Protein AF-0000000085031611 (afdb_homodimer)

Sequence (448 aa):
MKTLVVIGHPDVATSSTQGFFKHAAKQEAGVTWYPLVAPFDRGAERALLWAADRIIFEFPLYWYSVPAVMKAWLDEVFDDDLLGTAGDRLAGKELGLVVNTGRALKDFAPGQGQSFTLAELLRPLQALANETKMTYLTPLVVGQFAYLTERERQELLVNYRQYLTAPRPGHLADQAAWLASRLRKLAEQHPDRAPGYLGLAAVLEDNTDQLSDLRLNLDLLGDDMKTLVVIGHPDVATSSTQGFFKHAAKQEAGVTWYPLVAPFDRGAERALLWAADRIIFEFPLYWYSVPAVMKAWLDEVFDDDLLGTAGDRLAGKELGLVVNTGRALKDFAPGQGQSFTLAELLRPLQALANETKMTYLTPLVVGQFAYLTERERQELLVNYRQYLTAPRPGHLADQAAWLASRLRKLAEQHPDRAPGYLGLAAVLEDNTDQLSDLRLNLDLLGDD

Nearest PDB structures (foldseek):
  3ha2-assembly1_B  TM=9.785E-01  e=5.180E-21  Pediococcus pentosaceus ATCC 25745
  5lva-assembly2_B  TM=9.412E-01  e=5.577E-15  Bacillus subtilis
  1zx1-assembly1_A  TM=8.415E-01  e=1.017E-10  Homo sapiens
  3nhu-assembly1_B  TM=8.283E-01  e=6.338E-11  Homo sapiens
  5lbt-assembly1_B  TM=8.218E-01  e=1.731E-10  Homo sapiens

Solvent-accessible surface area (backbone atoms only — not comparable to full-atom values): 23433 Å² total; per-residue (Å²): 122,35,21,36,36,38,31,22,48,96,53,57,90,76,32,66,68,53,51,58,48,48,60,57,43,69,70,39,84,50,43,44,80,44,73,64,63,85,80,75,57,54,69,61,55,42,52,55,58,64,69,32,45,29,40,29,48,34,31,49,53,46,80,51,36,71,28,36,70,38,38,38,46,47,70,67,45,68,39,59,84,54,24,38,95,84,33,51,63,46,44,78,24,35,38,35,37,38,38,36,33,87,50,59,64,79,31,35,24,75,91,33,85,54,45,40,36,62,70,50,39,44,34,22,60,50,42,46,25,54,67,33,41,24,44,68,47,82,63,49,73,41,51,32,66,92,74,52,46,72,68,54,47,53,52,48,50,52,53,49,54,38,57,63,67,35,91,50,65,84,38,61,43,41,46,23,44,41,52,20,52,50,26,44,51,49,18,69,74,35,65,91,53,16,68,59,27,43,48,52,19,51,50,32,53,61,41,22,64,54,49,50,52,48,48,55,50,46,59,60,54,65,75,103,122,34,22,35,36,38,33,23,50,97,54,58,88,77,32,66,68,51,52,59,48,49,60,58,44,68,71,36,84,50,42,44,80,44,73,63,61,86,80,73,56,55,70,63,54,41,52,53,59,66,67,32,45,30,40,28,48,32,30,50,54,46,79,52,36,71,28,36,70,39,39,38,47,48,70,67,45,69,40,59,83,54,24,36,94,83,33,50,63,46,45,77,24,35,38,37,38,38,38,36,32,87,50,60,63,79,31,36,25,75,89,34,86,54,45,41,36,61,69,50,39,46,34,24,60,49,42,46,25,55,67,33,43,25,44,68,48,83,61,48,74,41,49,32,67,90,74,53,48,73,68,53,46,53,53,48,50,53,53,49,53,37,58,63,68,35,90,50,66,86,38,59,43,43,45,24,44,41,51,21,50,50,27,44,52,47,19,70,74,35,64,90,52,18,68,59,28,44,50,53,18,49,49,32,54,60,40,22,63,53,48,49,52,48,49,55,50,46,59,59,54,66,76,104

Radius of gyration: 26.21 Å; Cα contacts (8 Å, |Δi|>4): 717; chains: 2; bounding box: 49×92×58 Å

Secondary structure (DSSP, 8-state):
--EEEEE--TTGGG-HHHHHHHHHHHTSTTEEEEE--SSP-HHHHHHHHHH-SEEEEEEE-BTTB--HHHHHHHHHHSSHHHHTTTT-TTTT-EEEEEEEESS-GGGSSTTSTT-S-HHHHTHHHHHHHHHTTPEEPPPEEEE-GGG--HHHHHHHHHHHHHHHH-SSTT-HHHHHHHHHHHHHHHHHH-GGGHHHHHHHHHHHHHHHHHHHHHHHHHHHHHT-/--EEEEE--TTGGG-HHHHHHHHHHHTSTTEEEEE--SSP-HHHHHHHHHH-SEEEEEEE-BTTB--HHHHHHHHHHSSHHHHTTTT-TTTT-EEEEEEEESS-GGGSSTTSTT-S-HHHHTHHHHHHHHHTTPEEPPPEEEE-GGG--HHHHHHHHHHHHHHHH-SSTT-HHHHHHHHHHHHHHHHHH-GGGHHHHHHHHHHHHHHHHHHHHHHHHHHHHHT-

InterPro domains:
  IPR003680 Flavodoxin-like fold [PF02525] (1-163)
  IPR029039 Flavoprotein-like superfamily [G3DSA:3.40.50.360] (1-169)
  IPR029039 Flavoprotein-like superfamily [SSF52218] (1-167)
  IPR046980 Glutathione-regulated potassium-efflux system ancillary protein KefG/KefF [PTHR47307] (1-167)

Organism: Limosilactobacillus fermentum (strain NBRC 3956 / LMG 18251) (NCBI:txid334390)

Foldseek 3Di:
DAEEEEEQDPCLPPDPVNVLQVVLQVPDPRYHYHYQDPPDDLVVVLVSLLVGQEYEYEAEQDPLDGDPRVVVVCVPNVDCVSQPPVLASNANGEYEYEYEYAAAQVQADCPHVVNHHNCVSCVVVVVVCVSSNHHYADYHYHYNVVPDDPVRSVVSSLLSSCVRDFPHRPQQLSSLQVQLVVLCVVCVVPVVCNVVSNVSSVVSNVCSVVVNVVVVVVVVVVVD/DAEEEEEQDPCLPPDPVNVLQVVLQVVDPRYHYHYQDPPDDLVVVLVSLLVGQEYEYEAEQDPLDGDPRVVVVCVPNVDCVSQPPVLASNANGEYEYEYEYAAAQVQADCPHVVNHHNCVSCVVVVVVCVSSNHHYADYHYHYNVVPDDPVRSVVSSLLSSCVRDFPHRPQQLSSLQVQLVVLCVVCVVPVVCNVVSNVSSVVSNVCSVVVNVVVVVVVVVVVD

Structure (mmCIF, N/CA/C/O backbone):
data_AF-0000000085031611-model_v1
#
loop_
_entity.id
_entity.type
_entity.pdbx_description
1 polymer 'NAD(P)H oxidoreductase'
#
loop_
_atom_site.group_PDB
_atom_site.id
_atom_site.type_symbol
_atom_site.label_atom_id
_atom_site.label_alt_id
_atom_site.label_comp_id
_atom_site.label_asym_id
_atom_site.label_entity_id
_atom_site.label_seq_id
_atom_site.pdbx_PDB_ins_code
_atom_site.Cartn_x
_atom_site.Cartn_y
_atom_site.Cartn_z
_atom_site.occupancy
_atom_site.B_iso_or_equiv
_atom_site.auth_seq_id
_atom_site.auth_comp_id
_atom_site.auth_asym_id
_atom_site.auth_atom_id
_atom_site.pdbx_PDB_model_num
ATOM 1 N N . MET A 1 1 ? 12.633 -24.859 -12.516 1 89.25 1 MET A N 1
ATOM 2 C CA . MET A 1 1 ? 12.305 -23.547 -11.945 1 89.25 1 MET A CA 1
ATOM 3 C C . MET A 1 1 ? 11.727 -23.688 -10.539 1 89.25 1 MET A C 1
ATOM 5 O O . MET A 1 1 ? 10.922 -24.594 -10.289 1 89.25 1 MET A O 1
ATOM 9 N N . LYS A 1 2 ? 12.211 -23 -9.562 1 96.31 2 LYS A N 1
ATOM 10 C CA . LYS A 1 2 ? 11.703 -23 -8.195 1 96.31 2 LYS A CA 1
ATOM 11 C C . LYS A 1 2 ? 10.805 -21.781 -7.941 1 96.31 2 LYS A C 1
ATOM 13 O O . LYS A 1 2 ? 11.258 -20.641 -8.047 1 96.31 2 LYS A O 1
ATOM 18 N N . THR A 1 3 ? 9.531 -22.078 -7.641 1 97.12 3 THR A N 1
ATOM 19 C CA . THR A 1 3 ? 8.57 -21.016 -7.391 1 97.12 3 THR A CA 1
ATOM 20 C C . THR A 1 3 ? 8.195 -20.953 -5.91 1 97.12 3 THR A C 1
ATOM 22 O O . THR A 1 3 ? 7.859 -21.984 -5.309 1 97.12 3 THR A O 1
ATOM 25 N N . LEU A 1 4 ? 8.383 -19.844 -5.32 1 98.31 4 LEU A N 1
ATOM 26 C CA . LEU A 1 4 ? 7.934 -19.578 -3.955 1 98.31 4 LEU A CA 1
ATOM 27 C C . LEU A 1 4 ? 6.652 -18.75 -3.951 1 98.31 4 LEU A C 1
ATOM 29 O O . LEU A 1 4 ? 6.633 -17.625 -4.457 1 98.31 4 LEU A O 1
ATOM 33 N N . VAL A 1 5 ? 5.559 -19.328 -3.463 1 97.94 5 VAL A N 1
ATOM 34 C CA . VAL A 1 5 ? 4.301 -18.609 -3.311 1 97.94 5 VAL A CA 1
ATOM 35 C C . VAL A 1 5 ? 4.137 -18.156 -1.861 1 97.94 5 VAL A C 1
ATOM 37 O O . VAL A 1 5 ? 3.902 -18.984 -0.972 1 97.94 5 VAL A O 1
ATOM 40 N N . VAL A 1 6 ? 4.254 -16.875 -1.653 1 98.19 6 VAL A N 1
ATOM 41 C CA . VAL A 1 6 ? 4.109 -16.297 -0.322 1 98.19 6 VAL A CA 1
ATOM 42 C C . VAL A 1 6 ? 2.666 -15.852 -0.11 1 98.19 6 VAL A C 1
ATOM 44 O O . VAL A 1 6 ? 2.172 -14.977 -0.826 1 98.19 6 VAL A O 1
ATOM 47 N N . ILE A 1 7 ? 1.978 -16.422 0.898 1 97.44 7 ILE A N 1
ATOM 48 C CA . ILE A 1 7 ? 0.567 -16.141 1.136 1 97.44 7 ILE A CA 1
ATOM 49 C C . ILE A 1 7 ? 0.432 -15.07 2.215 1 97.44 7 ILE A C 1
ATOM 51 O O . ILE A 1 7 ? 0.823 -15.281 3.365 1 97.44 7 ILE A O 1
ATOM 55 N N . GLY A 1 8 ? -0.036 -13.891 1.791 1 97.12 8 GLY A N 1
ATOM 56 C CA . GLY A 1 8 ? -0.368 -12.836 2.732 1 97.12 8 GLY A CA 1
ATOM 57 C C . GLY A 1 8 ? -1.85 -12.758 3.045 1 97.12 8 GLY A C 1
ATOM 58 O O . GLY A 1 8 ? -2.59 -12.023 2.393 1 97.12 8 GLY A O 1
ATOM 59 N N . HIS A 1 9 ? -2.305 -13.453 3.988 1 93.25 9 HIS A N 1
ATOM 60 C CA . HIS A 1 9 ? -3.695 -13.5 4.422 1 93.25 9 HIS A CA 1
ATOM 61 C C . HIS A 1 9 ? -3.799 -13.562 5.941 1 93.25 9 HIS A C 1
ATOM 63 O O . HIS A 1 9 ? -3.072 -14.328 6.586 1 93.25 9 HIS A O 1
ATOM 69 N N . PRO A 1 10 ? -4.66 -12.75 6.516 1 87.81 10 PRO A N 1
ATOM 70 C CA . PRO A 1 10 ? -4.766 -12.766 7.977 1 87.81 10 PRO A CA 1
ATOM 71 C C . PRO A 1 10 ? -5.281 -14.094 8.516 1 87.81 10 PRO A C 1
ATOM 73 O O . PRO A 1 10 ? -4.887 -14.516 9.609 1 87.81 10 PRO A O 1
ATOM 76 N N . ASP A 1 11 ? -6.16 -14.727 7.793 1 86.38 11 ASP A N 1
ATOM 77 C CA . ASP A 1 11 ? -6.73 -16 8.195 1 86.38 11 ASP A CA 1
ATOM 78 C C . ASP A 1 11 ? -6.703 -17 7.047 1 86.38 11 ASP A C 1
ATOM 80 O O . ASP A 1 11 ? -7.742 -17.328 6.473 1 86.38 11 ASP A O 1
ATOM 84 N N . VAL A 1 12 ? -5.566 -17.578 6.891 1 82.5 12 VAL A N 1
ATOM 85 C CA . VAL A 1 12 ? -5.355 -18.438 5.742 1 82.5 12 VAL A CA 1
ATOM 86 C C . VAL A 1 12 ? -6.223 -19.688 5.875 1 82.5 12 VAL A C 1
ATOM 88 O O . VAL A 1 12 ? -6.793 -20.172 4.891 1 82.5 12 VAL A O 1
ATOM 91 N N . ALA A 1 13 ? -6.426 -20.141 7.023 1 79.19 13 ALA A N 1
ATOM 92 C CA . ALA A 1 13 ? -7.113 -21.406 7.277 1 79.19 13 ALA A CA 1
ATOM 93 C C . ALA A 1 13 ? -8.594 -21.297 6.945 1 79.19 13 ALA A C 1
ATOM 95 O O . ALA A 1 13 ? -9.227 -22.297 6.574 1 79.19 13 ALA A O 1
ATOM 96 N N . THR A 1 14 ? -9.125 -20.125 6.961 1 78.44 14 THR A N 1
ATOM 97 C CA . THR A 1 14 ? -10.57 -19.984 6.781 1 78.44 14 THR A CA 1
ATOM 98 C C . THR A 1 14 ? -10.891 -19.406 5.41 1 78.44 14 THR A C 1
ATOM 100 O O . THR A 1 14 ? -12.055 -19.234 5.059 1 78.44 14 THR A O 1
ATOM 103 N N . SER A 1 15 ? -9.883 -19.234 4.656 1 82.56 15 SER A N 1
ATOM 104 C CA . SER A 1 15 ? -10.109 -18.609 3.355 1 82.56 15 SER A CA 1
ATOM 105 C C . SER A 1 15 ? -10.445 -19.656 2.295 1 82.56 15 SER A C 1
ATOM 107 O O . SER A 1 15 ? -9.648 -20.562 2.049 1 82.56 15 SER A O 1
ATOM 109 N N . SER A 1 16 ? -11.547 -19.484 1.657 1 76.19 16 SER A N 1
ATOM 110 C CA . SER A 1 16 ? -11.953 -20.406 0.602 1 76.19 16 SER A CA 1
ATOM 111 C C . SER A 1 16 ? -11.047 -20.297 -0.615 1 76.19 16 SER A C 1
ATOM 113 O O . SER A 1 16 ? -10.672 -21.312 -1.213 1 76.19 16 SER A O 1
ATOM 115 N N . THR A 1 17 ? -10.719 -19.094 -0.918 1 81.88 17 THR A N 1
ATOM 116 C CA . THR A 1 17 ? -9.883 -18.859 -2.092 1 81.88 17 THR A CA 1
ATOM 117 C C . THR A 1 17 ? -8.492 -19.469 -1.897 1 81.88 17 THR A C 1
ATOM 119 O O . THR A 1 17 ? -7.977 -20.141 -2.789 1 81.88 17 THR A O 1
ATOM 122 N N . GLN A 1 18 ? -8.008 -19.312 -0.74 1 81.56 18 GLN A N 1
ATOM 123 C CA . GLN A 1 18 ? -6.656 -19.812 -0.499 1 81.56 18 GLN A CA 1
ATOM 124 C C . GLN A 1 18 ? -6.637 -21.344 -0.419 1 81.56 18 GLN A C 1
ATOM 126 O O . GLN A 1 18 ? -5.676 -21.969 -0.848 1 81.56 18 GLN A O 1
ATOM 131 N N . GLY A 1 19 ? -7.746 -21.891 0.119 1 82.06 19 GLY A N 1
ATOM 132 C CA . GLY A 1 19 ? -7.844 -23.344 0.104 1 82.06 19 GLY A CA 1
ATOM 133 C C . GLY A 1 19 ? -7.859 -23.922 -1.297 1 82.06 19 GLY A C 1
ATOM 134 O O . GLY A 1 19 ? -7.203 -24.938 -1.562 1 82.06 19 GLY A O 1
ATOM 135 N N . PHE A 1 20 ? -8.57 -23.25 -2.129 1 84.06 20 PHE A N 1
ATOM 136 C CA . PHE A 1 20 ? -8.68 -23.625 -3.533 1 84.06 20 PHE A CA 1
ATOM 137 C C . PHE A 1 20 ? -7.312 -23.594 -4.211 1 84.06 20 PHE A C 1
ATOM 139 O O . PHE A 1 20 ? -6.922 -24.562 -4.875 1 84.06 20 PHE A O 1
ATOM 146 N N . PHE A 1 21 ? -6.48 -22.609 -3.947 1 89.94 21 PHE A N 1
ATOM 147 C CA . PHE A 1 21 ? -5.18 -22.438 -4.582 1 89.94 21 PHE A CA 1
ATOM 148 C C . PHE A 1 21 ? -4.137 -23.328 -3.918 1 89.94 21 PHE A C 1
ATOM 150 O O . PHE A 1 21 ? -3.227 -23.828 -4.582 1 89.94 21 PHE A O 1
ATOM 157 N N . LYS A 1 22 ? -4.289 -23.5 -2.66 1 90.38 22 LYS A N 1
ATOM 158 C CA . LYS A 1 22 ? -3.332 -24.328 -1.917 1 90.38 22 LYS A CA 1
ATOM 159 C C . LYS A 1 22 ? -3.236 -25.734 -2.504 1 90.38 22 LYS A C 1
ATOM 161 O O . LYS A 1 22 ? -2.137 -26.25 -2.703 1 90.38 22 LYS A O 1
ATOM 166 N N . HIS A 1 23 ? -4.348 -26.312 -2.762 1 85.62 23 HIS A N 1
ATOM 167 C CA . HIS A 1 23 ? -4.395 -27.672 -3.303 1 85.62 23 HIS A CA 1
ATOM 168 C C . HIS A 1 23 ? -3.691 -27.75 -4.652 1 85.62 23 HIS A C 1
ATOM 170 O O . HIS A 1 23 ? -2.92 -28.672 -4.898 1 85.62 23 HIS A O 1
ATOM 176 N N . ALA A 1 24 ? -3.92 -26.781 -5.449 1 84.88 24 ALA A N 1
ATOM 177 C CA . ALA A 1 24 ? -3.316 -26.75 -6.777 1 84.88 24 ALA A CA 1
ATOM 178 C C . ALA A 1 24 ? -1.808 -26.531 -6.688 1 84.88 24 ALA A C 1
ATOM 180 O O . ALA A 1 24 ? -1.039 -27.203 -7.383 1 84.88 24 ALA A O 1
ATOM 181 N N . ALA A 1 25 ? -1.374 -25.641 -5.852 1 90 25 ALA A N 1
ATOM 182 C CA . ALA A 1 25 ? 0.041 -25.297 -5.707 1 90 25 ALA A CA 1
ATOM 183 C C . ALA A 1 25 ? 0.835 -26.5 -5.191 1 90 25 ALA A C 1
ATOM 185 O O . ALA A 1 25 ? 1.946 -26.766 -5.656 1 90 25 ALA A O 1
ATOM 186 N N . LYS A 1 26 ? 0.296 -27.203 -4.316 1 87.25 26 LYS A N 1
ATOM 187 C CA . LYS A 1 26 ? 0.991 -28.312 -3.67 1 87.25 26 LYS A CA 1
ATOM 188 C C . LYS A 1 26 ? 1.201 -29.484 -4.641 1 87.25 26 LYS A C 1
ATOM 190 O O . LYS A 1 26 ? 2.068 -30.328 -4.422 1 87.25 26 LYS A O 1
ATOM 195 N N . GLN A 1 27 ? 0.448 -29.5 -5.688 1 83.19 27 GLN A N 1
ATOM 196 C CA . GLN A 1 27 ? 0.548 -30.578 -6.672 1 83.19 27 GLN A CA 1
ATOM 197 C C . GLN A 1 27 ? 1.619 -30.266 -7.715 1 83.19 27 GLN A C 1
ATOM 199 O O . GLN A 1 27 ? 1.975 -31.125 -8.523 1 83.19 27 GLN A O 1
ATOM 204 N N . GLU A 1 28 ? 2.127 -29.094 -7.676 1 84.31 28 GLU A N 1
ATOM 205 C CA . GLU A 1 28 ? 3.109 -28.688 -8.672 1 84.31 28 GLU A CA 1
ATOM 206 C C . GLU A 1 28 ? 4.535 -28.875 -8.156 1 84.31 28 GLU A C 1
ATOM 208 O O . GLU A 1 28 ? 4.867 -28.406 -7.062 1 84.31 28 GLU A O 1
ATOM 213 N N . ALA A 1 29 ? 5.277 -29.609 -8.938 1 86.38 29 ALA A N 1
ATOM 214 C CA . ALA A 1 29 ? 6.68 -29.781 -8.57 1 86.38 29 ALA A CA 1
ATOM 215 C C . ALA A 1 29 ? 7.43 -28.453 -8.602 1 86.38 29 ALA A C 1
ATOM 217 O O . ALA A 1 29 ? 7.23 -27.641 -9.508 1 86.38 29 ALA A O 1
ATOM 218 N N . GLY A 1 30 ? 8.242 -28.219 -7.59 1 93.12 30 GLY A N 1
ATOM 219 C CA . GLY A 1 30 ? 9.078 -27.031 -7.574 1 93.12 30 GLY A CA 1
ATOM 220 C C . GLY A 1 30 ? 8.383 -25.828 -6.984 1 93.12 30 GLY A C 1
ATOM 221 O O . GLY A 1 30 ? 8.938 -24.719 -6.984 1 93.12 30 GLY A O 1
ATOM 222 N N . VAL A 1 31 ? 7.16 -26.047 -6.562 1 95.75 31 VAL A N 1
ATOM 223 C CA . VAL A 1 31 ? 6.402 -24.938 -5.992 1 95.75 31 VAL A CA 1
ATOM 224 C C . VAL A 1 31 ? 6.355 -25.062 -4.473 1 95.75 31 VAL A C 1
ATOM 226 O O . VAL A 1 31 ? 6.02 -26.125 -3.943 1 95.75 31 VAL A O 1
ATOM 229 N N . THR A 1 32 ? 6.805 -24.078 -3.762 1 96.75 32 THR A N 1
ATOM 230 C CA . THR A 1 32 ? 6.668 -23.969 -2.312 1 96.75 32 THR A CA 1
ATOM 231 C C . THR A 1 32 ? 5.543 -23 -1.948 1 96.75 32 THR A C 1
ATOM 233 O O . THR A 1 32 ? 5.578 -21.828 -2.328 1 96.75 32 THR A O 1
ATOM 236 N N . TRP A 1 33 ? 4.512 -23.5 -1.389 1 96.06 33 TRP A N 1
ATOM 237 C CA . TRP A 1 33 ? 3.396 -22.719 -0.877 1 96.06 33 TRP A CA 1
ATOM 238 C C . TRP A 1 33 ? 3.627 -22.328 0.579 1 96.06 33 TRP A C 1
ATOM 240 O O . TRP A 1 33 ? 3.666 -23.188 1.46 1 96.06 33 TRP A O 1
ATOM 250 N N . TYR A 1 34 ? 3.797 -21.031 0.882 1 96.62 34 TYR A N 1
ATOM 251 C CA . TYR A 1 34 ? 4.363 -20.578 2.15 1 96.62 34 TYR A CA 1
ATOM 252 C C . TYR A 1 34 ? 3.5 -19.484 2.775 1 96.62 34 TYR A C 1
ATOM 254 O O . TYR A 1 34 ? 3.684 -18.297 2.49 1 96.62 34 TYR A O 1
ATOM 262 N N . PRO A 1 35 ? 2.521 -19.828 3.715 1 96.31 35 PRO A N 1
ATOM 263 C CA . PRO A 1 35 ? 1.731 -18.828 4.422 1 96.31 35 PRO A CA 1
ATOM 264 C C . PRO A 1 35 ? 2.557 -18.031 5.43 1 96.31 35 PRO A C 1
ATOM 266 O O . PRO A 1 35 ? 3.312 -18.609 6.211 1 96.31 35 PRO A O 1
ATOM 269 N N . LEU A 1 36 ? 2.408 -16.719 5.414 1 97.31 36 LEU A N 1
ATOM 270 C CA . LEU A 1 36 ? 3.123 -15.859 6.348 1 97.31 36 LEU A CA 1
ATOM 271 C C . LEU A 1 36 ? 2.52 -15.953 7.746 1 97.31 36 LEU A C 1
ATOM 273 O O . LEU A 1 36 ? 1.302 -15.844 7.906 1 97.31 36 LEU A O 1
ATOM 277 N N . VAL A 1 37 ? 3.393 -16.156 8.68 1 94 37 VAL A N 1
ATOM 278 C CA . VAL A 1 37 ? 3.004 -16.172 10.086 1 94 37 VAL A CA 1
ATOM 279 C C . VAL A 1 37 ? 4.02 -15.383 10.906 1 94 37 VAL A C 1
ATOM 281 O O . VAL A 1 37 ? 5.199 -15.734 10.953 1 94 37 VAL A O 1
ATOM 284 N N . ALA A 1 38 ? 3.551 -14.336 11.578 1 92.81 38 ALA A N 1
ATOM 285 C CA . ALA A 1 38 ? 4.422 -13.547 12.445 1 92.81 38 ALA A CA 1
ATOM 286 C C . ALA A 1 38 ? 4.582 -14.219 13.805 1 92.81 38 ALA A C 1
ATOM 288 O O . ALA A 1 38 ? 3.678 -14.906 14.281 1 92.81 38 ALA A O 1
ATOM 289 N N . PRO A 1 39 ? 5.734 -14.008 14.484 1 95.88 39 PRO A N 1
ATOM 290 C CA . PRO A 1 39 ? 6.891 -13.219 14.047 1 95.88 39 PRO A CA 1
ATOM 291 C C . PRO A 1 39 ? 7.734 -13.938 13 1 95.88 39 PRO A C 1
ATOM 293 O O . PRO A 1 39 ? 7.703 -15.172 12.914 1 95.88 39 PRO A O 1
ATOM 296 N N . PHE A 1 40 ? 8.445 -13.219 12.203 1 97.25 40 PHE A N 1
ATOM 297 C CA . PHE A 1 40 ? 9.203 -13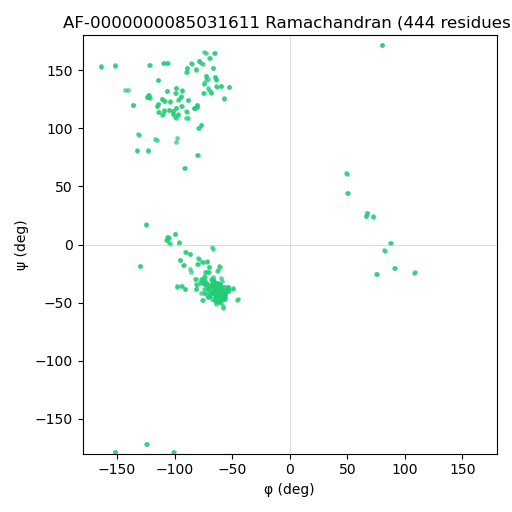.781 11.086 1 97.25 40 PHE A CA 1
ATOM 298 C C . PHE A 1 40 ? 10.641 -14.086 11.5 1 97.25 40 PHE A C 1
ATOM 300 O O . PHE A 1 40 ? 11.258 -13.305 12.227 1 97.25 40 PHE A O 1
ATOM 307 N N . ASP A 1 41 ? 11.078 -15.203 11.188 1 97.75 41 ASP A N 1
ATOM 308 C CA . ASP A 1 41 ? 12.516 -15.477 11.211 1 97.75 41 ASP A CA 1
ATOM 309 C C . ASP A 1 41 ? 13.195 -14.914 9.969 1 97.75 41 ASP A C 1
ATOM 311 O O . ASP A 1 41 ? 13.203 -15.555 8.914 1 97.75 41 ASP A O 1
ATOM 315 N N . ARG A 1 42 ? 13.812 -13.781 10.102 1 97 42 ARG A N 1
ATOM 316 C CA . ARG A 1 42 ? 14.344 -13.039 8.961 1 97 42 ARG A CA 1
ATOM 317 C C . ARG A 1 42 ? 15.312 -13.898 8.156 1 97 42 ARG A C 1
ATOM 319 O O . ARG A 1 42 ? 15.312 -13.852 6.922 1 97 42 ARG A O 1
ATOM 326 N N . GLY A 1 43 ? 16.188 -14.633 8.867 1 97.06 43 GLY A N 1
ATOM 327 C CA . GLY A 1 43 ? 17.109 -15.508 8.18 1 97.06 43 GLY A CA 1
ATOM 328 C C . GLY A 1 43 ? 16.438 -16.562 7.332 1 97.06 43 GLY A C 1
ATOM 329 O O . GLY A 1 43 ? 16.797 -16.766 6.176 1 97.06 43 GLY A O 1
ATOM 330 N N . ALA A 1 44 ? 15.469 -17.203 7.891 1 97.81 44 ALA A N 1
ATOM 331 C CA . ALA A 1 44 ? 14.727 -18.25 7.176 1 97.81 44 ALA A CA 1
ATOM 332 C C . ALA A 1 44 ? 13.977 -17.656 5.984 1 97.81 44 ALA A C 1
ATOM 334 O O . ALA A 1 44 ? 13.953 -18.25 4.902 1 97.81 44 ALA A O 1
ATOM 335 N N . GLU A 1 45 ? 13.336 -16.516 6.227 1 98.31 45 GLU A N 1
ATOM 336 C CA . GLU A 1 45 ? 12.602 -15.859 5.148 1 98.31 45 GLU A CA 1
ATOM 337 C C . GLU A 1 45 ? 13.523 -15.523 3.98 1 98.31 45 GLU A C 1
ATOM 339 O O . GLU A 1 45 ? 13.18 -15.773 2.822 1 98.31 45 GLU A O 1
ATOM 344 N N . ARG A 1 46 ? 14.688 -14.992 4.316 1 97.81 46 ARG A N 1
ATOM 345 C CA . ARG A 1 46 ? 15.648 -14.602 3.287 1 97.81 46 ARG A CA 1
ATOM 346 C C . ARG A 1 46 ? 16.125 -15.82 2.5 1 97.81 46 ARG A C 1
ATOM 348 O O . ARG A 1 46 ? 16.266 -15.766 1.276 1 97.81 46 ARG A O 1
ATOM 355 N N . ALA A 1 47 ? 16.391 -16.859 3.195 1 97.94 47 ALA A N 1
ATOM 356 C CA . ALA A 1 47 ? 16.859 -18.078 2.543 1 97.94 47 ALA A CA 1
ATOM 357 C C . ALA A 1 47 ? 15.836 -18.578 1.52 1 97.94 47 ALA A C 1
ATOM 359 O O . ALA A 1 47 ? 16.203 -19 0.426 1 97.94 47 ALA A O 1
ATOM 360 N N . LEU A 1 48 ? 14.555 -18.484 1.853 1 98.19 48 LEU A N 1
ATOM 361 C CA . LEU A 1 48 ? 13.492 -18.891 0.933 1 98.19 48 LEU A CA 1
ATOM 362 C C . LEU A 1 48 ? 13.5 -18.016 -0.316 1 98.19 48 LEU A C 1
ATOM 364 O O . LEU A 1 48 ? 13.391 -18.516 -1.435 1 98.19 48 LEU A O 1
ATOM 368 N N . LEU A 1 49 ? 13.664 -16.766 -0.12 1 98.56 49 LEU A N 1
ATOM 369 C CA . LEU A 1 49 ? 13.656 -15.812 -1.221 1 98.56 49 LEU A CA 1
ATOM 370 C C . LEU A 1 49 ? 14.867 -16.016 -2.129 1 98.56 49 LEU A C 1
ATOM 372 O O . LEU A 1 49 ? 14.734 -15.984 -3.354 1 98.56 49 LEU A O 1
ATOM 376 N N . TRP A 1 50 ? 15.969 -16.25 -1.497 1 98.06 50 TRP A N 1
ATOM 377 C CA . TRP A 1 50 ? 17.188 -16.422 -2.268 1 98.06 50 TRP A CA 1
ATOM 378 C C . TRP A 1 50 ? 17.125 -17.719 -3.088 1 98.06 50 TRP A C 1
ATOM 380 O O . TRP A 1 50 ? 17.656 -17.781 -4.199 1 98.06 50 TRP A O 1
ATOM 390 N N . ALA A 1 51 ? 16.5 -18.688 -2.645 1 98 51 ALA A N 1
ATOM 391 C CA . ALA A 1 51 ? 16.469 -20 -3.291 1 98 51 ALA A CA 1
ATOM 392 C C . ALA A 1 51 ? 15.484 -20.016 -4.453 1 98 51 ALA A C 1
ATOM 394 O O . ALA A 1 51 ? 15.539 -20.906 -5.309 1 98 51 ALA A O 1
ATOM 395 N N . ALA A 1 52 ? 14.586 -19.078 -4.551 1 98.19 52 ALA A N 1
ATOM 396 C CA . ALA A 1 52 ? 13.508 -19.094 -5.535 1 98.19 52 ALA A CA 1
ATOM 397 C C . ALA A 1 52 ? 13.945 -18.422 -6.832 1 98.19 52 ALA A C 1
ATOM 399 O O . ALA A 1 52 ? 14.758 -17.484 -6.812 1 98.19 52 ALA A O 1
ATOM 400 N N . ASP A 1 53 ? 13.391 -18.922 -7.957 1 97.69 53 ASP A N 1
ATOM 401 C CA . ASP A 1 53 ? 13.523 -18.25 -9.25 1 97.69 53 ASP A CA 1
ATOM 402 C C . ASP A 1 53 ? 12.367 -17.281 -9.484 1 97.69 53 ASP A C 1
ATOM 404 O O . ASP A 1 53 ? 12.562 -16.203 -10.055 1 97.69 53 ASP A O 1
ATOM 408 N N . ARG A 1 54 ? 11.219 -17.734 -9.047 1 97.31 54 ARG A N 1
ATOM 409 C CA . ARG A 1 54 ? 9.984 -16.953 -9.125 1 97.31 54 ARG A CA 1
ATOM 410 C C . ARG A 1 54 ? 9.352 -16.797 -7.742 1 97.31 54 ARG A C 1
ATOM 412 O O . ARG A 1 54 ? 9.195 -17.781 -7.012 1 97.31 54 ARG A O 1
ATOM 419 N N . ILE A 1 55 ? 9.117 -15.586 -7.445 1 98.56 55 ILE A N 1
ATOM 420 C CA . ILE A 1 55 ? 8.438 -15.258 -6.199 1 98.56 55 ILE A CA 1
ATOM 421 C C . ILE A 1 55 ? 7.039 -14.727 -6.496 1 98.56 55 ILE A C 1
ATOM 423 O O . ILE A 1 55 ? 6.875 -13.828 -7.324 1 98.56 55 ILE A O 1
ATOM 427 N N . ILE A 1 56 ? 6.023 -15.344 -5.891 1 98.19 56 ILE A N 1
ATOM 428 C CA . ILE A 1 56 ? 4.641 -14.914 -6.074 1 98.19 56 ILE A CA 1
ATOM 429 C C . ILE A 1 56 ? 4.078 -14.414 -4.75 1 98.19 56 ILE A C 1
ATOM 431 O O . ILE A 1 56 ? 4.105 -15.125 -3.744 1 98.19 56 ILE A O 1
ATOM 435 N N . PHE A 1 57 ? 3.674 -13.141 -4.695 1 98.56 57 PHE A N 1
ATOM 436 C CA . PHE A 1 57 ? 2.846 -12.656 -3.6 1 98.56 57 PHE A CA 1
ATOM 437 C C . PHE A 1 57 ? 1.376 -12.977 -3.848 1 98.56 57 PHE A C 1
ATOM 439 O O . PHE A 1 57 ? 0.802 -12.547 -4.852 1 98.56 57 PHE A O 1
ATOM 446 N N . GLU A 1 58 ? 0.767 -13.758 -3.027 1 97.5 58 GLU A N 1
ATOM 447 C CA . GLU A 1 58 ? -0.645 -14.117 -3.117 1 97.5 58 GLU A CA 1
ATOM 448 C C . GLU A 1 58 ? -1.432 -13.57 -1.929 1 97.5 58 GLU A C 1
ATOM 450 O O . GLU A 1 58 ? -1.138 -13.906 -0.778 1 97.5 58 GLU A O 1
ATOM 455 N N . PHE A 1 59 ? -2.445 -12.734 -2.23 1 97.25 59 PHE A N 1
ATOM 456 C CA . PHE A 1 59 ? -3.125 -12.047 -1.139 1 97.25 59 PHE A CA 1
ATOM 457 C C . PHE A 1 59 ? -4.461 -11.477 -1.604 1 97.25 59 PHE A C 1
ATOM 459 O O . PHE A 1 59 ? -4.656 -11.242 -2.799 1 97.25 59 PHE A O 1
ATOM 466 N N . PRO A 1 60 ? -5.453 -11.305 -0.653 1 96.31 60 PRO A N 1
ATOM 467 C CA . PRO A 1 60 ? -6.617 -10.469 -0.952 1 96.31 60 PRO A CA 1
ATOM 468 C C . PRO A 1 60 ? -6.285 -8.977 -0.961 1 96.31 60 PRO A C 1
ATOM 470 O O . PRO A 1 60 ? -5.426 -8.531 -0.2 1 96.31 60 PRO A O 1
ATOM 473 N N . LEU A 1 61 ? -6.906 -8.25 -1.797 1 96.44 61 LEU A N 1
ATOM 474 C CA . LEU A 1 61 ? -6.688 -6.809 -1.855 1 96.44 61 LEU A CA 1
ATOM 475 C C . LEU A 1 61 ? -7.422 -6.102 -0.721 1 96.44 61 LEU A C 1
ATOM 477 O O . LEU A 1 61 ? -8.641 -5.922 -0.783 1 96.44 61 LEU A O 1
ATOM 481 N N . TYR A 1 62 ? -6.801 -5.688 0.302 1 96.5 62 TYR A N 1
ATOM 482 C CA . TYR A 1 62 ? -7.367 -4.949 1.428 1 96.5 62 TYR A CA 1
ATOM 483 C C . TYR A 1 62 ? -6.988 -3.475 1.359 1 96.5 62 TYR A C 1
ATOM 485 O O . TYR A 1 62 ? -5.805 -3.129 1.42 1 96.5 62 TYR A O 1
ATOM 493 N N . TRP A 1 63 ? -8.047 -2.73 1.188 1 97.06 63 TRP A N 1
ATOM 494 C CA . TRP A 1 63 ? -7.844 -1.29 1.065 1 97.06 63 TRP A CA 1
ATOM 495 C C . TRP A 1 63 ? -6.77 -0.979 0.028 1 97.06 63 TRP A C 1
ATOM 497 O O . TRP A 1 63 ? -5.84 -0.213 0.297 1 97.06 63 TRP A O 1
ATOM 507 N N . TYR A 1 64 ? -6.918 -1.714 -1.092 1 96.94 64 TYR A N 1
ATOM 508 C CA . TYR A 1 64 ? -6.211 -1.495 -2.348 1 96.94 64 TYR A CA 1
ATOM 509 C C . TYR A 1 64 ? -4.719 -1.767 -2.188 1 96.94 64 TYR A C 1
ATOM 511 O O . TYR A 1 64 ? -3.896 -1.195 -2.906 1 96.94 64 TYR A O 1
ATOM 519 N N . SER A 1 65 ? -4.344 -2.59 -1.207 1 97.38 65 SER A N 1
ATOM 520 C CA . SER A 1 65 ? -2.953 -2.975 -0.983 1 97.38 65 SER A CA 1
ATOM 521 C C . SER A 1 65 ? -2.857 -4.352 -0.337 1 97.38 65 SER A C 1
ATOM 523 O O . SER A 1 65 ? -3.867 -5.043 -0.184 1 97.38 65 SER A O 1
ATOM 525 N N . VAL A 1 66 ? -1.575 -4.777 -0.055 1 98.31 66 VAL A N 1
ATOM 526 C CA . VAL A 1 66 ? -1.332 -6.055 0.605 1 98.31 66 VAL A CA 1
ATOM 527 C C . VAL A 1 66 ? -1.859 -6.008 2.037 1 98.31 66 VAL A C 1
ATOM 529 O O . VAL A 1 66 ? -1.907 -4.938 2.652 1 98.31 66 VAL A O 1
ATOM 532 N N . PRO A 1 67 ? -2.248 -7.172 2.549 1 97.88 67 PRO A N 1
ATOM 533 C CA . PRO A 1 67 ? -2.691 -7.219 3.943 1 97.88 67 PRO A CA 1
ATOM 534 C C . PRO A 1 67 ? -1.572 -6.898 4.93 1 97.88 67 PRO A C 1
ATOM 536 O O . PRO A 1 67 ? -0.392 -6.996 4.586 1 97.88 67 PRO A O 1
ATOM 539 N N . ALA A 1 68 ? -1.959 -6.617 6.137 1 97.81 68 ALA A N 1
ATOM 540 C CA . ALA A 1 68 ? -1.054 -6.156 7.184 1 97.81 68 ALA A CA 1
ATOM 541 C C . ALA A 1 68 ? 0.095 -7.137 7.391 1 97.81 68 ALA A C 1
ATOM 543 O O . ALA A 1 68 ? 1.248 -6.73 7.551 1 97.81 68 ALA A O 1
ATOM 544 N N . VAL A 1 69 ? -0.187 -8.367 7.402 1 97.38 69 VAL A N 1
ATOM 545 C CA . VAL A 1 69 ? 0.837 -9.367 7.688 1 97.38 69 VAL A CA 1
ATOM 546 C C . VAL A 1 69 ? 1.907 -9.336 6.598 1 97.38 69 VAL A C 1
ATOM 548 O O . VAL A 1 69 ? 3.102 -9.445 6.891 1 97.38 69 VAL A O 1
ATOM 551 N N . MET A 1 70 ? 1.545 -9.227 5.379 1 98.31 70 MET A N 1
ATOM 552 C CA . MET A 1 70 ? 2.512 -9.18 4.285 1 98.31 70 MET A CA 1
ATOM 553 C C . MET A 1 70 ? 3.275 -7.863 4.289 1 98.31 70 MET A C 1
ATOM 555 O O . MET A 1 70 ? 4.473 -7.832 3.99 1 98.31 70 MET A O 1
ATOM 559 N N . LYS A 1 71 ? 2.535 -6.793 4.617 1 98.38 71 LYS A N 1
ATOM 560 C CA . LYS A 1 71 ? 3.242 -5.52 4.715 1 98.38 71 LYS A CA 1
ATOM 561 C C . LYS A 1 71 ? 4.316 -5.57 5.801 1 98.38 71 LYS A C 1
ATOM 563 O O . LYS A 1 71 ? 5.406 -5.023 5.625 1 98.38 71 LYS A O 1
ATOM 568 N N . ALA A 1 72 ? 3.98 -6.125 6.922 1 97.69 72 ALA A N 1
ATOM 569 C CA . ALA A 1 72 ? 4.969 -6.289 7.988 1 97.69 72 ALA A CA 1
ATOM 570 C C . ALA A 1 72 ? 6.16 -7.113 7.508 1 97.69 72 ALA A C 1
ATOM 572 O O . ALA A 1 72 ? 7.309 -6.777 7.793 1 97.69 72 ALA A O 1
ATOM 573 N N . TRP A 1 73 ? 5.852 -8.195 6.809 1 98.5 73 TRP A N 1
ATOM 574 C CA . TRP A 1 73 ? 6.879 -9.062 6.246 1 98.5 73 TRP A CA 1
ATOM 575 C C . TRP A 1 73 ? 7.793 -8.281 5.305 1 98.5 73 TRP A C 1
ATOM 577 O O . TRP A 1 73 ? 9.023 -8.391 5.395 1 98.5 73 TRP A O 1
ATOM 587 N N . LEU A 1 74 ? 7.254 -7.484 4.422 1 98.38 74 LEU A N 1
ATOM 588 C CA . LEU A 1 74 ? 8.023 -6.668 3.49 1 98.38 74 LEU A CA 1
ATOM 589 C C . LEU A 1 74 ? 8.922 -5.688 4.242 1 98.38 74 LEU A C 1
ATOM 591 O O . LEU A 1 74 ? 10.109 -5.559 3.928 1 98.38 74 LEU A O 1
ATOM 595 N N . ASP A 1 75 ? 8.375 -5.043 5.246 1 97.44 75 ASP A N 1
ATOM 596 C CA . ASP A 1 75 ? 9.109 -4.02 5.988 1 97.44 75 ASP A CA 1
ATOM 597 C C . ASP A 1 75 ? 10.266 -4.629 6.777 1 97.44 75 ASP A C 1
ATOM 599 O O . ASP A 1 75 ? 11.305 -3.992 6.965 1 97.44 75 ASP A O 1
ATOM 603 N N . GLU A 1 76 ? 10.094 -5.848 7.184 1 97.25 76 GLU A N 1
ATOM 604 C CA . GLU A 1 76 ? 11.062 -6.461 8.086 1 97.25 76 GLU A CA 1
ATOM 605 C C . GLU A 1 76 ? 12.117 -7.25 7.316 1 97.25 76 GLU A C 1
ATOM 607 O O . GLU A 1 76 ? 13.289 -7.281 7.707 1 97.25 76 GLU A O 1
ATOM 612 N N . VAL A 1 77 ? 11.711 -7.867 6.246 1 98 77 VAL A N 1
ATOM 613 C CA . VAL A 1 77 ? 12.555 -8.852 5.586 1 98 77 VAL A CA 1
ATOM 614 C C . VAL A 1 77 ? 13.281 -8.211 4.41 1 98 77 VAL A C 1
ATOM 616 O O . VAL A 1 77 ? 14.438 -8.555 4.121 1 98 77 VAL A O 1
ATOM 619 N N . PHE A 1 78 ? 12.648 -7.301 3.705 1 97.56 78 PHE A N 1
ATOM 620 C CA . PHE A 1 78 ? 13.273 -6.641 2.564 1 97.56 78 PHE A CA 1
ATOM 621 C C . PHE A 1 78 ? 14.211 -5.531 3.027 1 97.56 78 PHE A C 1
ATOM 623 O O . PHE A 1 78 ? 13.875 -4.348 2.926 1 97.56 78 PHE A O 1
ATOM 630 N N . ASP A 1 79 ? 15.359 -5.918 3.482 1 94.69 79 ASP A N 1
ATOM 631 C CA . ASP A 1 79 ? 16.375 -5 4.004 1 94.69 79 ASP A CA 1
ATOM 632 C C . ASP A 1 79 ? 17.703 -5.191 3.285 1 94.69 79 ASP A C 1
ATOM 634 O O . ASP A 1 79 ? 17.781 -5.902 2.281 1 94.69 79 ASP A O 1
ATOM 638 N N . ASP A 1 80 ? 18.703 -4.523 3.809 1 93.19 80 ASP A N 1
ATOM 639 C CA . ASP A 1 80 ? 20.016 -4.559 3.17 1 93.19 80 ASP A CA 1
ATOM 640 C C . ASP A 1 80 ? 20.625 -5.961 3.242 1 93.19 80 ASP A C 1
ATOM 642 O O . ASP A 1 80 ? 21.375 -6.359 2.355 1 93.19 80 ASP A O 1
ATOM 646 N N . ASP A 1 81 ? 20.297 -6.645 4.258 1 94.38 81 ASP A N 1
ATOM 647 C CA . ASP A 1 81 ? 20.812 -8.008 4.367 1 94.38 81 ASP A CA 1
ATOM 648 C C . ASP A 1 81 ? 20.234 -8.898 3.266 1 94.38 81 ASP A C 1
ATOM 650 O O . ASP A 1 81 ? 20.938 -9.742 2.715 1 94.38 81 ASP A O 1
ATOM 654 N N . LEU A 1 82 ? 18.984 -8.719 2.93 1 96.69 82 LEU A N 1
ATOM 655 C CA . LEU A 1 82 ? 18.359 -9.484 1.859 1 96.69 82 LEU A CA 1
ATOM 656 C C . LEU A 1 82 ? 18.891 -9.062 0.498 1 96.69 82 LEU A C 1
ATOM 658 O O . LEU A 1 82 ? 19.234 -9.906 -0.332 1 96.69 82 LEU A O 1
ATOM 662 N N . LEU A 1 83 ? 18.984 -7.746 0.299 1 95.81 83 LEU A N 1
ATOM 663 C CA . LEU A 1 83 ? 19.188 -7.207 -1.041 1 95.81 83 LEU A CA 1
ATOM 664 C C . LEU A 1 83 ? 20.672 -7.031 -1.344 1 95.81 83 LEU A C 1
ATOM 666 O O . LEU A 1 83 ? 21.062 -6.895 -2.506 1 95.81 83 LEU A O 1
ATOM 670 N N . GLY A 1 84 ? 21.469 -7.027 -0.295 1 92.38 84 GLY A N 1
ATOM 671 C CA . GLY A 1 84 ? 22.875 -6.75 -0.482 1 92.38 84 GLY A CA 1
ATOM 672 C C . GLY A 1 84 ? 23.188 -5.27 -0.624 1 92.38 84 GLY A C 1
ATOM 673 O O . GLY A 1 84 ? 22.281 -4.461 -0.813 1 92.38 84 GLY A O 1
ATOM 674 N N . THR A 1 85 ? 24.438 -4.938 -0.624 1 87.5 85 THR A N 1
ATOM 675 C CA . THR A 1 85 ? 24.891 -3.551 -0.665 1 87.5 85 THR A CA 1
ATOM 676 C C . THR A 1 85 ? 24.516 -2.895 -1.987 1 87.5 85 THR A C 1
ATOM 678 O O . THR A 1 85 ? 24.125 -1.723 -2.018 1 87.5 85 THR A O 1
ATOM 681 N N . ALA A 1 86 ? 24.516 -3.678 -3.021 1 87.38 86 ALA A N 1
ATOM 682 C CA . ALA A 1 86 ? 24.203 -3.148 -4.344 1 87.38 86 ALA A CA 1
ATOM 683 C C . ALA A 1 86 ? 22.703 -3.266 -4.629 1 87.38 86 ALA A C 1
ATOM 685 O O . ALA A 1 86 ? 22.219 -2.762 -5.645 1 87.38 86 ALA A O 1
ATOM 686 N N . GLY A 1 87 ? 22 -3.891 -3.777 1 88.62 87 GLY A N 1
ATOM 687 C CA . GLY A 1 87 ? 20.562 -4.043 -3.932 1 88.62 87 GLY A CA 1
ATOM 688 C C . GLY A 1 87 ? 20.172 -5.02 -5.031 1 88.62 87 GLY A C 1
ATOM 689 O O . GLY A 1 87 ? 19.094 -4.922 -5.605 1 88.62 87 GLY A O 1
ATOM 690 N N . ASP A 1 88 ? 21.031 -5.949 -5.391 1 91.19 88 ASP A N 1
ATOM 691 C CA . ASP A 1 88 ? 20.781 -6.727 -6.598 1 91.19 88 ASP A CA 1
ATOM 692 C C . ASP A 1 88 ? 20.781 -8.227 -6.297 1 91.19 88 ASP A C 1
ATOM 694 O O . ASP A 1 88 ? 20.938 -9.047 -7.207 1 91.19 88 ASP A O 1
ATOM 698 N N . ARG A 1 89 ? 20.641 -8.602 -5.008 1 96.06 89 ARG A N 1
ATOM 699 C CA . ARG A 1 89 ? 20.703 -10.016 -4.668 1 96.06 89 ARG A CA 1
ATOM 700 C C . ARG A 1 89 ? 19.438 -10.742 -5.141 1 96.06 89 ARG A C 1
ATOM 702 O O . ARG A 1 89 ? 19.406 -11.977 -5.191 1 96.06 89 ARG A O 1
ATOM 709 N N . LEU A 1 90 ? 18.406 -10.039 -5.492 1 97.75 90 LEU A N 1
ATOM 710 C CA . LEU A 1 90 ? 17.219 -10.648 -6.062 1 97.75 90 LEU A CA 1
ATOM 711 C C . LEU A 1 90 ? 17.125 -10.375 -7.562 1 97.75 90 LEU A C 1
ATOM 713 O O . LEU A 1 90 ? 16.125 -10.703 -8.195 1 97.75 90 LEU A O 1
ATOM 717 N N . ALA A 1 91 ? 18.172 -9.773 -8.102 1 96.88 91 ALA A N 1
ATOM 718 C CA . ALA A 1 91 ? 18.156 -9.383 -9.508 1 96.88 91 ALA A CA 1
ATOM 719 C C . ALA A 1 91 ? 17.953 -10.594 -10.414 1 96.88 91 ALA A C 1
ATOM 721 O O . ALA A 1 91 ? 18.516 -11.664 -10.18 1 96.88 91 ALA A O 1
ATOM 722 N N . GLY A 1 92 ? 17.078 -10.367 -11.406 1 96 92 GLY A N 1
ATOM 723 C CA . GLY A 1 92 ? 16.859 -11.406 -12.398 1 96 92 GLY A CA 1
ATOM 724 C C . GLY A 1 92 ? 15.719 -12.344 -12.031 1 96 92 GLY A C 1
ATOM 725 O O . GLY A 1 92 ? 15.203 -13.062 -12.891 1 96 92 GLY A O 1
ATOM 726 N N . LYS A 1 93 ? 15.32 -12.422 -10.766 1 97.5 93 LYS A N 1
ATOM 727 C CA . LYS A 1 93 ? 14.164 -13.227 -10.375 1 97.5 93 LYS A CA 1
ATOM 728 C C . LYS A 1 93 ? 12.867 -12.602 -10.875 1 97.5 93 LYS A C 1
ATOM 730 O O . LYS A 1 93 ? 12.836 -11.414 -11.227 1 97.5 93 LYS A O 1
ATOM 735 N N . GLU A 1 94 ? 11.828 -13.445 -10.93 1 97.12 94 GLU A N 1
ATOM 736 C CA . GLU A 1 94 ? 10.508 -12.969 -11.336 1 97.12 94 GLU A CA 1
ATOM 737 C C . GLU A 1 94 ? 9.625 -12.711 -10.117 1 97.12 94 GLU A C 1
ATOM 739 O O . GLU A 1 94 ? 9.641 -13.477 -9.156 1 97.12 94 GLU A O 1
ATOM 744 N N . LEU A 1 95 ? 8.953 -11.586 -10.125 1 98.25 95 LEU A N 1
ATOM 745 C CA . LEU A 1 95 ? 7.914 -11.305 -9.141 1 98.25 95 LEU A CA 1
ATOM 746 C C . LEU A 1 95 ? 6.531 -11.336 -9.781 1 98.25 95 LEU A C 1
ATOM 748 O O . LEU A 1 95 ? 6.246 -10.555 -10.695 1 98.25 95 LEU A O 1
ATOM 752 N N . GLY A 1 96 ? 5.695 -12.273 -9.375 1 97.44 96 GLY A N 1
ATOM 753 C CA . GLY A 1 96 ? 4.297 -12.328 -9.766 1 97.44 96 GLY A CA 1
ATOM 754 C C . GLY A 1 96 ? 3.35 -12.008 -8.625 1 97.44 96 GLY A C 1
ATOM 755 O O . GLY A 1 96 ? 3.73 -12.086 -7.453 1 97.44 96 GLY A O 1
ATOM 756 N N . LEU A 1 97 ? 2.164 -11.562 -8.969 1 98.06 97 LEU A N 1
ATOM 757 C CA . LEU A 1 97 ? 1.108 -11.281 -8.008 1 98.06 97 LEU A CA 1
ATOM 758 C C . LEU A 1 97 ? -0.147 -12.086 -8.32 1 98.06 97 LEU A C 1
ATOM 760 O O . LEU A 1 97 ? -0.585 -12.141 -9.469 1 98.06 97 LEU A O 1
ATOM 764 N N . VAL A 1 98 ? -0.658 -12.766 -7.336 1 96.31 98 VAL A N 1
ATOM 765 C CA . VAL A 1 98 ? -2.006 -13.32 -7.375 1 96.31 98 VAL A CA 1
ATOM 766 C C . VAL A 1 98 ? -2.904 -12.57 -6.391 1 96.31 98 VAL A C 1
ATOM 768 O O . VAL A 1 98 ? -2.736 -12.688 -5.176 1 96.31 98 VAL A O 1
ATOM 771 N N . VAL A 1 99 ? -3.848 -11.844 -6.945 1 96.69 99 VAL A N 1
ATOM 772 C CA . VAL A 1 99 ? -4.613 -10.914 -6.117 1 96.69 99 VAL A CA 1
ATOM 773 C C . VAL A 1 99 ? -6.102 -11.25 -6.203 1 96.69 99 VAL A C 1
ATOM 775 O O . VAL A 1 99 ? -6.652 -11.383 -7.297 1 96.69 99 VAL A O 1
ATOM 778 N N . ASN A 1 100 ? -6.699 -11.422 -5.086 1 93.75 100 ASN A N 1
ATOM 779 C CA . ASN A 1 100 ? -8.141 -11.625 -5 1 93.75 100 ASN A CA 1
ATOM 780 C C . ASN A 1 100 ? -8.859 -10.336 -4.617 1 93.75 100 ASN A C 1
ATOM 782 O O . ASN A 1 100 ? -8.484 -9.672 -3.652 1 93.75 100 ASN A O 1
ATOM 786 N N . THR A 1 101 ? -9.891 -10 -5.383 1 93.69 101 THR A N 1
ATOM 787 C CA . THR A 1 101 ? -10.656 -8.797 -5.086 1 93.69 101 THR A CA 1
ATOM 788 C C . THR A 1 101 ? -12.086 -9.148 -4.684 1 93.69 101 THR A C 1
ATOM 790 O O . THR A 1 101 ? -12.672 -10.086 -5.227 1 93.69 101 THR A O 1
ATOM 793 N N . GLY A 1 102 ? -12.609 -8.438 -3.729 1 90.5 102 GLY A N 1
ATOM 794 C CA . GLY A 1 102 ? -14.008 -8.586 -3.361 1 90.5 102 GLY A CA 1
ATOM 795 C C . GLY A 1 102 ? -14.953 -7.867 -4.305 1 90.5 102 GLY A C 1
ATOM 796 O O . GLY A 1 102 ? -16.172 -8.102 -4.281 1 90.5 102 GLY A O 1
ATOM 797 N N . ARG A 1 103 ? -14.5 -7.059 -5.125 1 90 103 ARG A N 1
ATOM 798 C CA . ARG A 1 103 ? -15.266 -6.301 -6.105 1 90 103 ARG A CA 1
ATOM 799 C C . ARG A 1 103 ? -15.062 -6.855 -7.512 1 90 103 ARG A C 1
ATOM 801 O O . ARG A 1 103 ? -14.055 -7.512 -7.781 1 90 103 ARG A O 1
ATOM 808 N N . ALA A 1 104 ? -16.031 -6.59 -8.367 1 88.06 104 ALA A N 1
ATOM 809 C CA . ALA A 1 104 ? -15.938 -7.035 -9.75 1 88.06 104 ALA A CA 1
ATOM 810 C C . ALA A 1 104 ? -14.781 -6.348 -10.469 1 88.06 104 ALA A C 1
ATOM 812 O O . ALA A 1 104 ? -14.531 -5.156 -10.273 1 88.06 104 ALA A O 1
ATOM 813 N N . LEU A 1 105 ? -14.156 -7.102 -11.344 1 88.06 105 LEU A N 1
ATOM 814 C CA . LEU A 1 105 ? -12.992 -6.578 -12.055 1 88.06 105 LEU A CA 1
ATOM 815 C C . LEU A 1 105 ? -13.375 -5.383 -12.922 1 88.06 105 LEU A C 1
ATOM 817 O O . LEU A 1 105 ? -12.578 -4.457 -13.094 1 88.06 105 LEU A O 1
ATOM 821 N N . LYS A 1 106 ? -14.57 -5.379 -13.461 1 83.44 106 LYS A N 1
ATOM 822 C CA . LYS A 1 106 ? -15.039 -4.309 -14.336 1 83.44 106 LYS A CA 1
ATOM 823 C C . LYS A 1 106 ? -15.094 -2.977 -13.586 1 83.44 106 LYS A C 1
ATOM 825 O O . LYS A 1 106 ? -15.086 -1.911 -14.203 1 83.44 106 LYS A O 1
ATOM 830 N N . ASP A 1 107 ? -15.18 -3.014 -12.273 1 89.5 107 ASP A N 1
ATOM 831 C CA . ASP A 1 107 ? -15.305 -1.807 -11.469 1 89.5 107 ASP A CA 1
ATOM 832 C C . ASP A 1 107 ? -13.969 -1.073 -11.367 1 89.5 107 ASP A C 1
ATOM 834 O O . ASP A 1 107 ? -13.922 0.086 -10.953 1 89.5 107 ASP A O 1
ATOM 838 N N . PHE A 1 108 ? -12.93 -1.731 -11.711 1 89.25 108 PHE A N 1
ATOM 839 C CA . PHE A 1 108 ? -11.594 -1.146 -11.625 1 89.25 108 PHE A CA 1
ATOM 840 C C . PHE A 1 108 ? -11.219 -0.465 -12.938 1 89.25 108 PHE A C 1
ATOM 842 O O . PHE A 1 108 ? -10.32 -0.924 -13.648 1 89.25 108 PHE A O 1
ATOM 849 N N . ALA A 1 109 ? -11.875 0.544 -13.273 1 81.25 109 ALA A N 1
ATOM 850 C CA . ALA A 1 109 ? -11.656 1.328 -14.492 1 81.25 109 ALA A CA 1
ATOM 851 C C . ALA A 1 109 ? -12.07 2.781 -14.289 1 81.25 109 ALA A C 1
ATOM 853 O O . ALA A 1 109 ? -12.898 3.082 -13.422 1 81.25 109 ALA A O 1
ATOM 854 N N . PRO A 1 110 ? -11.422 3.65 -15.094 1 81.81 110 PRO A N 1
ATOM 855 C CA . PRO A 1 110 ? -11.891 5.035 -15.016 1 81.81 110 PRO A CA 1
ATOM 856 C C . PRO A 1 110 ? -13.398 5.16 -15.227 1 81.81 110 PRO A C 1
ATOM 858 O O . PRO A 1 110 ? -13.969 4.465 -16.062 1 81.81 110 PRO A O 1
ATOM 861 N N . GLY A 1 111 ? -14.008 5.969 -14.375 1 83.5 111 GLY A N 1
ATOM 862 C CA . GLY A 1 111 ? -15.438 6.203 -14.492 1 83.5 111 GLY A CA 1
ATOM 863 C C . GLY A 1 111 ? -16.281 5.113 -13.852 1 83.5 111 GLY A C 1
ATOM 864 O O . GLY A 1 111 ? -17.516 5.203 -13.836 1 83.5 111 GLY A O 1
ATOM 865 N N . GLN A 1 112 ? -15.625 4.133 -13.398 1 82.81 112 GLN A N 1
ATOM 866 C CA . GLN A 1 112 ? -16.328 3.047 -12.734 1 82.81 112 GLN A CA 1
ATOM 867 C C . GLN A 1 112 ? -16.219 3.17 -11.211 1 82.81 112 GLN A C 1
ATOM 869 O O . GLN A 1 112 ? -15.695 4.16 -10.703 1 82.81 112 GLN A O 1
ATOM 874 N N . GLY A 1 113 ? -16.75 2.289 -10.539 1 81.62 113 GLY A N 1
ATOM 875 C CA . GLY A 1 113 ? -16.906 2.359 -9.094 1 81.62 113 GLY A CA 1
ATOM 876 C C . GLY A 1 113 ? -15.594 2.59 -8.367 1 81.62 113 GLY A C 1
ATOM 877 O O . GLY A 1 113 ? -15.547 3.332 -7.387 1 81.62 113 GLY A O 1
ATOM 878 N N . GLN A 1 114 ? -14.539 1.983 -8.805 1 83.5 114 GLN A N 1
ATOM 879 C CA . GLN A 1 114 ? -13.258 2.082 -8.109 1 83.5 114 GLN A CA 1
ATOM 880 C C . GLN A 1 114 ? -12.383 3.176 -8.711 1 83.5 114 GLN A C 1
ATOM 882 O O . GLN A 1 114 ? -11.352 3.541 -8.148 1 83.5 114 GLN A O 1
ATOM 887 N N . SER A 1 115 ? -12.719 3.707 -9.898 1 87.88 115 SER A N 1
ATOM 888 C CA . SER A 1 115 ? -12.141 4.875 -10.562 1 87.88 115 SER A CA 1
ATOM 889 C C . SER A 1 115 ? -10.766 4.555 -11.141 1 87.88 115 SER A C 1
ATOM 891 O O . SER A 1 115 ? -10.297 5.25 -12.047 1 87.88 115 SER A O 1
ATOM 893 N N . PHE A 1 116 ? -10.039 3.537 -10.562 1 90.62 116 PHE A N 1
ATOM 894 C CA . PHE A 1 116 ? -8.672 3.232 -10.977 1 90.62 116 PHE A CA 1
ATOM 895 C C . PHE A 1 116 ? -8.562 1.792 -11.453 1 90.62 116 PHE A C 1
ATOM 897 O O . PHE A 1 116 ? -9.312 0.923 -11.016 1 90.62 116 PHE A O 1
ATOM 904 N N . THR A 1 117 ? -7.566 1.582 -12.312 1 90.88 117 THR A N 1
ATOM 905 C CA . THR A 1 117 ? -7.281 0.218 -12.742 1 90.88 117 THR A CA 1
ATOM 906 C C . THR A 1 117 ? -6.488 -0.532 -11.68 1 90.88 117 THR A C 1
ATOM 908 O O . THR A 1 117 ? -5.867 0.085 -10.812 1 90.88 117 THR A O 1
ATOM 911 N N . LEU A 1 118 ? -6.551 -1.783 -11.727 1 92.12 118 LEU A N 1
ATOM 912 C CA . LEU A 1 118 ? -5.758 -2.586 -10.805 1 92.12 118 LEU A CA 1
ATOM 913 C C . LEU A 1 118 ? -4.266 -2.363 -11.031 1 92.12 118 LEU A C 1
ATOM 915 O O . LEU A 1 118 ? -3.475 -2.385 -10.086 1 92.12 118 LEU A O 1
ATOM 919 N N . ALA A 1 119 ? -3.895 -2.166 -12.297 1 89.62 119 ALA A N 1
ATOM 920 C CA . ALA A 1 119 ? -2.498 -1.863 -12.602 1 89.62 119 ALA A CA 1
ATOM 921 C C . ALA A 1 119 ? -2.033 -0.615 -11.852 1 89.62 119 ALA A C 1
ATOM 923 O O . ALA A 1 119 ? -0.923 -0.581 -11.312 1 89.62 119 ALA A O 1
ATOM 924 N N . GLU A 1 120 ? -2.875 0.37 -11.805 1 91.56 120 GLU A N 1
ATOM 925 C CA . GLU A 1 120 ? -2.562 1.592 -11.07 1 91.56 120 GLU A CA 1
ATOM 926 C C . GLU A 1 120 ? -2.461 1.325 -9.57 1 91.56 120 GLU A C 1
ATOM 928 O O . GLU A 1 120 ? -1.548 1.82 -8.906 1 91.56 120 GLU A O 1
ATOM 933 N N . LEU A 1 121 ? -3.338 0.532 -9.094 1 95.88 121 LEU A N 1
ATOM 934 C CA . LEU A 1 121 ? -3.424 0.279 -7.66 1 95.88 121 LEU A CA 1
ATOM 935 C C . LEU A 1 121 ? -2.27 -0.601 -7.191 1 95.88 121 LEU A C 1
ATOM 937 O O . LEU A 1 121 ? -1.831 -0.5 -6.043 1 95.88 121 LEU A O 1
ATOM 941 N N . LEU A 1 122 ? -1.699 -1.377 -8.117 1 97 122 LEU A N 1
ATOM 942 C CA . LEU A 1 122 ? -0.64 -2.316 -7.77 1 97 122 LEU A CA 1
ATOM 943 C C . LEU A 1 122 ? 0.731 -1.74 -8.109 1 97 122 LEU A C 1
ATOM 945 O O . LEU A 1 122 ? 1.745 -2.434 -7.996 1 97 122 LEU A O 1
ATOM 949 N N . ARG A 1 123 ? 0.788 -0.491 -8.469 1 95.69 123 ARG A N 1
ATOM 950 C CA . ARG A 1 123 ? 2.018 0.161 -8.906 1 95.69 123 ARG A CA 1
ATOM 951 C C . ARG A 1 123 ? 3.078 0.117 -7.812 1 95.69 123 ARG A C 1
ATOM 953 O O . ARG A 1 123 ? 4.266 -0.044 -8.102 1 95.69 123 ARG A O 1
ATOM 960 N N . PRO A 1 124 ? 2.727 0.261 -6.555 1 97.88 124 PRO A N 1
ATOM 961 C CA . PRO A 1 124 ? 3.75 0.167 -5.512 1 97.88 124 PRO A CA 1
ATOM 962 C C . PRO A 1 124 ? 4.504 -1.16 -5.543 1 97.88 124 PRO A C 1
ATOM 964 O O . PRO A 1 124 ? 5.719 -1.189 -5.32 1 97.88 124 PRO A O 1
ATOM 967 N N . LEU A 1 125 ? 3.834 -2.221 -5.848 1 98.31 125 LEU A N 1
ATOM 968 C CA . LEU A 1 125 ? 4.488 -3.525 -5.902 1 98.31 125 LEU A CA 1
ATOM 969 C C . LEU A 1 125 ? 5.332 -3.658 -7.164 1 98.31 125 LEU A C 1
ATOM 971 O O . LEU A 1 125 ? 6.375 -4.316 -7.152 1 98.31 125 LEU A O 1
ATOM 975 N N . GLN A 1 126 ? 4.875 -3.027 -8.227 1 96.44 126 GLN A N 1
ATOM 976 C CA . GLN A 1 126 ? 5.727 -2.955 -9.414 1 96.44 126 GLN A CA 1
ATOM 977 C C . GLN A 1 126 ? 7.008 -2.178 -9.125 1 96.44 126 GLN A C 1
ATOM 979 O O . GLN A 1 126 ? 8.086 -2.572 -9.562 1 96.44 126 GLN A O 1
ATOM 984 N N . ALA A 1 127 ? 6.867 -1.077 -8.406 1 96.88 127 ALA A N 1
ATOM 985 C CA . ALA A 1 127 ? 8.023 -0.276 -8.008 1 96.88 127 ALA A CA 1
ATOM 986 C C . ALA A 1 127 ? 8.984 -1.089 -7.152 1 96.88 127 ALA A C 1
ATOM 988 O O . ALA A 1 127 ? 10.203 -0.979 -7.301 1 96.88 127 ALA A O 1
ATOM 989 N N . LEU A 1 128 ? 8.43 -1.874 -6.246 1 97.25 128 LEU A N 1
ATOM 990 C CA . LEU A 1 128 ? 9.234 -2.771 -5.43 1 97.25 128 LEU A CA 1
ATOM 991 C C . LEU A 1 128 ? 10.047 -3.721 -6.305 1 97.25 128 LEU A C 1
ATOM 993 O O . LEU A 1 128 ? 11.242 -3.916 -6.074 1 97.25 128 LEU A O 1
ATOM 997 N N . ALA A 1 129 ? 9.406 -4.324 -7.324 1 97.31 129 ALA A N 1
ATOM 998 C CA . ALA A 1 129 ? 10.094 -5.223 -8.25 1 97.31 129 ALA A CA 1
ATOM 999 C C . ALA A 1 129 ? 11.242 -4.504 -8.953 1 97.31 129 ALA A C 1
ATOM 1001 O O . ALA A 1 129 ? 12.352 -5.039 -9.039 1 97.31 129 ALA A O 1
ATOM 1002 N N . ASN A 1 130 ? 10.93 -3.27 -9.398 1 95.81 130 ASN A N 1
ATOM 1003 C CA . ASN A 1 130 ? 11.945 -2.479 -10.086 1 95.81 130 ASN A CA 1
ATOM 1004 C C . ASN A 1 130 ? 13.141 -2.188 -9.172 1 95.81 130 ASN A C 1
ATOM 1006 O O . ASN A 1 130 ? 14.289 -2.354 -9.578 1 95.81 130 ASN A O 1
ATOM 1010 N N . GLU A 1 131 ? 12.859 -1.779 -7.988 1 94.81 131 GLU A N 1
ATOM 1011 C CA . GLU A 1 131 ? 13.898 -1.404 -7.031 1 94.81 131 GLU A CA 1
ATOM 1012 C C . GLU A 1 131 ? 14.789 -2.594 -6.691 1 94.81 131 GLU A C 1
ATOM 1014 O O . GLU A 1 131 ? 15.992 -2.43 -6.449 1 94.81 131 GLU A O 1
ATOM 1019 N N . THR A 1 132 ? 14.234 -3.762 -6.676 1 96.56 132 THR A N 1
ATOM 1020 C CA . THR A 1 132 ? 14.977 -4.965 -6.316 1 96.56 132 THR A CA 1
ATOM 1021 C C . THR A 1 132 ? 15.484 -5.684 -7.562 1 96.56 132 THR A C 1
ATOM 1023 O O . THR A 1 132 ? 15.969 -6.812 -7.48 1 96.56 132 THR A O 1
ATOM 1026 N N . LYS A 1 133 ? 15.188 -5.066 -8.734 1 96.19 133 LYS A N 1
ATOM 1027 C CA . LYS A 1 133 ? 15.688 -5.508 -10.031 1 96.19 133 LYS A CA 1
ATOM 1028 C C . LYS A 1 133 ? 15.102 -6.863 -10.422 1 96.19 133 LYS A C 1
ATOM 1030 O O . LYS A 1 133 ? 15.766 -7.684 -11.047 1 96.19 133 LYS A O 1
ATOM 1035 N N . MET A 1 134 ? 13.938 -7.141 -9.922 1 97.31 134 MET A N 1
ATOM 1036 C CA . MET A 1 134 ? 13.188 -8.32 -10.344 1 97.31 134 MET A CA 1
ATOM 1037 C C . MET A 1 134 ? 12.367 -8.023 -11.594 1 97.31 134 MET A C 1
ATOM 1039 O O . MET A 1 134 ? 12.086 -6.859 -11.898 1 97.31 134 MET A O 1
ATOM 1043 N N . THR A 1 135 ? 12.055 -9.062 -12.336 1 96.19 135 THR A N 1
ATOM 1044 C CA . THR A 1 135 ? 11.125 -8.938 -13.453 1 96.19 135 THR A CA 1
ATOM 1045 C C . THR A 1 135 ? 9.68 -9.023 -12.977 1 96.19 135 THR A C 1
ATOM 1047 O O . THR A 1 135 ? 9.281 -10.039 -12.398 1 96.19 135 THR A O 1
ATOM 1050 N N . TYR A 1 136 ? 8.977 -7.977 -13.18 1 96.19 136 TYR A N 1
ATOM 1051 C CA . TYR A 1 136 ? 7.578 -7.906 -12.766 1 96.19 136 TYR A CA 1
ATOM 1052 C C . TYR A 1 136 ? 6.672 -8.602 -13.773 1 96.19 136 TYR A C 1
ATOM 1054 O O . TYR A 1 136 ? 6.617 -8.211 -14.938 1 96.19 136 TYR A O 1
ATOM 1062 N N . LEU A 1 137 ? 5.93 -9.641 -13.32 1 94.56 137 LEU A N 1
ATOM 1063 C CA . LEU A 1 137 ? 5.008 -10.367 -14.188 1 94.56 137 LEU A CA 1
ATOM 1064 C C . LEU A 1 137 ? 3.625 -9.727 -14.172 1 94.56 137 LEU A C 1
ATOM 1066 O O . LEU A 1 137 ? 3.254 -9.062 -13.203 1 94.56 137 LEU A O 1
ATOM 1070 N N . THR A 1 138 ? 2.908 -9.906 -15.289 1 91 138 THR A N 1
ATOM 1071 C CA . THR A 1 138 ? 1.515 -9.477 -15.289 1 91 138 THR A CA 1
ATOM 1072 C C . THR A 1 138 ? 0.739 -10.164 -14.164 1 91 138 THR A C 1
ATOM 1074 O O . THR A 1 138 ? 0.735 -11.391 -14.078 1 91 138 THR A O 1
ATOM 1077 N N . PRO A 1 139 ? 0.1 -9.43 -13.328 1 95.19 139 PRO A N 1
ATOM 1078 C CA . PRO A 1 139 ? -0.603 -10.023 -12.195 1 95.19 139 PRO A CA 1
ATOM 1079 C C . PRO A 1 139 ? -1.752 -10.93 -12.617 1 95.19 139 PRO A C 1
ATOM 1081 O O . PRO A 1 139 ? -2.424 -10.656 -13.617 1 95.19 139 PRO A O 1
ATOM 1084 N N . LEU A 1 140 ? -1.941 -12.008 -11.906 1 92.94 140 LEU A N 1
ATOM 1085 C CA . LEU A 1 140 ? -3.154 -12.812 -11.992 1 92.94 140 LEU A CA 1
ATOM 1086 C C . LEU A 1 140 ? -4.203 -12.328 -10.992 1 92.94 140 LEU A C 1
ATOM 1088 O O . LEU A 1 140 ? -4.066 -12.547 -9.789 1 92.94 140 LEU A O 1
ATOM 1092 N N . VAL A 1 141 ? -5.227 -11.734 -11.5 1 92.69 141 VAL A N 1
ATOM 1093 C CA . VAL A 1 141 ? -6.242 -11.141 -10.641 1 92.69 141 VAL A CA 1
ATOM 1094 C C . VAL A 1 141 ? -7.504 -11.992 -10.656 1 92.69 141 VAL A C 1
ATOM 1096 O O . VAL A 1 141 ? -7.965 -12.406 -11.719 1 92.69 141 VAL A O 1
ATOM 1099 N N . VAL A 1 142 ? -8.008 -12.266 -9.484 1 91.19 142 VAL A N 1
ATOM 1100 C CA . VAL A 1 142 ? -9.227 -13.047 -9.305 1 91.19 142 VAL A CA 1
ATOM 1101 C C . VAL A 1 142 ? -10.328 -12.164 -8.711 1 91.19 142 VAL A C 1
ATOM 1103 O O . VAL A 1 142 ? -10.242 -11.758 -7.547 1 91.19 142 VAL A O 1
ATOM 1106 N N . GLY A 1 143 ? -11.336 -11.953 -9.508 1 90.69 143 GLY A N 1
ATOM 1107 C CA . GLY A 1 143 ? -12.445 -11.141 -9.047 1 90.69 143 GLY A CA 1
ATOM 1108 C C . GLY A 1 143 ? -13.578 -11.969 -8.453 1 90.69 143 GLY A C 1
ATOM 1109 O O . GLY A 1 143 ? -14.055 -12.914 -9.086 1 90.69 143 GLY A O 1
ATOM 1110 N N . GLN A 1 144 ? -14 -11.648 -7.258 1 88.88 144 GLN A N 1
ATOM 1111 C CA . GLN A 1 144 ? -15.203 -12.211 -6.656 1 88.88 144 GLN A CA 1
ATOM 1112 C C . GLN A 1 144 ? -15.211 -13.734 -6.773 1 88.88 144 GLN A C 1
ATOM 1114 O O . GLN A 1 144 ? -16.172 -14.32 -7.293 1 88.88 144 GLN A O 1
ATOM 1119 N N . PHE A 1 145 ? -14.305 -14.312 -6.223 1 88 145 PHE A N 1
ATOM 1120 C CA . PHE A 1 145 ? -14.094 -15.758 -6.285 1 88 145 PHE A CA 1
ATOM 1121 C C . PHE A 1 145 ? -15.352 -16.5 -5.855 1 88 145 PHE A C 1
ATOM 1123 O O . PHE A 1 145 ? -15.719 -17.516 -6.453 1 88 145 PHE A O 1
ATOM 1130 N N . ALA A 1 146 ? -16.016 -16 -4.836 1 84.81 146 ALA A N 1
ATOM 1131 C CA . ALA A 1 146 ? -17.188 -16.672 -4.27 1 84.81 146 ALA A CA 1
ATOM 1132 C C . ALA A 1 146 ? -18.297 -16.797 -5.305 1 84.81 146 ALA 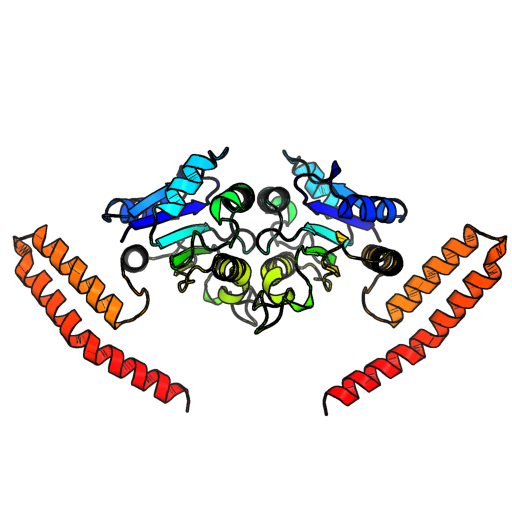A C 1
ATOM 1134 O O . ALA A 1 146 ? -19.172 -17.656 -5.176 1 84.81 146 ALA A O 1
ATOM 1135 N N . TYR A 1 147 ? -18.297 -16.062 -6.344 1 88.12 147 TYR A N 1
ATOM 1136 C CA . TYR A 1 147 ? -19.391 -16.031 -7.316 1 88.12 147 TYR A CA 1
ATOM 1137 C C . TYR A 1 147 ? -19.016 -16.797 -8.586 1 88.12 147 TYR A C 1
ATOM 1139 O O . TYR A 1 147 ? -19.812 -16.891 -9.516 1 88.12 147 TYR A O 1
ATOM 1147 N N . LEU A 1 148 ? -17.875 -17.328 -8.617 1 87.25 148 LEU A N 1
ATOM 1148 C CA . LEU A 1 148 ? -17.438 -18.062 -9.805 1 87.25 148 LEU A CA 1
ATOM 1149 C C . LEU A 1 148 ? -18.188 -19.375 -9.938 1 87.25 148 LEU A C 1
ATOM 1151 O O . LEU A 1 148 ? -18.438 -20.062 -8.938 1 87.25 148 LEU A O 1
ATOM 1155 N N . THR A 1 149 ? -18.5 -19.719 -11.156 1 86.25 149 THR A N 1
ATOM 1156 C CA . THR A 1 149 ? -19.078 -21.016 -11.445 1 86.25 149 THR A CA 1
ATOM 1157 C C . THR A 1 149 ? -18.016 -22.109 -11.359 1 86.25 149 THR A C 1
ATOM 1159 O O . THR A 1 149 ? -16.812 -21.812 -11.297 1 86.25 149 THR A O 1
ATOM 1162 N N . GLU A 1 150 ? -18.5 -23.328 -11.312 1 83.19 150 GLU A N 1
ATOM 1163 C CA . GLU A 1 150 ? -17.547 -24.438 -11.289 1 83.19 150 GLU A CA 1
ATOM 1164 C C . GLU A 1 150 ? -16.625 -24.406 -12.5 1 83.19 150 GLU A C 1
ATOM 1166 O O . GLU A 1 150 ? -15.43 -24.656 -12.383 1 83.19 150 GLU A O 1
ATOM 1171 N N . ARG A 1 151 ? -17.234 -24.109 -13.602 1 78.12 151 ARG A N 1
ATOM 1172 C CA . ARG A 1 151 ? -16.438 -24.031 -14.828 1 78.12 151 ARG A CA 1
ATOM 1173 C C . ARG A 1 151 ? -15.398 -22.922 -14.727 1 78.12 151 ARG A C 1
ATOM 1175 O O . ARG A 1 151 ? -14.234 -23.125 -15.078 1 78.12 151 ARG A O 1
ATOM 1182 N N . GLU A 1 152 ? -15.742 -21.781 -14.211 1 77.88 152 GLU A N 1
ATOM 1183 C CA . GLU A 1 152 ? -14.836 -20.656 -14.055 1 77.88 152 GLU A CA 1
ATOM 1184 C C . GLU A 1 152 ? -13.727 -20.984 -13.055 1 77.88 152 GLU A C 1
ATOM 1186 O O . GLU A 1 152 ? -12.578 -20.562 -13.242 1 77.88 152 GLU A O 1
ATOM 1191 N N . ARG A 1 153 ? -14.062 -21.672 -12.078 1 85.62 153 ARG A N 1
ATOM 1192 C CA . ARG A 1 153 ? -13.078 -22.078 -11.078 1 85.62 153 ARG A CA 1
ATOM 1193 C C . ARG A 1 153 ? -12.047 -23.031 -11.68 1 85.62 153 ARG A C 1
ATOM 1195 O O . ARG A 1 153 ? -10.859 -22.938 -11.375 1 85.62 153 ARG A O 1
ATOM 1202 N N . GLN A 1 154 ? -12.562 -23.938 -12.516 1 80.94 154 GLN A N 1
ATOM 1203 C CA . GLN A 1 154 ? -11.656 -24.875 -13.172 1 80.94 154 GLN A CA 1
ATOM 1204 C C . GLN A 1 154 ? -10.703 -24.141 -14.117 1 80.94 154 GLN A C 1
ATOM 1206 O O . GLN A 1 154 ? -9.516 -24.453 -14.172 1 80.94 154 GLN A O 1
ATOM 1211 N N . GLU A 1 155 ? -11.219 -23.188 -14.812 1 78.38 155 GLU A N 1
ATOM 1212 C CA . GLU A 1 155 ? -10.391 -22.375 -15.688 1 78.38 155 GLU A CA 1
ATOM 1213 C C . GLU A 1 155 ? -9.359 -21.578 -14.883 1 78.38 155 GLU A C 1
ATOM 1215 O O . GLU A 1 155 ? -8.195 -21.469 -15.289 1 78.38 155 GLU A O 1
ATOM 1220 N N . LEU A 1 156 ? -9.766 -21.031 -13.781 1 84.12 156 LEU A N 1
ATOM 1221 C CA . LEU A 1 156 ? -8.883 -20.297 -12.898 1 84.12 156 LEU A CA 1
ATOM 1222 C C . LEU A 1 156 ? -7.758 -21.188 -12.375 1 84.12 156 LEU A C 1
ATOM 1224 O O . LEU A 1 156 ? -6.609 -20.75 -12.281 1 84.12 156 LEU A O 1
ATOM 1228 N N . LEU A 1 157 ? -8.133 -22.375 -12.109 1 85 157 LEU A N 1
ATOM 1229 C CA . LEU A 1 157 ? -7.148 -23.328 -11.609 1 85 157 LEU A CA 1
ATOM 1230 C C . LEU A 1 157 ? -6.059 -23.578 -12.648 1 85 157 LEU A C 1
ATOM 1232 O O . LEU A 1 157 ? -4.871 -23.625 -12.305 1 85 157 LEU A O 1
ATOM 1236 N N . VAL A 1 158 ? -6.422 -23.719 -13.883 1 79.44 158 VAL A N 1
ATOM 1237 C CA . VAL A 1 158 ? -5.477 -23.922 -14.969 1 79.44 158 VAL A CA 1
ATOM 1238 C C . VAL A 1 158 ? -4.574 -22.703 -15.117 1 79.44 158 VAL A C 1
ATOM 1240 O O . VAL A 1 158 ? -3.352 -22.828 -15.203 1 79.44 158 VAL A O 1
ATOM 1243 N N . ASN A 1 159 ? -5.148 -21.547 -15.086 1 82.19 159 ASN A N 1
ATOM 1244 C CA . ASN A 1 159 ? -4.387 -20.297 -15.188 1 82.19 159 ASN A CA 1
ATOM 1245 C C . ASN A 1 159 ? -3.402 -20.156 -14.031 1 82.19 159 ASN A C 1
ATOM 1247 O O . ASN A 1 159 ? -2.27 -19.719 -14.227 1 82.19 159 ASN A O 1
ATOM 1251 N N . TYR A 1 160 ? -3.848 -20.516 -12.914 1 90.44 160 TYR A N 1
ATOM 1252 C CA . TYR A 1 160 ? -3.023 -20.438 -11.719 1 90.44 160 TYR A CA 1
ATOM 1253 C C . TYR A 1 160 ? -1.815 -21.359 -11.82 1 90.44 160 TYR A C 1
ATOM 1255 O O . TYR A 1 160 ? -0.684 -20.938 -11.562 1 90.44 160 TYR A O 1
ATOM 1263 N N . ARG A 1 161 ? -2.059 -22.562 -12.211 1 84.81 161 ARG A N 1
ATOM 1264 C CA . ARG A 1 161 ? -0.969 -23.516 -12.352 1 84.81 161 ARG A CA 1
ATOM 1265 C C . ARG A 1 161 ? 0.054 -23.031 -13.375 1 84.81 161 ARG A C 1
ATOM 1267 O O . ARG A 1 161 ? 1.262 -23.156 -13.156 1 84.81 161 ARG A O 1
ATOM 1274 N N . GLN A 1 162 ? -0.432 -22.516 -14.43 1 82.31 162 GLN A N 1
ATOM 1275 C CA . GLN A 1 162 ? 0.453 -21.953 -15.453 1 82.31 162 GLN A CA 1
ATOM 1276 C C . GLN A 1 162 ? 1.252 -20.781 -14.906 1 82.31 162 GLN A C 1
ATOM 1278 O O . GLN A 1 162 ? 2.443 -20.641 -15.195 1 82.31 162 GLN A O 1
ATOM 1283 N N . TYR A 1 163 ? 0.599 -19.984 -14.195 1 89.94 163 TYR A N 1
ATOM 1284 C CA . TYR A 1 163 ? 1.232 -18.797 -13.625 1 89.94 163 TYR A CA 1
ATOM 1285 C C . TYR A 1 163 ? 2.379 -19.188 -12.703 1 89.94 163 TYR A C 1
ATOM 1287 O O . TYR A 1 163 ? 3.402 -18.5 -12.648 1 89.94 163 TYR A O 1
ATOM 1295 N N . LEU A 1 164 ? 2.188 -20.281 -12.039 1 92.5 164 LEU A N 1
ATOM 1296 C CA . LEU A 1 164 ? 3.172 -20.734 -11.062 1 92.5 164 LEU A CA 1
ATOM 1297 C C . LEU A 1 164 ? 4.383 -21.359 -11.75 1 92.5 164 LEU A C 1
ATOM 1299 O O . LEU A 1 164 ? 5.508 -21.25 -11.25 1 92.5 164 LEU A O 1
ATOM 1303 N N . THR A 1 165 ? 4.199 -21.969 -12.945 1 87.5 165 THR A N 1
ATOM 1304 C CA . THR A 1 165 ? 5.25 -22.875 -13.391 1 87.5 165 THR A CA 1
ATOM 1305 C C . THR A 1 165 ? 5.668 -22.562 -14.82 1 87.5 165 THR A C 1
ATOM 1307 O O . THR A 1 165 ? 6.754 -22.953 -15.258 1 87.5 165 THR A O 1
ATOM 1310 N N . ALA A 1 166 ? 4.785 -21.828 -15.555 1 81.44 166 ALA A N 1
ATOM 1311 C CA . ALA A 1 166 ? 5.113 -21.562 -16.953 1 81.44 166 ALA A CA 1
ATOM 1312 C C . ALA A 1 166 ? 6.211 -20.516 -17.078 1 81.44 166 ALA A C 1
ATOM 1314 O O . ALA A 1 166 ? 6.23 -19.531 -16.312 1 81.44 166 ALA A O 1
ATOM 1315 N N . PRO A 1 167 ? 7.156 -20.641 -17.922 1 75.69 167 PRO A N 1
ATOM 1316 C CA . PRO A 1 167 ? 8.227 -19.656 -18.094 1 75.69 167 PRO A CA 1
ATOM 1317 C C . PRO A 1 167 ? 7.699 -18.266 -18.453 1 75.69 167 PRO A C 1
ATOM 1319 O O . PRO A 1 167 ? 8.172 -17.266 -17.891 1 75.69 167 PRO A O 1
ATOM 1322 N N . ARG A 1 168 ? 6.898 -18 -19.422 1 64.12 168 ARG A N 1
ATOM 1323 C CA . ARG A 1 168 ? 6.285 -16.719 -19.75 1 64.12 168 ARG A CA 1
ATOM 1324 C C . ARG A 1 168 ? 4.766 -16.797 -19.641 1 64.12 168 ARG A C 1
ATOM 1326 O O . ARG A 1 168 ? 4.078 -17.062 -20.625 1 64.12 168 ARG A O 1
ATOM 1333 N N . PRO A 1 169 ? 4.293 -16.469 -18.406 1 59.41 169 PRO A N 1
ATOM 1334 C CA . PRO A 1 169 ? 2.834 -16.547 -18.281 1 59.41 169 PRO A CA 1
ATOM 1335 C C . PRO A 1 169 ? 2.113 -15.477 -19.094 1 59.41 169 PRO A C 1
ATOM 1337 O O . PRO A 1 169 ? 2.594 -14.344 -19.188 1 59.41 169 PRO A O 1
ATOM 1340 N N . GLY A 1 170 ? 1.106 -15.852 -19.906 1 50.66 170 GLY A N 1
ATOM 1341 C CA . GLY A 1 170 ? 0.308 -14.93 -20.688 1 50.66 170 GLY A CA 1
ATOM 1342 C C . GLY A 1 170 ? 0.591 -15.008 -22.172 1 50.66 170 GLY A C 1
ATOM 1343 O O . GLY A 1 170 ? -0.133 -14.422 -22.984 1 50.66 170 GLY A O 1
ATOM 1344 N N . HIS A 1 171 ? 1.782 -15.492 -22.516 1 51.41 171 HIS A N 1
ATOM 1345 C CA . HIS A 1 171 ? 2.072 -15.68 -23.938 1 51.41 171 HIS A CA 1
ATOM 1346 C C . HIS A 1 171 ? 1.464 -16.969 -24.453 1 51.41 171 HIS A C 1
ATOM 1348 O O . HIS A 1 171 ? 1.702 -18.047 -23.891 1 51.41 171 HIS A O 1
ATOM 1354 N N . LEU A 1 172 ? 0.529 -16.719 -25.453 1 51.94 172 LEU A N 1
ATOM 1355 C CA . LEU A 1 172 ? -0.243 -17.828 -26 1 51.94 172 LEU A CA 1
ATOM 1356 C C . LEU A 1 172 ? 0.661 -19.031 -26.297 1 51.94 172 LEU A C 1
ATOM 1358 O O . LEU A 1 172 ? 0.307 -20.172 -26.016 1 51.94 172 LEU A O 1
ATOM 1362 N N . ALA A 1 173 ? 1.726 -18.672 -26.938 1 50.69 173 ALA A N 1
ATOM 1363 C CA . ALA A 1 173 ? 2.645 -19.75 -27.297 1 50.69 173 ALA A CA 1
ATOM 1364 C C . ALA A 1 173 ? 3.164 -20.453 -26.047 1 50.69 173 ALA A C 1
ATOM 1366 O O . ALA A 1 173 ? 3.24 -21.688 -26.016 1 50.69 173 ALA A O 1
ATOM 1367 N N . ASP A 1 174 ? 3.441 -19.703 -25.062 1 53.59 174 ASP A N 1
ATOM 1368 C CA . ASP A 1 174 ? 3.949 -20.281 -23.812 1 53.59 174 ASP A CA 1
ATOM 1369 C C . ASP A 1 174 ? 2.844 -21 -23.047 1 53.59 174 ASP A C 1
ATOM 1371 O O . ASP A 1 174 ? 3.09 -22.031 -22.422 1 53.59 174 ASP A O 1
ATOM 1375 N N . GLN A 1 175 ? 1.733 -20.484 -23.219 1 54.78 175 GLN A N 1
ATOM 1376 C CA . GLN A 1 175 ? 0.586 -21.156 -22.625 1 54.78 175 GLN A CA 1
ATOM 1377 C C . GLN A 1 175 ? 0.347 -22.516 -23.281 1 54.78 175 GLN A C 1
ATOM 1379 O O . GLN A 1 175 ? 0.091 -23.5 -22.594 1 54.78 175 GLN A O 1
ATOM 1384 N N . ALA A 1 176 ? 0.374 -22.406 -24.641 1 54.09 176 ALA A N 1
ATOM 1385 C CA . ALA A 1 176 ? 0.197 -23.641 -25.391 1 54.09 176 ALA A CA 1
ATOM 1386 C C . ALA A 1 176 ? 1.279 -24.656 -25.031 1 54.09 176 ALA A C 1
ATOM 1388 O O . ALA A 1 176 ? 0.989 -25.844 -24.828 1 54.09 176 ALA A O 1
ATOM 1389 N N . ALA A 1 177 ? 2.461 -24.156 -24.953 1 56.75 177 ALA A N 1
ATOM 1390 C CA . ALA A 1 177 ? 3.568 -25.047 -24.609 1 56.75 177 ALA A CA 1
ATOM 1391 C C . ALA A 1 177 ? 3.42 -25.578 -23.188 1 56.75 177 ALA A C 1
ATOM 1393 O O . ALA A 1 177 ? 3.701 -26.75 -22.938 1 56.75 177 ALA A O 1
ATOM 1394 N N . TRP A 1 178 ? 3.047 -24.812 -22.359 1 58.75 178 TRP A N 1
ATOM 1395 C CA . TRP A 1 178 ? 2.818 -25.234 -20.984 1 58.75 178 TRP A CA 1
ATOM 1396 C C . TRP A 1 178 ? 1.706 -26.281 -20.906 1 58.75 178 TRP A C 1
ATOM 1398 O O . TRP A 1 178 ? 1.85 -27.297 -20.234 1 58.75 178 TRP A O 1
ATOM 1408 N N . LEU A 1 179 ? 0.619 -25.938 -21.578 1 59 179 LEU A N 1
ATOM 1409 C CA . LEU A 1 179 ? -0.488 -26.891 -21.625 1 59 179 LEU A CA 1
ATOM 1410 C C . LEU A 1 179 ? -0.037 -28.219 -22.203 1 59 179 LEU A C 1
ATOM 1412 O O . LEU A 1 179 ? -0.424 -29.281 -21.688 1 59 179 LEU A O 1
ATOM 1416 N N . ALA A 1 180 ? 0.742 -28.094 -23.188 1 56.34 180 ALA A N 1
ATOM 1417 C CA . ALA A 1 180 ? 1.245 -29.312 -23.797 1 56.34 180 ALA A CA 1
ATOM 1418 C C . ALA A 1 180 ? 2.092 -30.125 -22.828 1 56.34 180 ALA A C 1
ATOM 1420 O O . ALA A 1 180 ? 1.972 -31.344 -22.75 1 56.34 180 ALA A O 1
ATOM 1421 N N . SER A 1 181 ? 2.869 -29.406 -22.109 1 61.12 181 SER A N 1
ATOM 1422 C CA . SER A 1 181 ? 3.719 -30.094 -21.141 1 61.12 181 SER A CA 1
ATOM 1423 C C . SER A 1 181 ? 2.889 -30.75 -20.031 1 61.12 181 SER A C 1
ATOM 1425 O O . SER A 1 181 ? 3.201 -31.844 -19.594 1 61.12 181 SER A O 1
ATOM 1427 N N . ARG A 1 182 ? 1.925 -30.094 -19.625 1 58.94 182 ARG A N 1
ATOM 1428 C CA . ARG A 1 182 ? 1.031 -30.672 -18.609 1 58.94 182 ARG A CA 1
ATOM 1429 C C . ARG A 1 182 ? 0.31 -31.891 -19.156 1 58.94 182 ARG A C 1
ATOM 1431 O O . ARG A 1 182 ? 0.157 -32.906 -18.438 1 58.94 182 ARG A O 1
ATOM 1438 N N . LEU A 1 183 ? -0.138 -31.797 -20.344 1 57.03 183 LEU A N 1
ATOM 1439 C CA . LEU A 1 183 ? -0.803 -32.938 -21 1 57.03 183 LEU A CA 1
ATOM 1440 C C . LEU A 1 183 ? 0.137 -34.125 -21.109 1 57.03 183 LEU A C 1
ATOM 1442 O O . LEU A 1 183 ? -0.283 -35.25 -20.938 1 57.03 183 LEU A O 1
ATOM 1446 N N . ARG A 1 184 ? 1.356 -33.906 -21.297 1 60.44 184 ARG A N 1
ATOM 1447 C CA . ARG A 1 184 ? 2.332 -34.969 -21.375 1 60.44 184 ARG A CA 1
ATOM 1448 C C . ARG A 1 184 ? 2.539 -35.625 -20.016 1 60.44 184 ARG A C 1
ATOM 1450 O O . ARG A 1 184 ? 2.672 -36.844 -19.922 1 60.44 184 ARG A O 1
ATOM 1457 N N . LYS A 1 185 ? 2.566 -34.719 -19 1 66.06 185 LYS A N 1
ATOM 1458 C CA . LYS A 1 185 ? 2.699 -35.281 -17.656 1 66.06 185 LYS A CA 1
ATOM 1459 C C . LYS A 1 185 ? 1.472 -36.094 -17.281 1 66.06 185 LYS A C 1
ATOM 1461 O O . LYS A 1 185 ? 1.596 -37.156 -16.672 1 66.06 185 LYS A O 1
ATOM 1466 N N . LEU A 1 186 ? 0.339 -35.594 -17.609 1 58.97 186 LEU A N 1
ATOM 1467 C CA . LEU A 1 186 ? -0.885 -36.344 -17.359 1 58.97 186 LEU A CA 1
ATOM 1468 C C . LEU A 1 186 ? -0.87 -37.688 -18.125 1 58.97 186 LEU A C 1
ATOM 1470 O O . LEU A 1 186 ? -1.343 -38.688 -17.609 1 58.97 186 LEU A O 1
ATOM 1474 N N . ALA A 1 187 ? -0.316 -37.656 -19.312 1 59.94 187 ALA A N 1
ATOM 1475 C CA . ALA A 1 187 ? -0.183 -38.844 -20.125 1 59.94 187 ALA A CA 1
ATOM 1476 C C . ALA A 1 187 ? 0.691 -39.906 -19.422 1 59.94 187 ALA A C 1
ATOM 1478 O O . ALA A 1 187 ? 0.418 -41.094 -19.484 1 59.94 187 ALA A O 1
ATOM 1479 N N . GLU A 1 188 ? 1.684 -39.375 -18.719 1 70.19 188 GLU A N 1
ATOM 1480 C CA . GLU A 1 188 ? 2.555 -40.281 -17.953 1 70.19 188 GLU A CA 1
ATOM 1481 C C . GLU A 1 188 ? 1.829 -40.844 -16.75 1 70.19 188 GLU A C 1
ATOM 1483 O O . GLU A 1 188 ? 2.068 -42 -16.391 1 70.19 188 GLU A O 1
ATOM 1488 N N . GLN A 1 189 ? 1.008 -40.062 -16.25 1 66.25 189 GLN A N 1
ATOM 1489 C CA . GLN A 1 189 ? 0.311 -40.469 -15.039 1 66.25 189 GLN A CA 1
ATOM 1490 C C . GLN A 1 189 ? -0.884 -41.375 -15.375 1 66.25 189 GLN A C 1
ATOM 1492 O O . GLN A 1 189 ? -1.309 -42.188 -14.547 1 66.25 189 GLN A O 1
ATOM 1497 N N . HIS A 1 190 ? -1.458 -41.125 -16.594 1 63.03 190 HIS A N 1
ATOM 1498 C CA . HIS A 1 190 ? -2.604 -41.906 -17.047 1 63.03 190 HIS A CA 1
ATOM 1499 C C . HIS A 1 190 ? -2.32 -42.562 -18.375 1 63.03 190 HIS A C 1
ATOM 1501 O O . HIS A 1 190 ? -2.771 -42.094 -19.422 1 63.03 190 HIS A O 1
ATOM 1507 N N . PRO A 1 191 ? -1.62 -43.656 -18.344 1 72.44 191 PRO A N 1
ATOM 1508 C CA . PRO A 1 191 ? -1.19 -44.312 -19.578 1 72.44 191 PRO A CA 1
ATOM 1509 C C . PRO A 1 191 ? -2.361 -44.719 -20.469 1 72.44 191 PRO A C 1
ATOM 1511 O O . PRO A 1 191 ? -2.221 -44.719 -21.703 1 72.44 191 PRO A O 1
ATOM 1514 N N . ASP A 1 192 ? -3.523 -45 -19.891 1 67.12 192 ASP A N 1
ATOM 1515 C CA . ASP A 1 192 ? -4.688 -45.438 -20.656 1 67.12 192 ASP A CA 1
ATOM 1516 C C . ASP A 1 192 ? -5.223 -44.312 -21.531 1 67.12 192 ASP A C 1
ATOM 1518 O O . ASP A 1 192 ? -5.84 -44.562 -22.562 1 67.12 192 ASP A O 1
ATOM 1522 N N . ARG A 1 193 ? -5.102 -43.062 -21.203 1 64.31 193 ARG A N 1
ATOM 1523 C CA . ARG A 1 193 ? -5.582 -41.906 -21.938 1 64.31 193 ARG A CA 1
ATOM 1524 C C . ARG A 1 193 ? -4.43 -41.156 -22.609 1 64.31 193 ARG A C 1
ATOM 1526 O O . ARG A 1 193 ? -4.609 -40.062 -23.109 1 64.31 193 ARG A O 1
ATOM 1533 N N . ALA A 1 194 ? -3.248 -41.812 -22.484 1 64.38 194 ALA A N 1
ATOM 1534 C CA . ALA A 1 194 ? -2.021 -41.156 -22.906 1 64.38 194 ALA A CA 1
ATOM 1535 C C . ALA A 1 194 ? -2.107 -40.719 -24.375 1 64.38 194 ALA A C 1
ATOM 1537 O O . ALA A 1 194 ? -1.746 -39.594 -24.719 1 64.38 194 ALA A O 1
ATOM 1538 N N . PRO A 1 195 ? -2.621 -41.625 -25.266 1 65.56 195 PRO A N 1
ATOM 1539 C CA . PRO A 1 195 ? -2.68 -41.156 -26.656 1 65.56 195 PRO A CA 1
ATOM 1540 C C . PRO A 1 195 ? -3.529 -39.906 -26.844 1 65.56 195 PRO A C 1
ATOM 1542 O O . PRO A 1 195 ? -3.184 -39.031 -27.641 1 65.56 195 PRO A O 1
ATOM 1545 N N . GLY A 1 196 ? -4.57 -39.781 -26.203 1 59.41 196 GLY A N 1
ATOM 1546 C CA . GLY A 1 196 ? -5.398 -38.562 -26.25 1 59.41 196 GLY A CA 1
ATOM 1547 C C . GLY A 1 196 ? -4.695 -37.344 -25.719 1 59.41 196 GLY A C 1
ATOM 1548 O O . GLY A 1 196 ? -4.727 -36.281 -26.359 1 59.41 196 GLY A O 1
ATOM 1549 N N . TYR A 1 197 ? -4.055 -37.531 -24.625 1 59.66 197 TYR A N 1
ATOM 1550 C CA . TYR A 1 197 ? -3.326 -36.406 -24.031 1 59.66 197 TYR A CA 1
ATOM 1551 C C . TYR A 1 197 ? -2.186 -35.969 -24.922 1 59.66 197 TYR A C 1
ATOM 1553 O O . TYR A 1 197 ? -1.974 -34.75 -25.109 1 59.66 197 TYR A O 1
ATOM 1561 N N . LEU A 1 198 ? -1.468 -36.938 -25.406 1 60.78 198 LEU A N 1
ATOM 1562 C CA . LEU A 1 198 ? -0.333 -36.625 -26.266 1 60.78 198 LEU A CA 1
ATOM 1563 C C . LEU A 1 198 ? -0.802 -36 -27.562 1 60.78 198 LEU A C 1
ATOM 1565 O O . LEU A 1 198 ? -0.158 -35.062 -28.094 1 60.78 198 LEU A O 1
ATOM 1569 N N . GLY A 1 199 ? -1.872 -36.469 -28.078 1 57.25 199 GLY A N 1
ATOM 1570 C CA . GLY A 1 199 ? -2.461 -35.875 -29.25 1 57.25 199 GLY A CA 1
ATOM 1571 C C . GLY A 1 199 ? -2.854 -34.406 -29.047 1 57.25 199 GLY A C 1
ATOM 1572 O O . GLY A 1 199 ? -2.566 -33.562 -29.891 1 57.25 199 GLY A O 1
ATOM 1573 N N . LEU A 1 200 ? -3.535 -34.188 -28.016 1 58.22 200 LEU A N 1
ATOM 1574 C CA . LEU A 1 200 ? -3.932 -32.812 -27.672 1 58.22 200 LEU A CA 1
ATOM 1575 C C . LEU A 1 200 ? -2.709 -31.938 -27.453 1 58.22 200 LEU A C 1
ATOM 1577 O O . LEU A 1 200 ? -2.695 -30.766 -27.875 1 58.22 200 LEU A O 1
ATOM 1581 N N . ALA A 1 201 ? -1.754 -32.5 -26.844 1 58.28 201 ALA A N 1
ATOM 1582 C CA . ALA A 1 201 ? -0.512 -31.766 -26.625 1 58.28 201 ALA A CA 1
ATOM 1583 C C . ALA A 1 201 ? 0.136 -31.375 -27.953 1 58.28 201 ALA A C 1
ATOM 1585 O O . ALA A 1 201 ? 0.626 -30.25 -28.109 1 58.28 201 ALA A O 1
ATOM 1586 N N . ALA A 1 202 ? 0.121 -32.25 -28.844 1 59.88 202 ALA A N 1
ATOM 1587 C CA . ALA A 1 202 ? 0.709 -32.031 -30.156 1 59.88 202 ALA A CA 1
ATOM 1588 C C . ALA A 1 202 ? -0.051 -30.953 -30.922 1 59.88 202 ALA A C 1
ATOM 1590 O O . ALA A 1 202 ? 0.555 -30.109 -31.578 1 59.88 202 ALA A O 1
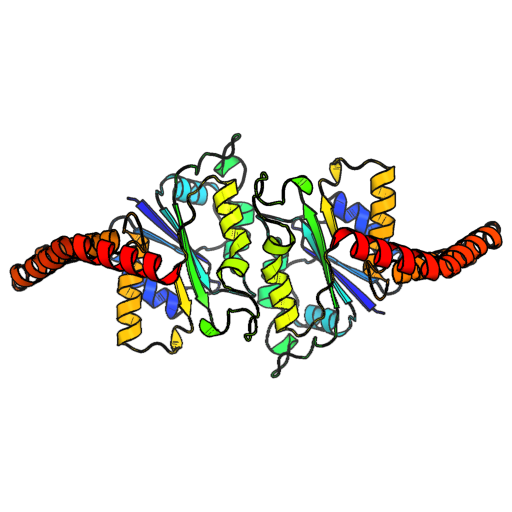ATOM 1591 N N . VAL A 1 203 ? -1.315 -30.953 -30.828 1 54.72 203 VAL A N 1
ATOM 1592 C CA . VAL A 1 203 ? -2.15 -29.953 -31.484 1 54.72 203 VAL A CA 1
ATOM 1593 C C . VAL A 1 203 ? -1.847 -28.562 -30.922 1 54.72 203 VAL A C 1
ATOM 1595 O O . VAL A 1 203 ? -1.762 -27.594 -31.672 1 54.72 203 VAL A O 1
ATOM 1598 N N . LEU A 1 204 ? -1.746 -28.531 -29.688 1 55.69 204 LEU A N 1
ATOM 1599 C CA . LEU A 1 204 ? -1.453 -27.266 -29.016 1 55.69 204 LEU A CA 1
ATOM 1600 C C . LEU A 1 204 ? -0.101 -26.719 -29.453 1 55.69 204 LEU A C 1
ATOM 1602 O O . LEU A 1 204 ? 0.036 -25.516 -29.703 1 55.69 204 LEU A O 1
ATOM 1606 N N . GLU A 1 205 ? 0.829 -27.578 -29.531 1 56.62 205 GLU A N 1
ATOM 1607 C CA . GLU A 1 205 ? 2.174 -27.172 -29.922 1 56.62 205 GLU A CA 1
ATOM 1608 C C . GLU A 1 205 ? 2.209 -26.75 -31.391 1 56.62 205 GLU A C 1
ATOM 1610 O O . GLU A 1 205 ? 2.941 -25.828 -31.75 1 56.62 205 GLU A O 1
ATOM 1615 N N . ASP A 1 206 ? 1.465 -27.375 -32.125 1 54.28 206 ASP A N 1
ATOM 1616 C CA . ASP A 1 206 ? 1.412 -27.062 -33.531 1 54.28 206 ASP A CA 1
ATOM 1617 C C . ASP A 1 206 ? 0.647 -25.766 -33.781 1 54.28 206 ASP A C 1
ATOM 1619 O O . ASP A 1 206 ? 1.018 -24.984 -34.656 1 54.28 206 ASP A O 1
ATOM 1623 N N . ASN A 1 207 ? -0.401 -25.516 -33.062 1 47.69 207 ASN A N 1
ATOM 1624 C CA . ASN A 1 207 ? -1.262 -24.359 -33.281 1 47.69 207 ASN A CA 1
ATOM 1625 C C . ASN A 1 207 ? -0.745 -23.125 -32.562 1 47.69 207 ASN A C 1
ATOM 1627 O O . ASN A 1 207 ? -1.233 -22.016 -32.781 1 47.69 207 ASN A O 1
ATOM 1631 N N . THR A 1 208 ? -0.037 -23.219 -31.625 1 50.12 208 THR A N 1
ATOM 1632 C CA . THR A 1 208 ? 0.593 -22.078 -30.953 1 50.12 208 THR A CA 1
ATOM 1633 C C . THR A 1 208 ? 1.367 -21.234 -31.953 1 50.12 208 THR A C 1
ATOM 1635 O O . THR A 1 208 ? 1.361 -20 -31.859 1 50.12 208 THR A O 1
ATOM 1638 N N . ASP A 1 209 ? 1.959 -21.766 -32.844 1 47.31 209 ASP A N 1
ATOM 1639 C CA . ASP A 1 209 ? 2.562 -21.016 -33.938 1 47.31 209 ASP A CA 1
ATOM 1640 C C . ASP A 1 209 ? 1.501 -20.25 -34.75 1 47.31 209 ASP A C 1
ATOM 1642 O O . ASP A 1 209 ? 1.716 -19.109 -35.125 1 47.31 209 ASP A O 1
ATOM 1646 N N . GLN A 1 210 ? 0.442 -20.797 -34.906 1 46.75 210 GLN A N 1
ATOM 1647 C CA . GLN A 1 210 ? -0.629 -20.156 -35.688 1 46.75 210 GLN A CA 1
ATOM 1648 C C . GLN A 1 210 ? -1.385 -19.141 -34.844 1 46.75 210 GLN A C 1
ATOM 1650 O O . GLN A 1 210 ? -1.778 -18.078 -35.344 1 46.75 210 GLN A O 1
ATOM 1655 N N . LEU A 1 211 ? -1.637 -19.312 -33.688 1 43.56 211 LEU A N 1
ATOM 1656 C CA . LEU A 1 211 ? -2.359 -18.406 -32.781 1 43.56 211 LEU A CA 1
ATOM 1657 C C . LEU A 1 211 ? -1.501 -17.203 -32.438 1 43.56 211 LEU A C 1
ATOM 1659 O O . LEU A 1 211 ? -2.008 -16.078 -32.312 1 43.56 211 LEU A O 1
ATOM 1663 N N . SER A 1 212 ? -0.264 -17.359 -32.156 1 44.38 212 SER A N 1
ATOM 1664 C CA . SER A 1 212 ? 0.629 -16.203 -32.062 1 44.38 212 SER A CA 1
ATOM 1665 C C . SER A 1 212 ? 0.573 -15.336 -33.312 1 44.38 212 SER A C 1
ATOM 1667 O O . SER A 1 212 ? 0.628 -14.109 -33.219 1 44.38 212 SER A O 1
ATOM 1669 N N . ASP A 1 213 ? 0.446 -15.859 -34.406 1 43.28 213 ASP A N 1
ATOM 1670 C CA . ASP A 1 213 ? 0.291 -15.133 -35.656 1 43.28 213 ASP A CA 1
ATOM 1671 C C . ASP A 1 213 ? -1.063 -14.43 -35.719 1 43.28 213 ASP A C 1
ATOM 1673 O O . ASP A 1 213 ? -1.167 -13.312 -36.25 1 43.28 213 ASP A O 1
ATOM 1677 N N . LEU A 1 214 ? -2.051 -14.93 -35.25 1 38.28 214 LEU A N 1
ATOM 1678 C CA . LEU A 1 214 ? -3.371 -14.305 -35.281 1 38.28 214 LEU A CA 1
ATOM 1679 C C . LEU A 1 214 ? -3.469 -13.172 -34.281 1 38.28 214 LEU A C 1
ATOM 1681 O O . LEU A 1 214 ? -4.035 -12.117 -34.562 1 38.28 214 LEU A O 1
ATOM 1685 N N . ARG A 1 215 ? -2.986 -13.344 -33.188 1 39.16 215 ARG A N 1
ATOM 1686 C CA . ARG A 1 215 ? -2.973 -12.234 -32.219 1 39.16 215 ARG A CA 1
ATOM 1687 C C . ARG A 1 215 ? -2.102 -11.094 -32.75 1 39.16 215 ARG A C 1
ATOM 1689 O O . ARG A 1 215 ? -2.473 -9.922 -32.625 1 39.16 215 ARG A O 1
ATOM 1696 N N . LEU A 1 216 ? -0.928 -11.297 -33.156 1 37.31 216 LEU A N 1
ATOM 1697 C CA . LEU A 1 216 ? -0.165 -10.266 -33.844 1 37.31 216 LEU A CA 1
ATOM 1698 C C . LEU A 1 216 ? -0.991 -9.633 -34.969 1 37.31 216 LEU A C 1
ATOM 1700 O O . LEU A 1 216 ? -0.966 -8.414 -35.125 1 37.31 216 LEU A O 1
ATOM 1704 N N . ASN A 1 217 ? -1.671 -10.352 -35.562 1 38.72 217 ASN A N 1
ATOM 1705 C CA . ASN A 1 217 ? -2.521 -9.797 -36.625 1 38.72 217 ASN A CA 1
ATOM 1706 C C . ASN A 1 217 ? -3.682 -9 -36.031 1 38.72 217 ASN A C 1
ATOM 1708 O O . ASN A 1 217 ? -4.066 -7.961 -36.562 1 38.72 217 ASN A O 1
ATOM 1712 N N . LEU A 1 218 ? -4.238 -9.344 -34.938 1 35.84 218 LEU A N 1
ATOM 1713 C CA . LEU A 1 218 ? -5.297 -8.562 -34.312 1 35.84 218 LEU A CA 1
ATOM 1714 C C . LEU A 1 218 ? -4.734 -7.32 -33.625 1 35.84 218 LEU A C 1
ATOM 1716 O O . LEU A 1 218 ? -5.332 -6.242 -33.719 1 35.84 218 LEU A O 1
ATOM 1720 N N . ASP A 1 219 ? -3.693 -7.395 -32.844 1 37.94 219 ASP A N 1
ATOM 1721 C CA . ASP A 1 219 ? -3.033 -6.188 -32.344 1 37.94 219 ASP A CA 1
ATOM 1722 C C . ASP A 1 219 ? -2.666 -5.258 -33.5 1 37.94 219 ASP A C 1
ATOM 1724 O O . ASP A 1 219 ? -2.771 -4.035 -33.375 1 37.94 219 ASP A O 1
ATOM 1728 N N . LEU A 1 220 ? -2.227 -5.715 -34.562 1 36.38 220 LEU A N 1
ATOM 1729 C CA . LEU A 1 220 ? -1.977 -4.91 -35.75 1 36.38 220 LEU A CA 1
ATOM 1730 C C . LEU A 1 220 ? -3.277 -4.332 -36.312 1 36.38 220 LEU A C 1
ATOM 1732 O O . LEU A 1 220 ? -3.287 -3.232 -36.875 1 36.38 220 LEU A O 1
ATOM 1736 N N . LEU A 1 221 ? -4.355 -5.031 -36.188 1 36.22 221 LEU A N 1
ATOM 1737 C CA . LEU A 1 221 ? -5.598 -4.449 -36.688 1 36.22 221 LEU A CA 1
ATOM 1738 C C . LEU A 1 221 ? -6.125 -3.398 -35.719 1 36.22 221 LEU A C 1
ATOM 1740 O O . LEU A 1 221 ? -6.824 -2.465 -36.125 1 36.22 221 LEU A O 1
ATOM 1744 N N . GLY A 1 222 ? -5.941 -3.537 -34.438 1 34.56 222 GLY A N 1
ATOM 1745 C CA . GLY A 1 222 ? -6.469 -2.518 -33.531 1 34.56 222 GLY A CA 1
ATOM 1746 C C . GLY A 1 222 ? -5.676 -1.226 -33.562 1 34.56 222 GLY A C 1
ATOM 1747 O O . GLY A 1 222 ? -6.074 -0.229 -32.969 1 34.56 222 GLY A O 1
ATOM 1748 N N . ASP A 1 223 ? -4.395 -1.203 -33.875 1 32.78 223 ASP A N 1
ATOM 1749 C CA . ASP A 1 223 ? -3.684 0.063 -34.031 1 32.78 223 ASP A CA 1
ATOM 1750 C C . ASP A 1 223 ? -4.191 0.83 -35.25 1 32.78 223 ASP A C 1
ATOM 1752 O O . ASP A 1 223 ? -3.717 1.93 -35.562 1 32.78 223 ASP A O 1
ATOM 1756 N N . ASP A 1 224 ? -5.133 0.333 -36.062 1 27.27 224 ASP A N 1
ATOM 1757 C CA . ASP A 1 224 ? -5.637 1.296 -37.062 1 27.27 224 ASP A CA 1
ATOM 1758 C C . ASP A 1 224 ? -6.773 2.127 -36.469 1 27.27 224 ASP A C 1
ATOM 1760 O O . ASP A 1 224 ? -7.625 1.604 -35.75 1 27.27 224 ASP A O 1
ATOM 1764 N N . MET B 1 1 ? -12.133 23.969 12.812 1 89.31 1 MET B N 1
ATOM 1765 C CA . MET B 1 1 ? -11.812 22.734 12.117 1 89.31 1 MET B CA 1
ATOM 1766 C C . MET B 1 1 ? -11 21.797 13.016 1 89.31 1 MET B C 1
ATOM 1768 O O . MET B 1 1 ? -10.086 22.25 13.711 1 89.31 1 MET B O 1
ATOM 1772 N N . LYS B 1 2 ? -11.367 20.578 13.188 1 96.25 2 LYS B N 1
ATOM 1773 C CA . LYS B 1 2 ? -10.641 19.578 13.953 1 96.25 2 LYS B CA 1
ATOM 1774 C C . LYS B 1 2 ? -9.812 18.672 13.047 1 96.25 2 LYS B C 1
ATOM 1776 O O . LYS B 1 2 ? -10.359 17.984 12.188 1 96.25 2 LYS B O 1
ATOM 1781 N N . THR B 1 3 ? -8.492 18.734 13.242 1 97.19 3 THR B N 1
ATOM 1782 C CA . THR B 1 3 ? -7.582 17.938 12.422 1 97.19 3 THR B CA 1
ATOM 1783 C C . THR B 1 3 ? -6.973 16.812 13.242 1 97.19 3 THR B C 1
ATOM 1785 O O . THR B 1 3 ? -6.453 17.031 14.336 1 97.19 3 THR B O 1
ATOM 1788 N N . LEU B 1 4 ? -7.145 15.625 12.805 1 98.31 4 LEU B N 1
ATOM 1789 C CA . LEU B 1 4 ? -6.496 14.453 13.383 1 98.31 4 LEU B CA 1
ATOM 1790 C C . LEU B 1 4 ? -5.301 14.023 12.539 1 98.31 4 LEU B C 1
ATOM 1792 O O . LEU B 1 4 ? -5.457 13.68 11.359 1 98.31 4 LEU B O 1
ATOM 1796 N N . VAL B 1 5 ? -4.102 14.109 13.102 1 97.94 5 VAL B N 1
ATOM 1797 C CA . VAL B 1 5 ? -2.896 13.625 12.438 1 97.94 5 VAL B CA 1
ATOM 1798 C C . VAL B 1 5 ? -2.523 12.25 12.977 1 97.94 5 VAL B C 1
ATOM 1800 O O . VAL B 1 5 ? -2.074 12.125 14.117 1 97.94 5 VAL B O 1
ATOM 1803 N N . VAL B 1 6 ? -2.697 11.258 12.156 1 98.19 6 VAL B N 1
ATOM 1804 C CA . VAL B 1 6 ? -2.375 9.891 12.531 1 98.19 6 VAL B CA 1
ATOM 1805 C C . VAL B 1 6 ? -0.958 9.547 12.07 1 98.19 6 VAL B C 1
ATOM 1807 O O . VAL B 1 6 ? -0.665 9.562 10.875 1 98.19 6 VAL B O 1
ATOM 1810 N N . ILE B 1 7 ? -0.068 9.211 13.031 1 97.44 7 ILE B N 1
ATOM 1811 C CA . ILE B 1 7 ? 1.335 8.953 12.719 1 97.44 7 ILE B CA 1
ATOM 1812 C C . ILE B 1 7 ? 1.565 7.453 12.57 1 97.44 7 ILE B C 1
ATOM 1814 O O . ILE B 1 7 ? 1.4 6.691 13.523 1 97.44 7 ILE B O 1
ATOM 1818 N N . GLY B 1 8 ? 1.857 7.047 11.328 1 97.12 8 GLY B N 1
ATOM 1819 C CA . GLY B 1 8 ? 2.27 5.676 11.07 1 97.12 8 GLY B CA 1
ATOM 1820 C C . GLY B 1 8 ? 3.773 5.516 10.961 1 97.12 8 GLY B C 1
ATOM 1821 O O . GLY B 1 8 ? 4.34 5.645 9.875 1 97.12 8 GLY B O 1
ATOM 1822 N N . HIS B 1 9 ? 4.422 5.242 12 1 93.31 9 HIS B N 1
ATOM 1823 C CA . HIS B 1 9 ? 5.867 5.059 12.078 1 93.31 9 HIS B CA 1
ATOM 1824 C C . HIS B 1 9 ? 6.23 3.959 13.07 1 93.31 9 HIS B C 1
ATOM 1826 O O . HIS B 1 9 ? 5.688 3.906 14.172 1 93.31 9 HIS B O 1
ATOM 1832 N N . PRO B 1 10 ? 7.109 3.064 12.664 1 87.94 10 PRO B N 1
ATOM 1833 C CA . PRO B 1 10 ? 7.469 1.979 13.578 1 87.94 10 PRO B CA 1
ATOM 1834 C C . PRO B 1 10 ? 8.164 2.477 14.844 1 87.94 10 PRO B C 1
ATOM 1836 O O . PRO B 1 10 ? 8 1.892 15.914 1 87.94 10 PRO B O 1
ATOM 1839 N N . ASP B 1 11 ? 8.961 3.512 14.711 1 86.56 11 ASP B N 1
ATOM 1840 C CA . ASP B 1 11 ? 9.688 4.086 15.836 1 86.56 11 ASP B CA 1
ATOM 1841 C C . ASP B 1 11 ? 9.547 5.605 15.867 1 86.56 11 ASP B C 1
ATOM 1843 O O . ASP B 1 11 ? 10.5 6.332 15.57 1 86.56 11 ASP B O 1
ATOM 1847 N N . VAL B 1 12 ? 8.445 5.996 16.375 1 82.62 12 VAL B N 1
ATOM 1848 C CA . VAL B 1 12 ? 8.109 7.414 16.344 1 82.62 12 VAL B CA 1
ATOM 1849 C C . VAL B 1 12 ? 9.078 8.195 17.234 1 82.62 12 VAL B C 1
ATOM 1851 O O . VAL B 1 12 ? 9.516 9.289 16.875 1 82.62 12 VAL B O 1
ATOM 1854 N N . ALA B 1 13 ? 9.516 7.633 18.266 1 79.62 13 ALA B N 1
ATOM 1855 C CA . ALA B 1 13 ? 10.336 8.32 19.266 1 79.62 13 ALA B CA 1
ATOM 1856 C C . ALA B 1 13 ? 11.727 8.617 18.719 1 79.62 13 ALA B C 1
ATOM 1858 O O . ALA B 1 13 ? 12.367 9.586 19.125 1 79.62 13 ALA B O 1
ATOM 1859 N N . THR B 1 14 ? 12.156 7.879 17.75 1 78.5 14 THR B N 1
ATOM 1860 C CA . THR B 1 14 ? 13.531 8.039 17.281 1 78.5 14 THR B CA 1
ATOM 1861 C C . THR B 1 14 ? 13.57 8.734 15.93 1 78.5 14 THR B C 1
ATOM 1863 O O . THR B 1 14 ? 14.641 8.977 15.375 1 78.5 14 THR B O 1
ATOM 1866 N N . SER B 1 15 ? 12.438 9.109 15.492 1 83 15 SER B N 1
ATOM 1867 C CA . SER B 1 15 ? 12.391 9.711 14.164 1 83 15 SER B CA 1
ATOM 1868 C C . SER B 1 15 ? 12.617 11.219 14.234 1 83 15 SER B C 1
ATOM 1870 O O . SER B 1 15 ? 11.867 11.938 14.906 1 83 15 SER B O 1
ATOM 1872 N N . SER B 1 16 ? 13.578 11.688 13.523 1 76.44 16 SER B N 1
ATOM 1873 C CA . SER B 1 16 ? 13.875 13.117 13.484 1 76.44 16 SER B CA 1
ATOM 1874 C C . SER B 1 16 ? 12.758 13.891 12.789 1 76.44 16 SER B C 1
ATOM 1876 O O . SER B 1 16 ? 12.375 14.969 13.242 1 76.44 16 SER B O 1
ATOM 1878 N N . THR B 1 17 ? 12.289 13.328 11.75 1 82.38 17 THR B N 1
ATOM 1879 C CA . THR B 1 17 ? 11.25 13.992 10.977 1 82.38 17 THR B CA 1
ATOM 1880 C C . THR B 1 17 ? 9.969 14.133 11.797 1 82.38 17 THR B C 1
ATOM 1882 O O . THR B 1 17 ? 9.367 15.203 11.836 1 82.38 17 THR B O 1
ATOM 1885 N N . GLN B 1 18 ? 9.688 13.117 12.492 1 82 18 GLN B N 1
ATOM 1886 C CA . GLN B 1 18 ? 8.445 13.148 13.25 1 82 18 GLN B CA 1
ATOM 1887 C C . GLN B 1 18 ? 8.562 14.07 14.461 1 82 18 GLN B C 1
ATOM 1889 O O . GLN B 1 18 ? 7.594 14.727 14.844 1 82 18 GLN B O 1
ATOM 1894 N N . GLY B 1 19 ? 9.781 14.102 15.031 1 82.31 19 GLY B N 1
ATOM 1895 C CA . GLY B 1 19 ? 9.992 15.062 16.109 1 82.31 19 GLY B CA 1
ATOM 1896 C C . GLY B 1 19 ? 9.812 16.5 15.664 1 82.31 19 GLY B C 1
ATOM 1897 O O . GLY B 1 19 ? 9.211 17.297 16.375 1 82.31 19 GLY B O 1
ATOM 1898 N N . PHE B 1 20 ? 10.312 16.75 14.508 1 84.25 20 PHE B N 1
ATOM 1899 C CA . PHE B 1 20 ? 10.219 18.062 13.891 1 84.25 20 PHE B CA 1
ATOM 1900 C C . PHE B 1 20 ? 8.758 18.453 13.672 1 84.25 20 PHE B C 1
ATOM 1902 O O . PHE B 1 20 ? 8.336 19.547 14.055 1 84.25 20 PHE B O 1
ATOM 1909 N N . PHE B 1 21 ? 7.906 17.562 13.227 1 90.06 21 PHE B N 1
ATOM 1910 C CA . PHE B 1 21 ? 6.508 17.828 12.922 1 90.06 21 PHE B CA 1
ATOM 1911 C C . PHE B 1 21 ? 5.664 17.828 14.195 1 90.06 21 PHE B C 1
ATOM 1913 O O . PHE B 1 21 ? 4.699 18.578 14.305 1 90.06 21 PHE B O 1
ATOM 1920 N N . LYS B 1 22 ? 6.043 16.984 15.094 1 90.44 22 LYS B N 1
ATOM 1921 C CA . LYS B 1 22 ? 5.297 16.875 16.344 1 90.44 22 LYS B CA 1
ATOM 1922 C C . LYS B 1 22 ? 5.219 18.234 17.047 1 90.44 22 LYS B C 1
ATOM 1924 O O . LYS B 1 22 ? 4.152 18.625 17.516 1 90.44 22 LYS B O 1
ATOM 1929 N N . HIS B 1 23 ? 6.312 18.891 17.141 1 85.62 23 HIS B N 1
ATOM 1930 C CA . HIS B 1 23 ? 6.383 20.188 17.812 1 85.62 23 HIS B CA 1
ATOM 1931 C C . HIS B 1 23 ? 5.469 21.203 17.156 1 85.62 23 HIS B C 1
ATOM 1933 O O . HIS B 1 23 ? 4.758 21.953 17.828 1 85.62 23 HIS B O 1
ATOM 1939 N N . ALA B 1 24 ? 5.469 21.188 15.875 1 85 24 ALA B N 1
ATOM 1940 C CA . ALA B 1 24 ? 4.645 22.125 15.117 1 85 24 ALA B CA 1
ATOM 1941 C C . ALA B 1 24 ? 3.16 21.812 15.273 1 85 24 ALA B C 1
ATOM 1943 O O . ALA B 1 24 ? 2.342 22.703 15.477 1 85 24 ALA B O 1
ATOM 1944 N N . ALA B 1 25 ? 2.811 20.562 15.188 1 90 25 ALA B N 1
ATOM 1945 C CA . ALA B 1 25 ? 1.419 20.125 15.273 1 90 25 ALA B CA 1
ATOM 1946 C C . ALA B 1 25 ? 0.826 20.453 16.641 1 90 25 ALA B C 1
ATOM 1948 O O . ALA B 1 25 ? -0.324 20.875 16.734 1 90 25 ALA B O 1
ATOM 1949 N N . LYS B 1 26 ? 1.567 20.281 17.641 1 87.31 26 LYS B N 1
ATOM 1950 C CA . LYS B 1 26 ? 1.088 20.453 19 1 87.31 26 LYS B CA 1
ATOM 1951 C C . LYS B 1 26 ? 0.81 21.922 19.312 1 87.31 26 LYS B C 1
ATOM 1953 O O . LYS B 1 26 ? 0.068 22.234 20.234 1 87.31 26 LYS B O 1
ATOM 1958 N N . GLN B 1 27 ? 1.363 22.781 18.547 1 83.19 27 GLN B N 1
ATOM 1959 C CA . GLN B 1 27 ? 1.182 24.219 18.766 1 83.19 27 GLN B CA 1
ATOM 1960 C C . GLN B 1 27 ? -0.074 24.734 18.062 1 83.19 27 GLN B C 1
ATOM 1962 O O . GLN B 1 27 ? -0.49 25.875 18.266 1 83.19 27 GLN B O 1
ATOM 1967 N N . GLU B 1 28 ? -0.666 23.891 17.281 1 84.12 28 GLU B N 1
ATOM 1968 C CA . GLU B 1 28 ? -1.834 24.312 16.5 1 84.12 28 GLU B CA 1
ATOM 1969 C C . GLU B 1 28 ? -3.129 23.922 17.203 1 84.12 28 GLU B C 1
ATOM 1971 O O . GLU B 1 28 ? -3.307 22.766 17.594 1 84.12 28 GLU B O 1
ATOM 1976 N N . ALA B 1 29 ? -3.93 24.922 17.406 1 86.19 29 ALA B N 1
ATOM 1977 C CA . ALA B 1 29 ? -5.23 24.656 18.016 1 86.19 29 ALA B CA 1
ATOM 1978 C C . ALA B 1 29 ? -6.078 23.766 17.109 1 86.19 29 ALA B C 1
ATOM 1980 O O . ALA B 1 29 ? -6.094 23.938 15.891 1 86.19 29 ALA B O 1
ATOM 1981 N N . GLY B 1 30 ? -6.711 22.781 17.703 1 93.12 30 GLY B N 1
ATOM 1982 C CA . GLY B 1 30 ? -7.625 21.938 16.953 1 93.12 30 GLY B CA 1
ATOM 1983 C C . GLY B 1 30 ? -6.941 20.75 16.281 1 93.12 30 GLY B C 1
ATOM 1984 O O . GLY B 1 30 ? -7.574 20 15.547 1 93.12 30 GLY B O 1
ATOM 1985 N N . VAL B 1 31 ? -5.648 20.688 16.516 1 95.75 31 VAL B N 1
ATOM 1986 C CA . VAL B 1 31 ? -4.895 19.594 15.898 1 95.75 31 VAL B CA 1
ATOM 1987 C C . VAL B 1 31 ? -4.582 18.531 16.938 1 95.75 31 VAL B C 1
ATOM 1989 O O . VAL B 1 31 ? -4.078 18.844 18.031 1 95.75 31 VAL B O 1
ATOM 1992 N N . THR B 1 32 ? -4.98 17.312 16.719 1 96.75 32 THR B N 1
ATOM 1993 C CA . THR B 1 32 ? -4.609 16.156 17.516 1 96.75 32 THR B CA 1
ATOM 1994 C C . THR B 1 32 ? -3.521 15.344 16.828 1 96.75 32 THR B C 1
ATOM 1996 O O . THR B 1 32 ? -3.717 14.859 15.711 1 96.75 32 THR B O 1
ATOM 1999 N N . TRP B 1 33 ? -2.377 15.328 17.375 1 96.06 33 TRP B N 1
ATOM 2000 C CA . TRP B 1 33 ? -1.258 14.516 16.906 1 96.06 33 TRP B CA 1
ATOM 2001 C C . TRP B 1 33 ? -1.269 13.141 17.578 1 96.06 33 TRP B C 1
ATOM 2003 O O . TRP B 1 33 ? -1.095 13.031 18.797 1 96.06 33 TRP B O 1
ATOM 2013 N N . TYR B 1 34 ? -1.477 12.062 16.812 1 96.62 34 TYR B N 1
ATOM 2014 C CA . TYR B 1 34 ? -1.854 10.766 17.375 1 96.62 34 TYR B CA 1
ATOM 2015 C C . TYR B 1 34 ? -0.991 9.656 16.797 1 96.62 34 TYR B C 1
ATOM 2017 O O . TYR B 1 34 ? -1.327 9.078 15.758 1 96.62 34 TYR B O 1
ATOM 2025 N N . PRO B 1 35 ? 0.15 9.234 17.484 1 96.31 35 PRO B N 1
ATOM 2026 C CA . PRO B 1 35 ? 0.963 8.102 17.016 1 96.31 35 PRO B CA 1
ATOM 2027 C C . PRO B 1 35 ? 0.257 6.762 17.188 1 96.31 35 PRO B C 1
ATOM 2029 O O . PRO B 1 35 ? -0.308 6.488 18.25 1 96.31 35 PRO B O 1
ATOM 2032 N N . LEU B 1 36 ? 0.312 5.945 16.188 1 97.38 36 LEU B N 1
ATOM 2033 C CA . LEU B 1 36 ? -0.302 4.625 16.234 1 97.38 36 LEU B CA 1
ATOM 2034 C C . LEU B 1 36 ? 0.536 3.67 17.078 1 97.38 36 LEU B C 1
ATOM 2036 O O . LEU B 1 36 ? 1.751 3.572 16.891 1 97.38 36 LEU B O 1
ATOM 2040 N N . VAL B 1 37 ? -0.15 3.027 17.969 1 94.06 37 VAL B N 1
ATOM 2041 C CA . VAL B 1 37 ? 0.471 1.998 18.797 1 94.06 37 VAL B CA 1
ATOM 2042 C C . VAL B 1 37 ? -0.452 0.785 18.891 1 94.06 37 VAL B C 1
ATOM 2044 O O . VAL B 1 37 ? -1.574 0.889 19.391 1 94.06 37 VAL B O 1
ATOM 2047 N N . ALA B 1 38 ? 0.042 -0.369 18.438 1 92.88 38 ALA B N 1
ATOM 2048 C CA . ALA B 1 38 ? -0.729 -1.605 18.531 1 92.88 38 ALA B CA 1
ATOM 2049 C C . ALA B 1 38 ? -0.606 -2.217 19.922 1 92.88 38 ALA B C 1
ATOM 2051 O O . ALA B 1 38 ? 0.417 -2.053 20.594 1 92.88 38 ALA B O 1
ATOM 2052 N N . PRO B 1 39 ? -1.638 -2.949 20.406 1 95.94 39 PRO B N 1
ATOM 2053 C CA . PRO B 1 39 ? -2.908 -3.221 19.719 1 95.94 39 PRO B CA 1
ATOM 2054 C C . PRO B 1 39 ? -3.857 -2.025 19.75 1 95.94 39 PRO B C 1
ATOM 2056 O O . PRO B 1 39 ? -3.746 -1.164 20.625 1 95.94 39 PRO B O 1
ATOM 2059 N N . PHE B 1 40 ? -4.754 -1.943 18.828 1 97.25 40 PHE B N 1
ATOM 2060 C CA . PHE B 1 40 ? -5.641 -0.794 18.688 1 97.25 40 PHE B CA 1
ATOM 2061 C C . PHE B 1 40 ? -6.953 -1.026 19.422 1 97.25 40 PHE B C 1
ATOM 2063 O O . PHE B 1 40 ? -7.504 -2.127 19.375 1 97.25 40 PHE B O 1
ATOM 2070 N N . ASP B 1 41 ? -7.348 -0.097 20.141 1 97.75 41 ASP B N 1
ATOM 2071 C CA . ASP B 1 41 ? -8.727 -0.053 20.609 1 97.75 41 ASP B CA 1
ATOM 2072 C C . ASP B 1 41 ? -9.656 0.472 19.516 1 97.75 41 ASP B C 1
ATOM 2074 O O . ASP B 1 41 ? -9.789 1.685 19.328 1 97.75 41 ASP B O 1
ATOM 2078 N N . ARG B 1 42 ? -10.336 -0.416 18.844 1 97 42 ARG B N 1
ATOM 2079 C CA . ARG B 1 42 ? -11.109 -0.072 17.641 1 97 42 ARG B CA 1
ATOM 2080 C C . ARG B 1 42 ? -12.133 1.016 17.953 1 97 42 ARG B C 1
ATOM 2082 O O . ARG B 1 42 ? -12.344 1.921 17.141 1 97 42 ARG B O 1
ATOM 2089 N N . GLY B 1 43 ? -12.805 0.883 19.109 1 97 43 GLY B N 1
ATOM 2090 C CA . GLY B 1 43 ? -13.773 1.898 19.5 1 97 43 GLY B CA 1
ATOM 2091 C C . GLY B 1 43 ? -13.156 3.279 19.641 1 97 43 GLY B C 1
ATOM 2092 O O . GLY B 1 43 ? -13.703 4.262 19.125 1 97 43 GLY B O 1
ATOM 2093 N N . ALA B 1 44 ? -12.062 3.35 20.328 1 97.81 44 ALA B N 1
ATOM 2094 C CA . ALA B 1 44 ? -11.383 4.625 20.531 1 97.81 44 ALA B CA 1
ATOM 2095 C C . ALA B 1 44 ? -10.891 5.207 19.219 1 97.81 44 ALA B C 1
ATOM 2097 O O . ALA B 1 44 ? -11 6.414 18.984 1 97.81 44 ALA B O 1
ATOM 2098 N N . GLU B 1 45 ? -10.305 4.336 18.406 1 98.31 45 GLU B N 1
ATOM 2099 C CA . GLU B 1 45 ? -9.82 4.777 17.094 1 98.31 45 GLU B CA 1
ATOM 2100 C C . GLU B 1 45 ? -10.953 5.375 16.266 1 98.31 45 GLU B C 1
ATOM 2102 O O . GLU B 1 45 ? -10.789 6.441 15.664 1 98.31 45 GLU B O 1
ATOM 2107 N N . ARG B 1 46 ? -12.078 4.684 16.266 1 97.88 46 ARG B N 1
ATOM 2108 C CA . ARG B 1 46 ? -13.227 5.137 15.477 1 97.88 46 ARG B CA 1
ATOM 2109 C C . ARG B 1 46 ? -13.734 6.484 15.992 1 97.88 46 ARG B C 1
ATOM 2111 O O . ARG B 1 46 ? -14.078 7.363 15.195 1 97.88 46 ARG B O 1
ATOM 2118 N N . ALA B 1 47 ? -13.797 6.605 17.25 1 97.94 47 ALA B N 1
ATOM 2119 C CA . ALA B 1 47 ? -14.273 7.852 17.844 1 97.94 47 ALA B CA 1
ATOM 2120 C C . ALA B 1 47 ? -13.406 9.031 17.406 1 97.94 47 ALA B C 1
ATOM 2122 O O . ALA B 1 47 ? -13.922 10.109 17.109 1 97.94 47 ALA B O 1
ATOM 2123 N N . LEU B 1 48 ? -12.094 8.828 17.344 1 98.19 48 LEU B N 1
ATOM 2124 C CA . LEU B 1 48 ? -11.18 9.867 16.875 1 98.19 48 LEU B CA 1
ATOM 2125 C C . LEU B 1 48 ? -11.469 10.25 15.43 1 98.19 48 LEU B C 1
ATOM 2127 O O . LEU B 1 48 ? -11.5 11.438 15.094 1 98.19 48 LEU B O 1
ATOM 2131 N N . LEU B 1 49 ? -11.688 9.281 14.641 1 98.56 49 LEU B N 1
ATOM 2132 C CA . LEU B 1 49 ? -11.945 9.5 13.219 1 98.56 49 LEU B CA 1
ATOM 2133 C C . LEU B 1 49 ? -13.266 10.227 13.008 1 98.56 49 LEU B C 1
ATOM 2135 O O . LEU B 1 49 ? -13.352 11.148 12.195 1 98.56 49 LEU B O 1
ATOM 2139 N N . TRP B 1 50 ? -14.227 9.812 13.766 1 98.06 50 TRP B N 1
ATOM 2140 C CA . TRP B 1 50 ? -15.547 10.414 13.633 1 98.06 50 TRP B CA 1
ATOM 2141 C C . TRP B 1 50 ? -15.523 11.875 14.078 1 98.06 50 TRP B C 1
ATOM 2143 O O . TRP B 1 50 ? -16.234 12.711 13.523 1 98.06 50 TRP B O 1
ATOM 2153 N N . ALA B 1 51 ? -14.742 12.219 14.992 1 98 51 ALA B N 1
ATOM 2154 C CA . ALA B 1 51 ? -14.719 13.555 15.578 1 98 51 ALA B CA 1
ATOM 2155 C C . ALA B 1 51 ? -13.945 14.523 14.688 1 98 51 ALA B C 1
ATOM 2157 O O . ALA B 1 51 ? -14.078 15.742 14.828 1 98 51 ALA B O 1
ATOM 2158 N N . ALA B 1 52 ? -13.164 14.07 13.766 1 98.19 52 ALA B N 1
ATOM 2159 C CA . ALA B 1 52 ? -12.273 14.914 12.977 1 98.19 52 ALA B CA 1
ATOM 2160 C C . ALA B 1 52 ? -12.969 15.422 11.719 1 98.19 52 ALA B C 1
ATOM 2162 O O . ALA B 1 52 ? -13.836 14.734 11.164 1 98.19 52 ALA B O 1
ATOM 2163 N N . ASP B 1 53 ? -12.578 16.641 11.297 1 97.69 53 ASP B N 1
ATOM 2164 C CA . ASP B 1 53 ? -12.984 17.172 10 1 97.69 53 ASP B CA 1
ATOM 21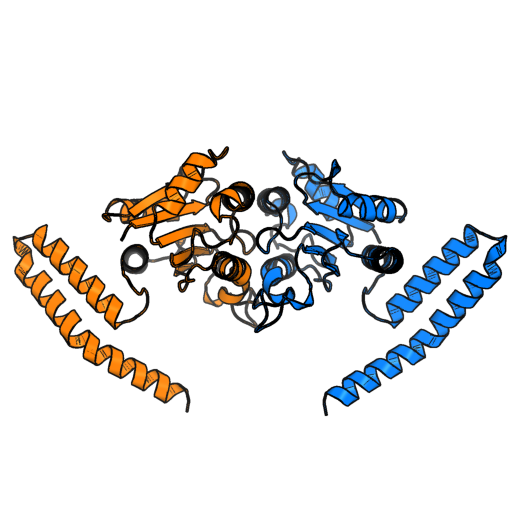65 C C . ASP B 1 53 ? -11.969 16.812 8.922 1 97.69 53 ASP B C 1
ATOM 2167 O O . ASP B 1 53 ? -12.336 16.531 7.777 1 97.69 53 ASP B O 1
ATOM 2171 N N . ARG B 1 54 ? -10.719 16.859 9.336 1 97.31 54 ARG B N 1
ATOM 2172 C CA . ARG B 1 54 ? -9.586 16.516 8.484 1 97.31 54 ARG B CA 1
ATOM 2173 C C . ARG B 1 54 ? -8.742 15.414 9.133 1 97.31 54 ARG B C 1
ATOM 2175 O O . ARG B 1 54 ? -8.391 15.508 10.312 1 97.31 54 ARG B O 1
ATOM 2182 N N . ILE B 1 55 ? -8.562 14.438 8.367 1 98.5 55 ILE B N 1
ATOM 2183 C CA . ILE B 1 55 ? -7.711 13.328 8.781 1 98.5 55 ILE B CA 1
ATOM 2184 C C . ILE B 1 55 ? -6.43 13.32 7.953 1 98.5 55 ILE B C 1
ATOM 2186 O O . ILE B 1 55 ? -6.48 13.375 6.723 1 98.5 55 ILE B O 1
ATOM 2190 N N . ILE B 1 56 ? -5.281 13.344 8.625 1 98.19 56 ILE B N 1
ATOM 2191 C CA . ILE B 1 56 ? -3.992 13.312 7.945 1 98.19 56 ILE B CA 1
ATOM 2192 C C . ILE B 1 56 ? -3.252 12.031 8.305 1 98.19 56 ILE B C 1
ATOM 2194 O O . ILE B 1 56 ? -3.055 11.727 9.484 1 98.19 56 ILE B O 1
ATOM 2198 N N . PHE B 1 57 ? -2.949 11.195 7.309 1 98.56 57 PHE B N 1
ATOM 2199 C CA . PHE B 1 57 ? -1.987 10.117 7.492 1 98.56 57 PHE B CA 1
ATOM 2200 C C . PHE B 1 57 ? -0.561 10.625 7.328 1 98.56 57 PHE B C 1
ATOM 2202 O O . PHE B 1 57 ? -0.201 11.156 6.273 1 98.56 57 PHE B O 1
ATOM 2209 N N . GLU B 1 58 ? 0.243 10.562 8.328 1 97.5 58 GLU B N 1
ATOM 2210 C CA . GLU B 1 58 ? 1.643 10.977 8.312 1 97.5 58 GLU B CA 1
ATOM 2211 C C . GLU B 1 58 ? 2.574 9.781 8.508 1 97.5 58 GLU B C 1
ATOM 2213 O O . GLU B 1 58 ? 2.508 9.102 9.539 1 97.5 58 GLU B O 1
ATOM 2218 N N . PHE B 1 59 ? 3.453 9.547 7.512 1 97.25 59 PHE B N 1
ATOM 2219 C CA . PHE B 1 59 ? 4.25 8.328 7.559 1 97.25 59 PHE B CA 1
ATOM 2220 C C . PHE B 1 59 ? 5.438 8.414 6.609 1 97.25 59 PHE B C 1
ATOM 2222 O O . PHE B 1 59 ? 5.41 9.18 5.641 1 97.25 59 PHE B O 1
ATOM 2229 N N . PRO B 1 60 ? 6.559 7.664 6.914 1 96.38 60 PRO B N 1
ATOM 2230 C CA . PRO B 1 60 ? 7.586 7.441 5.898 1 96.38 60 PRO B CA 1
ATOM 2231 C C . PRO B 1 60 ? 7.141 6.457 4.816 1 96.38 60 PRO B C 1
ATOM 2233 O O . PRO B 1 60 ? 6.395 5.52 5.102 1 96.38 60 PRO B O 1
ATOM 2236 N N . LEU B 1 61 ? 7.547 6.672 3.631 1 96.5 61 LEU B N 1
ATOM 2237 C CA . LEU B 1 61 ? 7.211 5.77 2.537 1 96.5 61 LEU B CA 1
ATOM 2238 C C . LEU B 1 61 ? 8.07 4.512 2.586 1 96.5 61 LEU B C 1
ATOM 2240 O O . LEU B 1 61 ? 9.234 4.531 2.184 1 96.5 61 LEU B O 1
ATOM 2244 N N . TYR B 1 62 ? 7.602 3.412 3.021 1 96.5 62 TYR B N 1
ATOM 2245 C CA . TYR B 1 62 ? 8.289 2.127 3.072 1 96.5 62 TYR B CA 1
ATOM 2246 C C . TYR B 1 62 ? 7.789 1.195 1.976 1 96.5 62 TYR B C 1
ATOM 2248 O O . TYR B 1 62 ? 6.609 0.832 1.95 1 96.5 62 TYR B O 1
ATOM 2256 N N . TRP B 1 63 ? 8.75 0.925 1.129 1 97.12 63 TRP B N 1
ATOM 2257 C CA . TRP B 1 63 ? 8.414 0.068 -0.003 1 97.12 63 TRP B CA 1
ATOM 2258 C C . TRP B 1 63 ? 7.156 0.566 -0.708 1 97.12 63 TRP B C 1
ATOM 2260 O O . TRP B 1 63 ? 6.23 -0.209 -0.963 1 97.12 63 TRP B O 1
ATOM 2270 N N . TYR B 1 64 ? 7.16 1.903 -0.884 1 97 64 TYR B N 1
ATOM 2271 C CA . TYR B 1 64 ? 6.23 2.654 -1.721 1 97 64 TYR B CA 1
ATOM 2272 C C . TYR B 1 64 ? 4.816 2.588 -1.159 1 97 64 TYR B C 1
ATOM 2274 O O . TYR B 1 64 ? 3.84 2.691 -1.905 1 97 64 TYR B O 1
ATOM 2282 N N . SER B 1 65 ? 4.68 2.352 0.153 1 97.38 65 SER B N 1
ATOM 2283 C CA . SER B 1 65 ? 3.383 2.314 0.823 1 97.38 65 SER B CA 1
ATOM 2284 C C . SER B 1 65 ? 3.506 2.711 2.291 1 97.38 65 SER B C 1
ATOM 2286 O O . SER B 1 65 ? 4.578 3.121 2.738 1 97.38 65 SER B O 1
ATOM 2288 N N . VAL B 1 66 ? 2.336 2.676 3 1 98.31 66 VAL B N 1
ATOM 2289 C CA . VAL B 1 66 ? 2.309 2.984 4.426 1 98.31 66 VAL B CA 1
ATOM 2290 C C . VAL B 1 66 ? 3.068 1.909 5.199 1 98.31 66 VAL B C 1
ATOM 2292 O O . VAL B 1 66 ? 3.141 0.757 4.77 1 98.31 66 VAL B O 1
ATOM 2295 N N . PRO B 1 67 ? 3.619 2.301 6.34 1 97.88 67 PRO B N 1
ATOM 2296 C CA . PRO B 1 67 ? 4.301 1.312 7.18 1 97.88 67 PRO B CA 1
ATOM 2297 C C . PRO B 1 67 ? 3.346 0.264 7.75 1 97.88 67 PRO B C 1
ATOM 2299 O O . PRO B 1 67 ? 2.135 0.494 7.809 1 97.88 67 PRO B O 1
ATOM 2302 N N . ALA B 1 68 ? 3.908 -0.802 8.234 1 97.81 68 ALA B N 1
ATOM 2303 C CA . ALA B 1 68 ? 3.164 -1.97 8.695 1 97.81 68 ALA B CA 1
ATOM 2304 C C . ALA B 1 68 ? 2.148 -1.583 9.766 1 97.81 68 ALA B C 1
ATOM 2306 O O . ALA B 1 68 ? 1.013 -2.061 9.758 1 97.81 68 ALA B O 1
ATOM 2307 N N . VAL B 1 69 ? 2.52 -0.765 10.656 1 97.38 69 VAL B N 1
ATOM 2308 C CA . VAL B 1 69 ? 1.641 -0.419 11.766 1 97.38 69 VAL B CA 1
ATOM 2309 C C . VAL B 1 69 ? 0.402 0.302 11.242 1 97.38 69 VAL B C 1
ATOM 2311 O O . VAL B 1 69 ? -0.712 0.057 11.711 1 97.38 69 VAL B O 1
ATOM 2314 N N . MET B 1 70 ? 0.542 1.187 10.328 1 98.31 70 MET B N 1
ATOM 2315 C CA . MET B 1 70 ? -0.597 1.91 9.773 1 98.31 70 MET B CA 1
ATOM 2316 C C . MET B 1 70 ? -1.451 0.994 8.906 1 98.31 70 MET B C 1
ATOM 2318 O O . MET B 1 70 ? -2.678 1.105 8.891 1 98.31 70 MET B O 1
ATOM 2322 N N . LYS B 1 71 ? -0.75 0.117 8.164 1 98.38 71 LYS B N 1
ATOM 2323 C CA . LYS B 1 71 ? -1.527 -0.839 7.387 1 98.38 71 LYS B CA 1
ATOM 2324 C C . LYS B 1 71 ? -2.393 -1.713 8.289 1 98.38 71 LYS B C 1
ATOM 2326 O O . LYS B 1 71 ? -3.537 -2.021 7.949 1 98.38 71 LYS B O 1
ATOM 2331 N N . ALA B 1 72 ? -1.83 -2.188 9.359 1 97.69 72 ALA B N 1
ATOM 2332 C CA . ALA B 1 72 ? -2.605 -2.963 10.32 1 97.69 72 ALA B CA 1
ATOM 2333 C C . ALA B 1 72 ? -3.791 -2.158 10.844 1 97.69 72 ALA B C 1
ATOM 2335 O O . ALA B 1 72 ? -4.902 -2.684 10.969 1 97.69 72 ALA B O 1
ATOM 2336 N N . TRP B 1 73 ? -3.518 -0.909 11.172 1 98.44 73 TRP B N 1
ATOM 2337 C CA . TRP B 1 73 ? -4.555 -0.002 11.656 1 98.44 73 TRP B CA 1
ATOM 2338 C C . TRP B 1 73 ? -5.676 0.136 10.633 1 98.44 73 TRP B C 1
ATOM 2340 O O . TRP B 1 73 ? -6.855 0.038 10.977 1 98.44 73 TRP B O 1
ATOM 2350 N N . LEU B 1 74 ? -5.367 0.327 9.375 1 98.38 74 LEU B N 1
ATOM 2351 C CA . LEU B 1 74 ? -6.348 0.443 8.305 1 98.38 74 LEU B CA 1
ATOM 2352 C C . LEU B 1 74 ? -7.18 -0.831 8.188 1 98.38 74 LEU B C 1
ATOM 2354 O O . LEU B 1 74 ? -8.406 -0.77 8.109 1 98.38 74 LEU B O 1
ATOM 2358 N N . ASP B 1 75 ? -6.52 -1.971 8.234 1 97.44 75 ASP B N 1
ATOM 2359 C CA . ASP B 1 75 ? -7.191 -3.252 8.055 1 97.44 75 ASP B CA 1
ATOM 2360 C C . ASP B 1 75 ? -8.141 -3.545 9.211 1 97.44 75 ASP B C 1
ATOM 2362 O O . ASP B 1 75 ? -9.18 -4.184 9.023 1 97.44 75 ASP B O 1
ATOM 2366 N N . GLU B 1 76 ? -7.82 -3.047 10.367 1 97.25 76 GLU B N 1
ATOM 2367 C CA . GLU B 1 76 ? -8.562 -3.41 11.562 1 97.25 76 GLU B CA 1
ATOM 2368 C C . GLU B 1 76 ? -9.672 -2.398 11.852 1 97.25 76 GLU B C 1
ATOM 2370 O O . GLU B 1 76 ? -10.75 -2.766 12.328 1 97.25 76 GLU B O 1
ATOM 2375 N N . VAL B 1 77 ? -9.398 -1.152 11.57 1 97.94 77 VAL B N 1
ATOM 2376 C CA . VAL B 1 77 ? -10.266 -0.081 12.047 1 97.94 77 VAL B CA 1
ATOM 2377 C C . VAL B 1 77 ? -11.234 0.339 10.938 1 97.94 77 VAL B C 1
ATOM 2379 O O . VAL B 1 77 ? -12.383 0.685 11.211 1 97.94 77 VAL B O 1
ATOM 2382 N N . PHE B 1 78 ? -10.797 0.327 9.703 1 97.5 78 PHE B N 1
ATOM 2383 C CA . PHE B 1 78 ? -11.656 0.717 8.594 1 97.5 78 PHE B CA 1
ATOM 2384 C C . PHE B 1 78 ? -12.586 -0.424 8.195 1 97.5 78 PHE B C 1
ATOM 2386 O O . PHE B 1 78 ? -12.383 -1.071 7.168 1 97.5 78 PHE B O 1
ATOM 2393 N N . ASP B 1 79 ? -13.594 -0.617 8.977 1 94.62 79 ASP B N 1
ATOM 2394 C CA . ASP B 1 79 ? -14.57 -1.684 8.781 1 94.62 79 ASP B CA 1
ATOM 2395 C C . ASP B 1 79 ? -15.984 -1.122 8.695 1 94.62 79 ASP B C 1
ATOM 2397 O O . ASP B 1 79 ? -16.172 0.094 8.617 1 94.62 79 ASP B O 1
ATOM 2401 N N . ASP B 1 80 ? -16.938 -2.029 8.695 1 93.19 80 ASP B N 1
ATOM 2402 C CA . ASP B 1 80 ? -18.328 -1.624 8.547 1 93.19 80 ASP B CA 1
ATOM 2403 C C . ASP B 1 80 ? -18.812 -0.816 9.75 1 93.19 80 ASP B C 1
ATOM 2405 O O . ASP B 1 80 ? -19.672 0.057 9.617 1 93.19 80 ASP B O 1
ATOM 2409 N N . ASP B 1 81 ? -18.266 -1.123 10.852 1 94.38 81 ASP B N 1
ATOM 2410 C CA . ASP B 1 81 ? -18.641 -0.362 12.039 1 94.38 81 ASP B CA 1
ATOM 2411 C C . ASP B 1 81 ? -18.188 1.094 11.922 1 94.38 81 ASP B C 1
ATOM 2413 O O . ASP B 1 81 ? -18.922 2.004 12.336 1 94.38 81 ASP B O 1
ATOM 2417 N N . LEU B 1 82 ? -17.031 1.337 11.367 1 96.75 82 LEU B N 1
ATOM 2418 C CA . LEU B 1 82 ? -16.531 2.695 11.164 1 96.75 82 LEU B CA 1
ATOM 2419 C C . LEU B 1 82 ? -17.328 3.406 10.07 1 96.75 82 LEU B C 1
ATOM 2421 O O . LEU B 1 82 ? -17.734 4.555 10.25 1 96.75 82 LEU B O 1
ATOM 2425 N N . LEU B 1 83 ? -17.562 2.695 8.984 1 95.81 83 LEU B N 1
ATOM 2426 C CA . LEU B 1 83 ? -18.031 3.344 7.758 1 95.81 83 LEU B CA 1
ATOM 2427 C C . LEU B 1 83 ? -19.547 3.342 7.688 1 95.81 83 LEU B C 1
ATOM 2429 O O . LEU B 1 83 ? -20.141 4.105 6.918 1 95.81 83 LEU B O 1
ATOM 2433 N N . GLY B 1 84 ? -20.156 2.482 8.484 1 92.38 84 GLY B N 1
ATOM 2434 C CA . GLY B 1 84 ? -21.594 2.334 8.391 1 92.38 84 GLY B CA 1
ATOM 2435 C C . GLY B 1 84 ? -22.031 1.455 7.238 1 92.38 84 GLY B C 1
ATOM 2436 O O . GLY B 1 84 ? -21.234 1.141 6.352 1 92.38 84 GLY B O 1
ATOM 2437 N N . THR B 1 85 ? -23.297 1.143 7.195 1 87.44 85 THR B N 1
ATOM 2438 C CA . THR B 1 85 ? -23.875 0.239 6.199 1 87.44 85 THR B CA 1
ATOM 2439 C C . THR B 1 85 ? -23.766 0.843 4.801 1 87.44 85 THR B C 1
ATOM 2441 O O . THR B 1 85 ? -23.484 0.133 3.83 1 87.44 85 THR B O 1
ATOM 2444 N N . ALA B 1 86 ? -23.891 2.135 4.742 1 87.19 86 ALA B N 1
ATOM 2445 C CA . ALA B 1 86 ? -23.828 2.816 3.451 1 87.19 86 ALA B CA 1
ATOM 2446 C C . ALA B 1 86 ? -22.406 3.227 3.107 1 87.19 86 ALA B C 1
ATOM 2448 O O . ALA B 1 86 ? -22.141 3.705 2.004 1 87.19 86 ALA B O 1
ATOM 2449 N N . GLY B 1 87 ? -21.516 3.047 3.998 1 88.56 87 GLY B N 1
ATOM 2450 C CA . GLY B 1 87 ? -20.109 3.375 3.775 1 88.56 87 GLY B CA 1
ATOM 2451 C C . GLY B 1 87 ? -19.844 4.867 3.754 1 88.56 87 GLY B C 1
ATOM 2452 O O . GLY B 1 87 ? -18.875 5.324 3.133 1 88.56 87 GLY B O 1
ATOM 2453 N N . ASP B 1 88 ? -20.672 5.676 4.379 1 91.06 88 ASP B N 1
ATOM 2454 C CA . ASP B 1 88 ? -20.578 7.117 4.164 1 91.06 88 ASP B CA 1
ATOM 2455 C C . ASP B 1 88 ? -20.406 7.859 5.488 1 91.06 88 ASP B C 1
ATOM 2457 O O . ASP B 1 88 ? -20.641 9.07 5.562 1 91.06 88 ASP B O 1
ATOM 2461 N N . ARG B 1 89 ? -20.016 7.141 6.555 1 95.94 89 ARG B N 1
ATOM 2462 C CA . ARG B 1 89 ? -19.906 7.797 7.852 1 95.94 89 ARG B CA 1
ATOM 2463 C C . ARG B 1 89 ? -18.703 8.727 7.891 1 95.94 89 ARG B C 1
ATOM 2465 O O . ARG B 1 89 ? -18.578 9.57 8.789 1 95.94 89 ARG B O 1
ATOM 2472 N N . LEU B 1 90 ? -17.797 8.617 6.969 1 97.75 90 LEU B N 1
ATOM 2473 C CA . LEU B 1 90 ? -16.672 9.531 6.863 1 97.75 90 LEU B CA 1
ATOM 2474 C C . LEU B 1 90 ? -16.875 10.5 5.699 1 97.75 90 LEU B C 1
ATOM 2476 O O . LEU B 1 90 ? -15.969 11.281 5.375 1 97.75 90 LEU B O 1
ATOM 2480 N N . ALA B 1 91 ? -18.031 10.438 5.09 1 96.81 91 ALA B N 1
ATOM 2481 C CA . ALA B 1 91 ? -18.297 11.258 3.906 1 96.81 91 ALA B CA 1
ATOM 2482 C C . ALA B 1 91 ? -18.156 12.742 4.219 1 96.81 91 ALA B C 1
ATOM 2484 O O . ALA B 1 91 ? -18.594 13.211 5.27 1 96.81 91 ALA B O 1
ATOM 2485 N N . GLY B 1 92 ? -17.484 13.414 3.27 1 95.94 92 GLY B N 1
ATOM 2486 C CA . GLY B 1 92 ? -17.344 14.852 3.391 1 95.94 92 GLY B CA 1
ATOM 2487 C C . GLY B 1 92 ? -16.094 15.273 4.137 1 95.94 92 GLY B C 1
ATOM 2488 O O . GLY B 1 92 ? -15.68 16.438 4.059 1 95.94 92 GLY B O 1
ATOM 2489 N N . LYS B 1 93 ? -15.477 14.398 4.934 1 97.5 93 LYS B N 1
ATOM 2490 C CA . LYS B 1 93 ? -14.211 14.711 5.59 1 97.5 93 LYS B CA 1
ATOM 2491 C C . LYS B 1 93 ? -13.07 14.797 4.582 1 97.5 93 LYS B C 1
ATOM 2493 O O . LYS B 1 93 ? -13.188 14.297 3.459 1 97.5 93 LYS B O 1
ATOM 2498 N N . GLU B 1 94 ? -11.992 15.461 5.008 1 97.12 94 GLU B N 1
ATOM 2499 C CA . GLU B 1 94 ? -10.805 15.57 4.172 1 97.12 94 GLU B CA 1
ATOM 2500 C C . GLU B 1 94 ? -9.75 14.547 4.586 1 97.12 94 GLU B C 1
ATOM 2502 O O . GLU B 1 94 ? -9.539 14.312 5.777 1 97.12 94 GLU B O 1
ATOM 2507 N N . LEU B 1 95 ? -9.18 13.883 3.615 1 98.19 95 LEU B N 1
ATOM 2508 C CA . LEU B 1 95 ? -8.016 13.031 3.846 1 98.19 95 LEU B CA 1
ATOM 2509 C C . LEU B 1 95 ? -6.766 13.648 3.23 1 98.19 95 LEU B C 1
ATOM 2511 O O . LEU B 1 95 ? -6.703 13.859 2.016 1 98.19 95 LEU B O 1
ATOM 2515 N N . GLY B 1 96 ? -5.809 14.016 4.047 1 97.38 96 GLY B N 1
ATOM 2516 C CA . GLY B 1 96 ? -4.492 14.453 3.604 1 97.38 96 GLY B CA 1
ATOM 2517 C C . GLY B 1 96 ? -3.395 13.453 3.916 1 97.38 96 GLY B C 1
ATOM 2518 O O . GLY B 1 96 ? -3.564 12.586 4.773 1 97.38 96 GLY B O 1
ATOM 2519 N N . LEU B 1 97 ? -2.32 13.531 3.16 1 98.06 97 LEU B N 1
ATOM 2520 C CA . LEU B 1 97 ? -1.141 12.695 3.373 1 98.06 97 LEU B CA 1
ATOM 2521 C C . LEU B 1 97 ? 0.103 13.555 3.574 1 98.06 97 LEU B C 1
ATOM 2523 O O . LEU B 1 97 ? 0.339 14.5 2.816 1 98.06 97 LEU B O 1
ATOM 2527 N N . VAL B 1 98 ? 0.829 13.289 4.629 1 96.25 98 VAL B N 1
ATOM 2528 C CA . VAL B 1 98 ? 2.189 13.789 4.793 1 96.25 98 VAL B CA 1
ATOM 2529 C C . VAL B 1 98 ? 3.18 12.633 4.691 1 96.25 98 VAL B C 1
ATOM 2531 O O . VAL B 1 98 ? 3.23 11.766 5.574 1 96.25 98 VAL B O 1
ATOM 2534 N N . VAL B 1 99 ? 3.955 12.648 3.623 1 96.75 99 VAL B N 1
ATOM 2535 C CA . VAL B 1 99 ? 4.773 11.484 3.307 1 96.75 99 VAL B CA 1
ATOM 2536 C C . VAL B 1 99 ? 6.246 11.883 3.258 1 96.75 99 VAL B C 1
ATOM 2538 O O . VAL B 1 99 ? 6.609 12.844 2.574 1 96.75 99 VAL B O 1
ATOM 2541 N N . ASN B 1 100 ? 7.035 11.203 3.998 1 93.81 100 ASN B N 1
ATOM 2542 C CA . ASN B 1 100 ? 8.484 11.383 3.955 1 93.81 100 ASN B CA 1
ATOM 2543 C C . ASN B 1 100 ? 9.156 10.312 3.1 1 93.81 100 ASN B C 1
ATOM 2545 O O . ASN B 1 100 ? 8.898 9.117 3.271 1 93.81 100 ASN B O 1
ATOM 2549 N N . THR B 1 101 ? 10.008 10.742 2.184 1 93.75 101 THR B N 1
ATOM 2550 C CA . THR B 1 101 ? 10.711 9.797 1.329 1 93.75 101 THR B CA 1
ATOM 2551 C C . THR B 1 101 ? 12.211 9.836 1.607 1 93.75 101 THR B C 1
ATOM 2553 O O . THR B 1 101 ? 12.773 10.898 1.876 1 93.75 101 THR B O 1
ATOM 2556 N N . GLY B 1 102 ? 12.828 8.695 1.576 1 90.62 102 GLY B N 1
ATOM 2557 C CA . GLY B 1 102 ? 14.281 8.617 1.685 1 90.62 102 GLY B CA 1
ATOM 2558 C C . GLY B 1 102 ? 14.992 8.938 0.384 1 90.62 102 GLY B C 1
ATOM 2559 O O . GLY B 1 102 ? 16.203 9.164 0.373 1 90.62 102 GLY B O 1
ATOM 2560 N N . ARG B 1 103 ? 14.336 9.008 -0.666 1 90.12 103 ARG B N 1
ATOM 2561 C CA . ARG B 1 103 ? 14.867 9.32 -1.989 1 90.12 103 ARG B CA 1
ATOM 2562 C C . ARG B 1 103 ? 14.469 10.727 -2.418 1 90.12 103 ARG B C 1
ATOM 2564 O O . ARG B 1 103 ? 13.492 11.281 -1.914 1 90.12 103 ARG B O 1
ATOM 2571 N N . ALA B 1 104 ? 15.258 11.281 -3.322 1 88.44 104 ALA B N 1
ATOM 2572 C CA . ALA B 1 104 ? 14.961 12.617 -3.842 1 88.44 104 ALA B CA 1
ATOM 2573 C C . ALA B 1 104 ? 13.648 12.625 -4.617 1 88.44 104 ALA B C 1
ATOM 2575 O O . ALA B 1 104 ? 13.344 11.68 -5.352 1 88.44 104 ALA B O 1
ATOM 2576 N N . LEU B 1 105 ? 12.953 13.719 -4.488 1 88.19 105 LEU B N 1
ATOM 2577 C CA . LEU B 1 105 ? 11.641 13.828 -5.129 1 88.19 105 LEU B CA 1
ATOM 2578 C C . LEU B 1 105 ? 11.773 13.742 -6.648 1 88.19 105 LEU B C 1
ATOM 2580 O O . LEU B 1 105 ? 10.891 13.211 -7.32 1 88.19 105 LEU B O 1
ATOM 2584 N N . LYS B 1 106 ? 12.859 14.258 -7.188 1 83.69 106 LYS B N 1
ATOM 2585 C CA . LYS B 1 106 ? 13.086 14.258 -8.633 1 83.69 106 LYS B CA 1
ATOM 2586 C C . LYS B 1 106 ? 13.164 12.836 -9.18 1 83.69 106 LYS B C 1
ATOM 2588 O O . LYS B 1 106 ? 12.953 12.617 -10.375 1 83.69 106 LYS B O 1
ATOM 2593 N N . ASP B 1 107 ? 13.469 11.859 -8.344 1 89.81 107 ASP B N 1
ATOM 2594 C CA . ASP B 1 107 ? 13.633 10.477 -8.773 1 89.81 107 ASP B CA 1
ATOM 2595 C C . ASP B 1 107 ? 12.281 9.82 -9.039 1 89.81 107 ASP B C 1
ATOM 2597 O O . ASP B 1 107 ? 12.211 8.75 -9.648 1 89.81 107 ASP B O 1
ATOM 2601 N N . PHE B 1 108 ? 11.25 10.43 -8.586 1 89.69 108 PHE B N 1
ATOM 2602 C CA . PHE B 1 108 ? 9.906 9.883 -8.75 1 89.69 108 PHE B CA 1
ATOM 2603 C C . PHE B 1 108 ? 9.266 10.406 -10.031 1 89.69 108 PHE B C 1
ATOM 2605 O O . PHE B 1 108 ? 8.297 11.172 -9.977 1 89.69 108 PHE B O 1
ATOM 2612 N N . ALA B 1 109 ? 9.766 10.062 -11.117 1 82 109 ALA B N 1
ATOM 2613 C CA . ALA B 1 109 ? 9.281 10.453 -12.438 1 82 109 ALA B CA 1
ATOM 2614 C C . ALA B 1 109 ? 9.617 9.391 -13.484 1 82 109 ALA B C 1
ATOM 2616 O O . ALA B 1 109 ? 10.547 8.609 -13.305 1 82 109 ALA B O 1
ATOM 2617 N N . PRO B 1 110 ? 8.766 9.391 -14.547 1 82.25 110 PRO B N 1
ATOM 2618 C CA . PRO B 1 110 ? 9.133 8.477 -15.625 1 82.25 110 PRO B CA 1
ATOM 2619 C C . PRO B 1 110 ? 10.57 8.672 -16.109 1 82.25 110 PRO B C 1
ATOM 2621 O O . PRO B 1 110 ? 11.039 9.805 -16.203 1 82.25 110 PRO B O 1
ATOM 2624 N N . GLY B 1 111 ? 11.25 7.562 -16.281 1 84.19 111 GLY B N 1
ATOM 2625 C CA . GLY B 1 111 ? 12.617 7.617 -16.781 1 84.19 111 GLY B CA 1
ATOM 2626 C C . GLY B 1 111 ? 13.633 7.898 -15.688 1 84.19 111 GLY B C 1
ATOM 2627 O O . GLY B 1 111 ? 14.836 7.93 -15.953 1 84.19 111 GLY B O 1
ATOM 2628 N N . GLN B 1 112 ? 13.141 8.141 -14.547 1 83.38 112 GLN B N 1
ATOM 2629 C CA . GLN B 1 112 ? 14.039 8.391 -13.422 1 83.38 112 GLN B CA 1
ATOM 2630 C C . GLN B 1 112 ? 14.18 7.152 -12.539 1 83.38 112 GLN B C 1
ATOM 2632 O O . GLN B 1 112 ? 13.672 6.082 -12.883 1 83.38 112 GLN B O 1
ATOM 2637 N N . GLY B 1 113 ? 14.891 7.25 -11.547 1 82.25 113 GLY B N 1
ATOM 2638 C CA . GLY B 1 113 ? 15.281 6.121 -10.719 1 82.25 113 GLY B CA 1
ATOM 2639 C C . GLY B 1 113 ? 14.102 5.316 -10.211 1 82.25 113 GLY B C 1
ATOM 2640 O O . GLY B 1 113 ? 14.156 4.086 -10.148 1 82.25 113 GLY B O 1
ATOM 2641 N N . GLN B 1 114 ? 13.039 5.949 -9.844 1 83.75 114 GLN B N 1
ATOM 2642 C CA . GLN B 1 114 ? 11.898 5.25 -9.266 1 83.75 114 GLN B CA 1
ATOM 2643 C C . GLN B 1 114 ? 10.852 4.93 -10.328 1 83.75 114 GLN B C 1
ATOM 2645 O O . GLN B 1 114 ? 9.914 4.176 -10.07 1 83.75 114 GLN B O 1
ATOM 2650 N N . SER B 1 115 ? 10.93 5.523 -11.516 1 88.06 115 SER B N 1
ATOM 2651 C CA . SER B 1 115 ? 10.156 5.223 -12.719 1 88.06 115 SER B CA 1
ATOM 2652 C C . SER B 1 115 ? 8.734 5.758 -12.609 1 88.06 115 SER B C 1
ATOM 2654 O O . SER B 1 115 ? 8.062 5.953 -13.617 1 88.06 115 SER B O 1
ATOM 2656 N N . PHE B 1 116 ? 8.203 5.918 -11.359 1 90.75 116 PHE B N 1
ATOM 2657 C CA . PHE B 1 116 ? 6.816 6.316 -11.148 1 90.75 116 PHE B CA 1
ATOM 2658 C C . PHE B 1 116 ? 6.738 7.605 -10.344 1 90.75 116 PHE B C 1
ATOM 2660 O O . PHE B 1 116 ? 7.629 7.902 -9.547 1 90.75 116 PHE B O 1
ATOM 2667 N N . THR B 1 117 ? 5.633 8.312 -10.555 1 91.06 117 THR B N 1
ATOM 2668 C CA . THR B 1 117 ? 5.387 9.5 -9.742 1 91.06 117 THR B CA 1
ATOM 2669 C C . THR B 1 117 ? 4.844 9.117 -8.367 1 91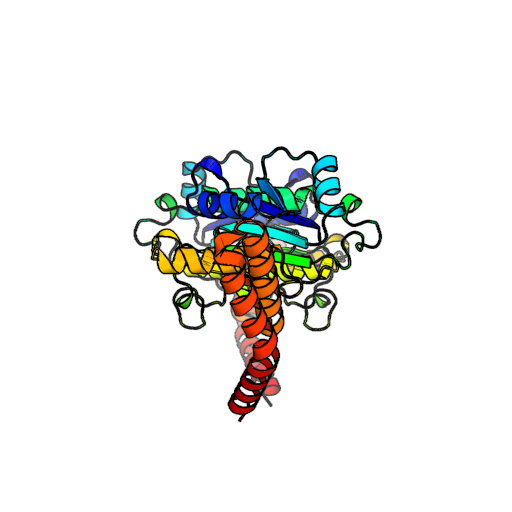.06 117 THR B C 1
ATOM 2671 O O . THR B 1 117 ? 4.336 8.016 -8.188 1 91.06 117 THR B O 1
ATOM 2674 N N . LEU B 1 118 ? 4.996 9.969 -7.469 1 92.25 118 LEU B N 1
ATOM 2675 C CA . LEU B 1 118 ? 4.434 9.727 -6.145 1 92.25 118 LEU B CA 1
ATOM 2676 C C . LEU B 1 118 ? 2.912 9.641 -6.207 1 92.25 118 LEU B C 1
ATOM 2678 O O . LEU B 1 118 ? 2.299 8.875 -5.461 1 92.25 118 LEU B O 1
ATOM 2682 N N . ALA B 1 119 ? 2.316 10.438 -7.09 1 89.62 119 ALA B N 1
ATOM 2683 C CA . ALA B 1 119 ? 0.871 10.359 -7.273 1 89.62 119 ALA B CA 1
ATOM 2684 C C . ALA B 1 119 ? 0.445 8.945 -7.668 1 89.62 119 ALA B C 1
ATOM 2686 O O . ALA B 1 119 ? -0.555 8.43 -7.164 1 89.62 119 ALA B O 1
ATOM 2687 N N . GLU B 1 120 ? 1.201 8.352 -8.523 1 91.56 120 GLU B N 1
ATOM 2688 C CA . GLU B 1 120 ? 0.923 6.977 -8.938 1 91.56 120 GLU B CA 1
ATOM 2689 C C . GLU B 1 120 ? 1.1 6.004 -7.773 1 91.56 120 GLU B C 1
ATOM 2691 O O . GLU B 1 120 ? 0.277 5.105 -7.574 1 91.56 120 GLU B O 1
ATOM 2696 N N . LEU B 1 121 ? 2.1 6.215 -7.02 1 96 121 LEU B N 1
ATOM 2697 C CA . LEU B 1 121 ? 2.447 5.301 -5.938 1 96 121 LEU B CA 1
ATOM 2698 C C . LEU B 1 121 ? 1.462 5.426 -4.781 1 96 121 LEU B C 1
ATOM 2700 O O . LEU B 1 121 ? 1.219 4.453 -4.062 1 96 121 LEU B O 1
ATOM 2704 N N . LEU B 1 122 ? 0.811 6.59 -4.688 1 97.12 122 LEU B N 1
ATOM 2705 C CA . LEU B 1 122 ? -0.095 6.848 -3.572 1 97.12 122 LEU B CA 1
ATOM 2706 C C . LEU B 1 122 ? -1.545 6.625 -3.988 1 97.12 122 LEU B C 1
ATOM 2708 O O . LEU B 1 122 ? -2.467 6.91 -3.221 1 97.12 122 LEU B O 1
ATOM 2712 N N . ARG B 1 123 ? -1.764 6.082 -5.148 1 95.75 123 ARG B N 1
ATOM 2713 C CA . ARG B 1 123 ? -3.098 5.895 -5.707 1 95.75 123 ARG B CA 1
ATOM 2714 C C . ARG B 1 123 ? -3.951 5.012 -4.801 1 95.75 123 ARG B C 1
ATOM 2716 O O . ARG B 1 123 ? -5.152 5.238 -4.656 1 95.75 123 ARG B O 1
ATOM 2723 N N . PRO B 1 124 ? -3.406 3.99 -4.18 1 97.88 124 PRO B N 1
ATOM 2724 C CA . PRO B 1 124 ? -4.227 3.182 -3.273 1 97.88 124 PRO B CA 1
ATOM 2725 C C . PRO B 1 124 ? -4.867 4.008 -2.162 1 97.88 124 PRO B C 1
ATOM 2727 O O . PRO B 1 124 ? -6.02 3.764 -1.792 1 97.88 124 PRO B O 1
ATOM 2730 N N . LEU B 1 125 ? -4.18 4.977 -1.664 1 98.31 125 LEU B N 1
ATOM 2731 C CA . LEU B 1 125 ? -4.723 5.812 -0.601 1 98.31 125 LEU B CA 1
ATOM 2732 C C . LEU B 1 125 ? -5.758 6.789 -1.152 1 98.31 125 LEU B C 1
ATOM 2734 O O . LEU B 1 125 ? -6.727 7.125 -0.468 1 98.31 125 LEU B O 1
ATOM 2738 N N . GLN B 1 126 ? -5.535 7.23 -2.379 1 96.44 126 GLN B N 1
ATOM 2739 C CA . GLN B 1 126 ? -6.578 8.016 -3.039 1 96.44 126 GLN B CA 1
ATOM 2740 C C . GLN B 1 126 ? -7.848 7.188 -3.225 1 96.44 126 GLN B C 1
ATOM 2742 O O . GLN B 1 126 ? -8.953 7.688 -3.02 1 96.44 126 GLN B O 1
ATOM 2747 N N . ALA B 1 127 ? -7.676 5.941 -3.633 1 96.75 127 ALA B N 1
ATOM 2748 C CA . ALA B 1 127 ? -8.812 5.035 -3.793 1 96.75 127 ALA B CA 1
ATOM 2749 C C . ALA B 1 127 ? -9.547 4.832 -2.471 1 96.75 127 ALA B C 1
ATOM 2751 O O . ALA B 1 127 ? -10.773 4.777 -2.439 1 96.75 127 ALA B O 1
ATOM 2752 N N . LEU B 1 128 ? -8.781 4.699 -1.4 1 97.25 128 LEU B N 1
ATOM 2753 C CA . LEU B 1 128 ? -9.359 4.598 -0.067 1 97.25 128 LEU B CA 1
ATOM 2754 C C . LEU B 1 128 ? -10.234 5.809 0.24 1 97.25 128 LEU B C 1
ATOM 2756 O O . LEU B 1 128 ? -11.352 5.664 0.737 1 97.25 128 LEU B O 1
ATOM 2760 N N . ALA B 1 129 ? -9.727 7.027 -0.049 1 97.25 129 ALA B N 1
ATOM 2761 C CA . ALA B 1 129 ? -10.492 8.25 0.165 1 97.25 129 ALA B CA 1
ATOM 2762 C C . ALA B 1 129 ? -11.797 8.227 -0.625 1 97.25 129 ALA B C 1
ATOM 2764 O O . ALA B 1 129 ? -12.859 8.555 -0.09 1 97.25 129 ALA B O 1
ATOM 2765 N N . ASN B 1 130 ? -11.664 7.793 -1.896 1 95.81 130 ASN B N 1
ATOM 2766 C CA . ASN B 1 130 ? -12.844 7.719 -2.754 1 95.81 130 ASN B CA 1
ATOM 2767 C C . ASN B 1 130 ? -13.883 6.746 -2.201 1 95.81 130 ASN B C 1
ATOM 2769 O O . ASN B 1 130 ? -15.07 7.066 -2.135 1 95.81 130 ASN B O 1
ATOM 2773 N N . GLU B 1 131 ? -13.43 5.602 -1.811 1 94.81 131 GLU B N 1
ATOM 2774 C CA . GLU B 1 131 ? -14.312 4.551 -1.313 1 94.81 131 GLU B CA 1
ATOM 2775 C C . GLU B 1 131 ? -15.039 4.996 -0.046 1 94.81 131 GLU B C 1
ATOM 2777 O O . GLU B 1 131 ? -16.188 4.609 0.185 1 94.81 131 GLU B O 1
ATOM 2782 N N . THR B 1 132 ? -14.398 5.781 0.752 1 96.56 132 THR B N 1
ATOM 2783 C CA . THR B 1 132 ? -14.977 6.227 2.018 1 96.56 132 THR B CA 1
ATOM 2784 C C . THR B 1 132 ? -15.625 7.598 1.861 1 96.56 132 THR B C 1
ATOM 2786 O O . THR B 1 132 ? -16 8.227 2.852 1 96.56 132 THR B O 1
ATOM 2789 N N . LYS B 1 133 ? -15.586 8.117 0.605 1 96.19 133 LYS B N 1
ATOM 2790 C CA . LYS B 1 133 ? -16.266 9.352 0.212 1 96.19 133 LYS B CA 1
ATOM 2791 C C . LYS B 1 133 ? -15.641 10.562 0.898 1 96.19 133 LYS B C 1
ATOM 2793 O O . LYS B 1 133 ? -16.344 11.516 1.241 1 96.19 133 LYS B O 1
ATOM 2798 N N . MET B 1 134 ? -14.391 10.453 1.232 1 97.38 134 MET B N 1
ATOM 2799 C CA . MET B 1 134 ? -13.633 11.594 1.732 1 97.38 134 MET B CA 1
ATOM 2800 C C . MET B 1 134 ? -13.062 12.414 0.58 1 97.38 134 MET B C 1
ATOM 2802 O O . MET B 1 134 ? -12.93 11.914 -0.538 1 97.38 134 MET B O 1
ATOM 2806 N N . THR B 1 135 ? -12.805 13.68 0.833 1 96.12 135 THR B N 1
ATOM 2807 C CA . THR B 1 135 ? -12.094 14.516 -0.127 1 96.12 135 THR B CA 1
ATOM 2808 C C . THR B 1 135 ? -10.586 14.328 -0.002 1 96.12 135 THR B C 1
ATOM 2810 O O . THR B 1 135 ? -10.008 14.586 1.058 1 96.12 135 THR B O 1
ATOM 2813 N N . TYR B 1 136 ? -10.016 13.859 -1.045 1 96.12 136 TYR B N 1
ATOM 2814 C CA . TYR B 1 136 ? -8.578 13.602 -1.073 1 96.12 136 TYR B CA 1
ATOM 2815 C C . TYR B 1 136 ? -7.801 14.891 -1.338 1 96.12 136 TYR B C 1
ATOM 2817 O O . TYR B 1 136 ? -7.98 15.523 -2.377 1 96.12 136 TYR B O 1
ATOM 2825 N N . LEU B 1 137 ? -6.914 15.281 -0.388 1 94.56 137 LEU B N 1
ATOM 2826 C CA . LEU B 1 137 ? -6.098 16.484 -0.538 1 94.56 137 LEU B CA 1
ATOM 2827 C C . LEU B 1 137 ? -4.785 16.156 -1.249 1 94.56 137 LEU B C 1
ATOM 2829 O O . LEU B 1 137 ? -4.312 15.023 -1.206 1 94.56 137 LEU B O 1
ATOM 2833 N N . THR B 1 138 ? -4.258 17.172 -1.941 1 90.81 138 THR B N 1
ATOM 2834 C CA . THR B 1 138 ? -2.924 17 -2.502 1 90.81 138 THR B CA 1
ATOM 2835 C C . THR B 1 138 ? -1.917 16.656 -1.408 1 90.81 138 THR B C 1
ATOM 2837 O O . THR B 1 138 ? -1.798 17.391 -0.42 1 90.81 138 THR B O 1
ATOM 2840 N N . PRO B 1 139 ? -1.198 15.602 -1.548 1 95.12 139 PRO B N 1
ATOM 2841 C CA . PRO B 1 139 ? -0.266 15.18 -0.498 1 95.12 139 PRO B CA 1
ATOM 2842 C C . PRO B 1 139 ? 0.862 16.188 -0.274 1 95.12 139 PRO B C 1
ATOM 2844 O O . PRO B 1 139 ? 1.332 16.812 -1.227 1 95.12 139 PRO B O 1
ATOM 2847 N N . LEU B 1 140 ? 1.246 16.375 0.963 1 93 140 LEU B N 1
ATOM 2848 C CA . LEU B 1 140 ? 2.486 17.047 1.312 1 93 140 LEU B CA 1
ATOM 2849 C C . LEU B 1 140 ? 3.648 16.062 1.389 1 93 140 LEU B C 1
ATOM 2851 O O . LEU B 1 140 ? 3.734 15.273 2.33 1 93 140 LEU B O 1
ATOM 2855 N N . VAL B 1 141 ? 4.527 16.141 0.45 1 92.44 141 VAL B N 1
ATOM 2856 C CA . VAL B 1 141 ? 5.625 15.188 0.365 1 92.44 141 VAL B CA 1
ATOM 2857 C C . VAL B 1 141 ? 6.93 15.852 0.792 1 92.44 141 VAL B C 1
ATOM 2859 O O . VAL B 1 141 ? 7.23 16.969 0.362 1 92.44 141 VAL B O 1
ATOM 2862 N N . VAL B 1 142 ? 7.641 15.18 1.649 1 91.06 142 VAL B N 1
ATOM 2863 C CA . VAL B 1 142 ? 8.93 15.648 2.145 1 91.06 142 VAL B CA 1
ATOM 2864 C C . VAL B 1 142 ? 10.039 14.711 1.665 1 91.06 142 VAL B C 1
ATOM 2866 O O . VAL B 1 142 ? 10.117 13.562 2.1 1 91.06 142 VAL B O 1
ATOM 2869 N N . GLY B 1 143 ? 10.875 15.25 0.829 1 90.69 143 GLY B N 1
ATOM 2870 C CA . GLY B 1 143 ? 11.984 14.461 0.32 1 90.69 143 GLY B CA 1
ATOM 2871 C C . GLY B 1 143 ? 13.258 14.641 1.122 1 90.69 143 GLY B C 1
ATOM 2872 O O . GLY B 1 143 ? 13.703 15.766 1.355 1 90.69 143 GLY B O 1
ATOM 2873 N N . GLN B 1 144 ? 13.852 13.57 1.556 1 88.88 144 GLN B N 1
ATOM 2874 C CA . GLN B 1 144 ? 15.188 13.57 2.156 1 88.88 144 GLN B CA 1
ATOM 2875 C C . GLN B 1 144 ? 15.297 14.641 3.236 1 88.88 144 GLN B C 1
ATOM 2877 O O . GLN B 1 144 ? 16.188 15.492 3.188 1 88.88 144 GLN B O 1
ATOM 2882 N N . PHE B 1 145 ? 14.547 14.531 4.176 1 88.12 145 PHE B N 1
ATOM 2883 C CA . PHE B 1 145 ? 14.453 15.5 5.262 1 88.12 145 PHE B CA 1
ATOM 2884 C C . PHE B 1 145 ? 15.82 15.75 5.883 1 88.12 145 PHE B C 1
ATOM 2886 O O . PHE B 1 145 ? 16.156 16.891 6.215 1 88.12 145 PHE B O 1
ATOM 2893 N N . ALA B 1 146 ? 16.609 14.703 6.035 1 84.75 146 ALA B N 1
ATOM 2894 C CA . ALA B 1 146 ? 17.906 14.789 6.695 1 84.75 146 ALA B CA 1
ATOM 2895 C C . ALA B 1 146 ? 18.828 15.75 5.953 1 84.75 146 ALA B C 1
ATOM 2897 O O . ALA B 1 146 ? 19.781 16.266 6.531 1 84.75 146 ALA B O 1
ATOM 2898 N N . TYR B 1 147 ? 18.578 16.062 4.742 1 88.12 147 TYR B N 1
ATOM 2899 C CA . TYR B 1 147 ? 19.484 16.859 3.914 1 88.12 147 TYR B CA 1
ATOM 2900 C C . TYR B 1 147 ? 18.969 18.281 3.754 1 88.12 147 TYR B C 1
ATOM 2902 O O . TYR B 1 147 ? 19.609 19.125 3.115 1 88.12 147 TYR B O 1
ATOM 2910 N N . LEU B 1 148 ? 17.891 18.578 4.344 1 87.25 148 LEU B N 1
ATOM 2911 C CA . LEU B 1 148 ? 17.312 19.906 4.219 1 87.25 148 LEU B CA 1
ATOM 2912 C C . LEU B 1 148 ? 18.125 20.922 5.008 1 87.25 148 LEU B C 1
ATOM 2914 O O . LEU B 1 148 ? 18.594 20.625 6.109 1 87.25 148 LEU B O 1
ATOM 2918 N N . THR B 1 149 ? 18.25 22.078 4.438 1 86.06 149 THR B N 1
ATOM 2919 C CA . THR B 1 149 ? 18.859 23.203 5.148 1 86.06 149 THR B CA 1
ATOM 2920 C C . THR B 1 149 ? 17.922 23.75 6.215 1 86.06 149 THR B C 1
ATOM 2922 O O . THR B 1 149 ? 16.734 23.406 6.23 1 86.06 149 THR B O 1
ATOM 2925 N N . GLU B 1 150 ? 18.5 24.531 7.078 1 83.06 150 GLU B N 1
ATOM 2926 C CA . GLU B 1 150 ? 17.672 25.156 8.102 1 83.06 150 GLU B CA 1
ATOM 2927 C C . GLU B 1 150 ? 16.562 25.984 7.465 1 83.06 150 GLU B C 1
ATOM 2929 O O . GLU B 1 150 ? 15.414 25.969 7.934 1 83.06 150 GLU B O 1
ATOM 2934 N N . ARG B 1 151 ? 16.938 26.672 6.457 1 78.06 151 ARG B N 1
ATOM 2935 C CA . ARG B 1 151 ? 15.953 27.484 5.754 1 78.06 151 ARG B CA 1
ATOM 2936 C C . ARG B 1 151 ? 14.852 26.625 5.16 1 78.06 151 ARG B C 1
ATOM 2938 O O . ARG B 1 151 ? 13.664 26.938 5.289 1 78.06 151 ARG B O 1
ATOM 2945 N N . GLU B 1 152 ? 15.195 25.531 4.555 1 77.62 152 GLU B N 1
ATOM 2946 C CA . GLU B 1 152 ? 14.234 24.609 3.957 1 77.62 152 GLU B CA 1
ATOM 2947 C C . GLU B 1 152 ? 13.344 23.969 5.02 1 77.62 152 GLU B C 1
ATOM 2949 O O . GLU B 1 152 ? 12.148 23.766 4.785 1 77.62 152 GLU B O 1
ATOM 2954 N N . ARG B 1 153 ? 13.898 23.703 6.105 1 85.5 153 ARG B N 1
ATOM 2955 C CA . ARG B 1 153 ? 13.133 23.141 7.211 1 85.5 153 ARG B CA 1
ATOM 2956 C C . ARG B 1 153 ? 12.094 24.125 7.73 1 85.5 153 ARG B C 1
ATOM 2958 O O . ARG B 1 153 ? 10.969 23.734 8.047 1 85.5 153 ARG B O 1
ATOM 2965 N N . GLN B 1 154 ? 12.523 25.391 7.809 1 80.88 154 GLN B N 1
ATOM 2966 C CA . GLN B 1 154 ? 11.594 26.422 8.258 1 80.88 154 GLN B CA 1
ATOM 2967 C C . GLN B 1 154 ? 10.445 26.578 7.27 1 80.88 154 GLN B C 1
ATOM 2969 O O . GLN B 1 154 ? 9.289 26.734 7.672 1 80.88 154 GLN B O 1
ATOM 2974 N N . GLU B 1 155 ? 10.766 26.547 6.027 1 78.25 155 GLU B N 1
ATOM 2975 C CA . GLU B 1 155 ? 9.734 26.609 4.996 1 78.25 155 GLU B CA 1
ATOM 2976 C C . GLU B 1 155 ? 8.797 25.406 5.078 1 78.25 155 GLU B C 1
ATOM 2978 O O . GLU B 1 155 ? 7.578 25.562 4.941 1 78.25 155 GLU B O 1
ATOM 2983 N N . LEU B 1 156 ? 9.344 24.25 5.281 1 84.25 156 LEU B N 1
ATOM 2984 C CA . LEU B 1 156 ? 8.562 23.031 5.43 1 84.25 156 LEU B CA 1
ATOM 2985 C C . LEU B 1 156 ? 7.617 23.125 6.621 1 84.25 156 LEU B C 1
ATOM 2987 O O . LEU B 1 156 ? 6.473 22.672 6.551 1 84.25 156 LEU B O 1
ATOM 2991 N N . LEU B 1 157 ? 8.133 23.719 7.633 1 85 157 LEU B N 1
ATOM 2992 C CA . LEU B 1 157 ? 7.32 23.875 8.836 1 85 157 LEU B CA 1
ATOM 2993 C C . LEU B 1 157 ? 6.09 24.734 8.555 1 85 157 LEU B C 1
ATOM 2995 O O . LEU B 1 157 ? 4.988 24.422 9.008 1 85 157 LEU B O 1
ATOM 2999 N N . VAL B 1 158 ? 6.246 25.797 7.824 1 79.56 158 VAL B N 1
ATOM 3000 C CA . VAL B 1 158 ? 5.148 26.688 7.457 1 79.56 158 VAL B CA 1
ATOM 3001 C C . VAL B 1 158 ? 4.141 25.922 6.594 1 79.56 158 VAL B C 1
ATOM 3003 O O . VAL B 1 158 ? 2.934 25.984 6.844 1 79.56 158 VAL B O 1
ATOM 3006 N N . ASN B 1 159 ? 4.625 25.203 5.633 1 82.12 159 ASN B N 1
ATOM 3007 C CA . ASN B 1 159 ? 3.762 24.422 4.758 1 82.12 159 ASN B CA 1
ATOM 3008 C C . ASN B 1 159 ? 2.98 23.375 5.543 1 82.12 159 ASN B C 1
ATOM 3010 O O . ASN B 1 159 ? 1.799 23.141 5.277 1 82.12 159 ASN B O 1
ATOM 3014 N N . TYR B 1 160 ? 3.637 22.797 6.438 1 90.56 160 TYR B N 1
ATOM 3015 C CA . TYR B 1 160 ? 3.027 21.766 7.273 1 90.56 160 TYR B CA 1
ATOM 3016 C C . TYR B 1 160 ? 1.896 22.344 8.117 1 90.56 160 TYR B C 1
ATOM 3018 O O . TYR B 1 160 ? 0.794 21.781 8.148 1 90.56 160 TYR B O 1
ATOM 3026 N N . ARG B 1 161 ? 2.16 23.438 8.734 1 84.88 161 ARG B N 1
ATOM 3027 C CA . ARG B 1 161 ? 1.144 24.078 9.562 1 84.88 161 ARG B CA 1
ATOM 3028 C C . ARG B 1 161 ? -0.074 24.453 8.727 1 84.88 161 ARG B C 1
ATOM 3030 O O . ARG B 1 161 ? -1.214 24.281 9.164 1 84.88 161 ARG B O 1
ATOM 3037 N N . GLN B 1 162 ? 0.177 24.953 7.586 1 82.38 162 GLN B N 1
ATOM 3038 C CA . GLN B 1 162 ? -0.909 25.312 6.68 1 82.38 162 GLN B CA 1
ATOM 3039 C C . GLN B 1 162 ? -1.696 24.062 6.258 1 82.38 162 GLN B C 1
ATOM 3041 O O . GLN B 1 162 ? -2.926 24.109 6.184 1 82.38 162 GLN B O 1
ATOM 3046 N N . TYR B 1 163 ? -1.001 23.062 5.992 1 89.88 163 TYR B N 1
ATOM 3047 C CA . TYR B 1 163 ? -1.621 21.812 5.562 1 89.88 163 TYR B CA 1
ATOM 3048 C C . TYR B 1 163 ? -2.557 21.281 6.633 1 89.88 163 TYR B C 1
ATOM 3050 O O . TYR B 1 163 ? -3.607 20.703 6.324 1 89.88 163 TYR B O 1
ATOM 3058 N N . LEU B 1 164 ? -2.162 21.5 7.844 1 92.5 164 LEU B N 1
ATOM 3059 C CA . LEU B 1 164 ? -2.926 20.969 8.969 1 92.5 164 LEU B CA 1
ATOM 3060 C C . LEU B 1 164 ? -4.184 21.797 9.211 1 92.5 164 LEU B C 1
ATOM 3062 O O . LEU B 1 164 ? -5.211 21.266 9.633 1 92.5 164 LEU B O 1
ATOM 3066 N N . THR B 1 165 ? -4.164 23.109 8.898 1 87.44 165 THR B N 1
ATOM 3067 C CA . THR B 1 165 ? -5.199 23.953 9.484 1 87.44 165 THR B CA 1
ATOM 3068 C C . THR B 1 165 ? -5.883 24.812 8.422 1 87.44 165 THR B C 1
ATOM 3070 O O . THR B 1 165 ? -6.988 25.312 8.633 1 87.44 165 THR B O 1
ATOM 3073 N N . ALA B 1 166 ? -5.191 24.953 7.246 1 81.44 166 ALA B N 1
ATOM 3074 C CA . ALA B 1 166 ? -5.773 25.812 6.223 1 81.44 166 ALA B CA 1
ATOM 3075 C C . ALA B 1 166 ? -6.957 25.141 5.535 1 81.44 166 ALA B C 1
ATOM 3077 O O . ALA B 1 166 ? -6.918 23.938 5.277 1 81.44 166 ALA B O 1
ATOM 3078 N N . PRO B 1 167 ? -8.016 25.781 5.25 1 75.44 167 PRO B N 1
ATOM 3079 C CA . PRO B 1 167 ? -9.172 25.188 4.57 1 75.44 167 PRO B CA 1
ATOM 3080 C C . PRO B 1 167 ? -8.812 24.594 3.207 1 75.44 167 PRO B C 1
ATOM 3082 O O . PRO B 1 167 ? -9.258 23.5 2.875 1 75.44 167 PRO B O 1
ATOM 3085 N N . ARG B 1 168 ? -8.227 25.219 2.248 1 64 168 ARG B N 1
ATOM 3086 C CA . ARG B 1 168 ? -7.773 24.688 0.965 1 64 168 ARG B CA 1
ATOM 3087 C C . ARG B 1 168 ? -6.258 24.766 0.841 1 64 168 ARG B C 1
ATOM 3089 O O . ARG B 1 168 ? -5.727 25.75 0.317 1 64 168 ARG B O 1
ATOM 3096 N N . PRO B 1 169 ? -5.609 23.672 1.29 1 58.91 169 PRO B N 1
ATOM 3097 C CA . PRO B 1 169 ? -4.152 23.766 1.188 1 58.91 169 PRO B CA 1
ATOM 3098 C C . PRO B 1 169 ? -3.656 23.75 -0.256 1 58.91 169 PRO B C 1
ATOM 3100 O O . PRO B 1 169 ? -4.23 23.062 -1.1 1 58.91 169 PRO B O 1
ATOM 3103 N N . GLY B 1 170 ? -2.771 24.688 -0.633 1 50.22 170 GLY B N 1
ATOM 3104 C CA . GLY B 1 170 ? -2.186 24.734 -1.963 1 50.22 170 GLY B CA 1
ATOM 3105 C C . GLY B 1 170 ? -2.721 25.891 -2.799 1 50.22 170 GLY B C 1
ATOM 3106 O O . GLY B 1 170 ? -2.197 26.172 -3.877 1 50.22 170 GLY B O 1
ATOM 3107 N N . HIS B 1 171 ? -3.92 26.344 -2.445 1 50.91 171 HIS B N 1
ATOM 3108 C CA . HIS B 1 171 ? -4.438 27.516 -3.152 1 50.91 171 HIS B CA 1
ATOM 3109 C C . HIS B 1 171 ? -3.842 28.812 -2.604 1 50.91 171 HIS B C 1
ATOM 3111 O O . HIS B 1 171 ? -3.928 29.078 -1.403 1 50.91 171 HIS B O 1
ATOM 3117 N N . LEU B 1 172 ? -3.115 29.484 -3.588 1 51.5 172 LEU B N 1
ATOM 3118 C CA . LEU B 1 172 ? -2.371 30.672 -3.215 1 51.5 172 LEU B CA 1
ATOM 3119 C C . LEU B 1 172 ? -3.223 31.594 -2.35 1 51.5 172 LEU B C 1
ATOM 3121 O O . LEU B 1 172 ? -2.738 32.156 -1.361 1 51.5 172 LEU B O 1
ATOM 3125 N N . ALA B 1 173 ? -4.398 31.781 -2.854 1 50.25 173 ALA B N 1
ATOM 3126 C CA . ALA B 1 173 ? -5.281 32.656 -2.098 1 50.25 173 ALA B CA 1
ATOM 3127 C C . ALA B 1 173 ? -5.523 32.125 -0.689 1 50.25 173 ALA B C 1
ATOM 3129 O O . ALA B 1 173 ? -5.496 32.875 0.282 1 50.25 173 ALA B O 1
ATOM 3130 N N . ASP B 1 174 ? -5.676 30.875 -0.588 1 52.78 174 ASP B N 1
ATOM 3131 C CA . ASP B 1 174 ? -5.918 30.266 0.712 1 52.78 174 ASP B CA 1
ATOM 3132 C C . ASP B 1 174 ? -4.648 30.234 1.558 1 52.78 174 ASP B C 1
ATOM 3134 O O . ASP B 1 174 ? -4.703 30.406 2.777 1 52.78 174 ASP B O 1
ATOM 3138 N N . GLN B 1 175 ? -3.631 30.141 0.861 1 54.28 175 GLN B N 1
ATOM 3139 C CA . GLN B 1 175 ? -2.352 30.219 1.557 1 54.28 175 GLN B CA 1
ATOM 3140 C C . GLN B 1 175 ? -2.129 31.609 2.137 1 54.28 175 GLN B C 1
ATOM 3142 O O . GLN B 1 175 ? -1.682 31.75 3.277 1 54.28 175 GLN B O 1
ATOM 3147 N N . ALA B 1 176 ? -2.408 32.562 1.207 1 53.69 176 ALA B N 1
ATOM 3148 C CA . ALA B 1 176 ? -2.277 33.938 1.656 1 53.69 176 ALA B CA 1
ATOM 3149 C C . ALA B 1 176 ? -3.201 34.219 2.836 1 53.69 176 ALA B C 1
ATOM 3151 O O . ALA B 1 176 ? -2.793 34.875 3.814 1 53.69 176 ALA B O 1
ATOM 3152 N N . ALA B 1 177 ? -4.371 33.75 2.713 1 56.34 177 ALA B N 1
ATOM 3153 C CA . ALA B 1 177 ? -5.332 33.969 3.793 1 56.34 177 ALA B CA 1
ATOM 3154 C C . ALA B 1 177 ? -4.891 33.25 5.066 1 56.34 177 ALA B C 1
ATOM 3156 O O . ALA B 1 177 ? -5.035 33.781 6.168 1 56.34 177 ALA B O 1
ATOM 3157 N N . TRP B 1 178 ? -4.438 32.156 4.938 1 58.59 178 TRP B N 1
ATOM 3158 C CA . TRP B 1 178 ? -3.939 31.406 6.082 1 58.59 178 TRP B CA 1
ATOM 3159 C C . TRP B 1 178 ? -2.758 32.125 6.734 1 58.59 178 TRP B C 1
ATOM 3161 O O . TRP B 1 178 ? -2.703 32.25 7.961 1 58.59 178 TRP B O 1
ATOM 3171 N N . LEU B 1 179 ? -1.834 32.5 5.875 1 58.84 179 LEU B N 1
ATOM 3172 C CA . LEU B 1 179 ? -0.683 33.25 6.387 1 58.84 179 LEU B CA 1
ATOM 3173 C C . LEU B 1 179 ? -1.127 34.5 7.121 1 58.84 179 LEU B C 1
ATOM 3175 O O . LEU B 1 179 ? -0.577 34.844 8.172 1 58.84 179 LEU B O 1
ATOM 3179 N N . ALA B 1 180 ? -2.082 35.125 6.527 1 55.62 180 ALA B N 1
ATOM 3180 C CA . ALA B 1 180 ? -2.598 36.344 7.156 1 55.62 180 ALA B CA 1
ATOM 3181 C C . ALA B 1 180 ? -3.195 36.031 8.523 1 55.62 180 ALA B C 1
ATOM 3183 O O . ALA B 1 180 ? -2.973 36.781 9.484 1 55.62 180 ALA B O 1
ATOM 3184 N N . SER B 1 181 ? -3.867 34.938 8.578 1 60.44 181 SER B N 1
ATOM 3185 C CA . SER B 1 181 ? -4.48 34.562 9.844 1 60.44 181 SER B CA 1
ATOM 3186 C C . SER B 1 181 ? -3.42 34.25 10.891 1 60.44 181 SER B C 1
ATOM 3188 O O . SER B 1 181 ? -3.564 34.594 12.062 1 60.44 181 SER B O 1
ATOM 3190 N N . ARG B 1 182 ? -2.451 33.594 10.508 1 58.88 182 ARG B N 1
ATOM 3191 C CA . ARG B 1 182 ? -1.353 33.25 11.414 1 58.88 182 ARG B CA 1
ATOM 3192 C C . ARG B 1 182 ? -0.653 34.531 11.898 1 58.88 182 ARG B C 1
ATOM 3194 O O . ARG B 1 182 ? -0.304 34.625 13.07 1 58.88 182 ARG B O 1
ATOM 3201 N N . LEU B 1 183 ? -0.44 35.406 10.992 1 56.41 183 LEU B N 1
ATOM 3202 C CA . LEU B 1 183 ? 0.179 36.688 11.328 1 56.41 183 LEU B CA 1
ATOM 3203 C C . LEU B 1 183 ? -0.679 37.469 12.328 1 56.41 183 LEU B C 1
ATOM 3205 O O . LEU B 1 183 ? -0.152 38.094 13.242 1 56.41 183 LEU B O 1
ATOM 3209 N N . ARG B 1 184 ? -1.92 37.375 12.234 1 60.31 184 ARG B N 1
ATOM 3210 C CA . ARG B 1 184 ? -2.812 38.031 13.172 1 60.31 184 ARG B CA 1
ATOM 3211 C C . ARG B 1 184 ? -2.725 37.406 14.555 1 60.31 184 ARG B C 1
ATOM 3213 O O . ARG B 1 184 ? -2.746 38.094 15.57 1 60.31 184 ARG B O 1
ATOM 3220 N N . LYS B 1 185 ? -2.645 36.031 14.523 1 66 185 LYS B N 1
ATOM 3221 C CA . LYS B 1 185 ? -2.5 35.344 15.812 1 66 185 LYS B CA 1
ATOM 3222 C C . LYS B 1 185 ? -1.168 35.688 16.469 1 66 185 LYS B C 1
ATOM 3224 O O . LYS B 1 185 ? -1.104 35.906 17.688 1 66 185 LYS B O 1
ATOM 3229 N N . LEU B 1 186 ? -0.156 35.719 15.68 1 58.59 186 LEU B N 1
ATOM 3230 C CA . LEU B 1 186 ? 1.144 36.125 16.203 1 58.59 186 LEU B CA 1
ATOM 3231 C C . LEU B 1 186 ? 1.093 37.562 16.734 1 58.59 186 LEU B C 1
ATOM 3233 O O . LEU B 1 186 ? 1.724 37.875 17.75 1 58.59 186 LEU B O 1
ATOM 3237 N N . ALA B 1 187 ? 0.345 38.406 16.078 1 59.78 187 ALA B N 1
ATOM 3238 C CA . ALA B 1 187 ? 0.161 39.781 16.516 1 59.78 187 ALA B CA 1
ATOM 3239 C C . ALA B 1 187 ? -0.495 39.844 17.891 1 59.78 187 ALA B C 1
ATOM 3241 O O . ALA B 1 187 ? -0.151 40.688 18.719 1 59.78 187 ALA B O 1
ATOM 3242 N N . GLU B 1 188 ? -1.375 38.875 18.125 1 69.81 188 GLU B N 1
ATOM 3243 C CA . GLU B 1 188 ? -2.029 38.812 19.422 1 69.81 188 GLU B CA 1
ATOM 3244 C C . GLU B 1 188 ? -1.061 38.344 20.5 1 69.81 188 GLU B C 1
ATOM 3246 O O . GLU B 1 188 ? -1.142 38.781 21.656 1 69.81 188 GLU B O 1
ATOM 3251 N N . GLN B 1 189 ? -0.226 37.5 20.062 1 66.19 189 GLN B N 1
ATOM 3252 C CA . GLN B 1 189 ? 0.706 36.906 21.016 1 66.19 189 GLN B CA 1
ATOM 3253 C C . GLN B 1 189 ? 1.884 37.844 21.281 1 66.19 189 GLN B C 1
ATOM 3255 O O . GLN B 1 189 ? 2.508 37.781 22.344 1 66.19 189 GLN B O 1
ATOM 3260 N N . HIS B 1 190 ? 2.209 38.656 20.219 1 62.38 190 HIS B N 1
ATOM 3261 C CA . HIS B 1 190 ? 3.307 39.625 20.344 1 62.38 190 HIS B CA 1
ATOM 3262 C C . HIS B 1 190 ? 2.838 41.031 20.062 1 62.38 190 HIS B C 1
ATOM 3264 O O . HIS B 1 190 ? 3.061 41.562 18.969 1 62.38 190 HIS B O 1
ATOM 3270 N N . PRO B 1 191 ? 2.238 41.656 21.047 1 72 191 PRO B N 1
ATOM 3271 C CA . PRO B 1 191 ? 1.643 42.969 20.844 1 72 191 PRO B CA 1
ATOM 3272 C C . PRO B 1 191 ? 2.658 44 20.375 1 72 191 PRO B C 1
ATOM 3274 O O . PRO B 1 191 ? 2.301 44.938 19.641 1 72 191 PRO B O 1
ATOM 3277 N N . ASP B 1 192 ? 3.93 43.875 20.781 1 66.75 192 ASP B N 1
ATOM 3278 C CA . ASP B 1 192 ? 4.961 44.844 20.422 1 66.75 192 ASP B CA 1
ATOM 3279 C C . ASP B 1 192 ? 5.25 44.812 18.922 1 66.75 192 ASP B C 1
ATOM 3281 O O . ASP B 1 192 ? 5.684 45.812 18.359 1 66.75 192 ASP B O 1
ATOM 3285 N N . ARG B 1 193 ? 5.102 43.781 18.188 1 63.88 193 ARG B N 1
ATOM 3286 C CA . ARG B 1 193 ? 5.359 43.594 16.766 1 63.88 193 ARG B CA 1
ATOM 3287 C C . ARG B 1 193 ? 4.055 43.531 15.977 1 63.88 193 ARG B C 1
ATOM 3289 O O . ARG B 1 193 ? 4.059 43.219 14.781 1 63.88 193 ARG B O 1
ATOM 3296 N N . ALA B 1 194 ? 2.965 43.781 16.75 1 63.81 194 ALA B N 1
ATOM 3297 C CA . ALA B 1 194 ? 1.636 43.562 16.188 1 63.81 194 ALA B CA 1
ATOM 3298 C C . ALA B 1 194 ? 1.425 44.406 14.938 1 63.81 194 ALA B C 1
ATOM 3300 O O . ALA B 1 194 ? 0.928 43.906 13.922 1 63.81 194 ALA B O 1
ATOM 3301 N N . PRO B 1 195 ? 1.829 45.688 14.969 1 65.12 195 PRO B N 1
ATOM 3302 C CA . PRO B 1 195 ? 1.605 46.469 13.75 1 65.12 195 PRO B CA 1
ATOM 3303 C C . PRO B 1 195 ? 2.316 45.875 12.531 1 65.12 195 PRO B C 1
ATOM 3305 O O . PRO B 1 195 ? 1.771 45.906 11.43 1 65.12 195 PRO B O 1
ATOM 3308 N N . GLY B 1 196 ? 3.451 45.375 12.648 1 59.25 196 GLY B N 1
ATOM 3309 C CA . GLY B 1 196 ? 4.168 44.719 11.57 1 59.25 196 GLY B CA 1
ATOM 3310 C C . GLY B 1 196 ? 3.482 43.469 11.078 1 59.25 196 GLY B C 1
ATOM 3311 O O . GLY B 1 196 ? 3.312 43.281 9.875 1 59.25 196 GLY B O 1
ATOM 3312 N N . TYR B 1 197 ? 3.059 42.688 12 1 59.38 197 TYR B N 1
ATOM 3313 C CA . TYR B 1 197 ? 2.367 41.438 11.656 1 59.38 197 TYR B CA 1
ATOM 3314 C C . TYR B 1 197 ? 1.056 41.75 10.938 1 59.38 197 TYR B C 1
ATOM 3316 O O . TYR B 1 197 ? 0.731 41.094 9.945 1 59.38 197 TYR B O 1
ATOM 3324 N N . LEU B 1 198 ? 0.344 42.656 11.523 1 60.5 198 LEU B N 1
ATOM 3325 C CA . LEU B 1 198 ? -0.946 43 10.93 1 60.5 198 LEU B CA 1
ATOM 3326 C C . LEU B 1 198 ? -0.764 43.656 9.555 1 60.5 198 LEU B C 1
ATOM 3328 O O . LEU B 1 198 ? -1.554 43.406 8.641 1 60.5 198 LEU B O 1
ATOM 3332 N N . GLY B 1 199 ? 0.237 44.438 9.43 1 56.75 199 GLY B N 1
ATOM 3333 C CA . GLY B 1 199 ? 0.562 45 8.125 1 56.75 199 GLY B CA 1
ATOM 3334 C C . GLY B 1 199 ? 0.883 43.938 7.09 1 56.75 199 GLY B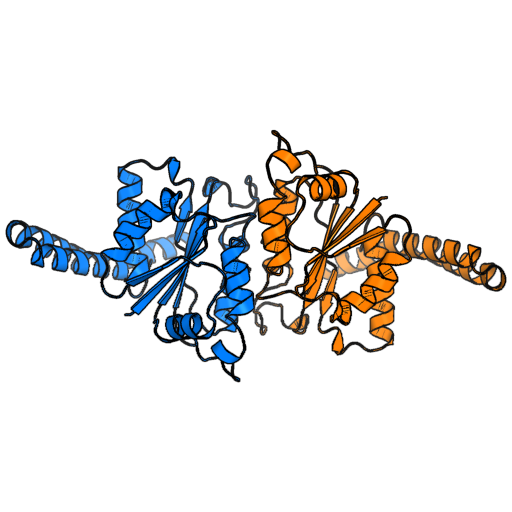 C 1
ATOM 3335 O O . GLY B 1 199 ? 0.393 44 5.961 1 56.75 199 GLY B O 1
ATOM 3336 N N . LEU B 1 200 ? 1.716 43.062 7.422 1 57.72 200 LEU B N 1
ATOM 3337 C CA . LEU B 1 200 ? 2.07 41.969 6.531 1 57.72 200 LEU B CA 1
ATOM 3338 C C . LEU B 1 200 ? 0.847 41.125 6.195 1 57.72 200 LEU B C 1
ATOM 3340 O O . LEU B 1 200 ? 0.677 40.688 5.051 1 57.72 200 LEU B O 1
ATOM 3344 N N . ALA B 1 201 ? 0.054 40.938 7.164 1 57.84 201 ALA B N 1
ATOM 3345 C CA . ALA B 1 201 ? -1.179 40.188 6.945 1 57.84 201 ALA B CA 1
ATOM 3346 C C . ALA B 1 201 ? -2.078 40.906 5.934 1 57.84 201 ALA B C 1
ATOM 3348 O O . ALA B 1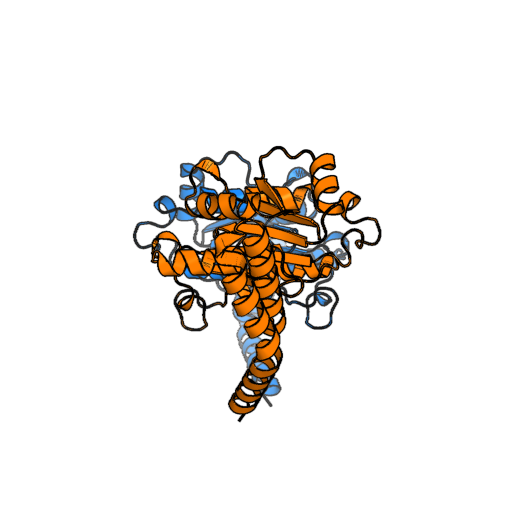 201 ? -2.666 40.25 5.062 1 57.84 201 ALA B O 1
ATOM 3349 N N . ALA B 1 202 ? -2.162 42.125 6.055 1 59.19 202 ALA B N 1
ATOM 3350 C CA . ALA B 1 202 ? -2.988 42.938 5.156 1 59.19 202 ALA B CA 1
ATOM 3351 C C . ALA B 1 202 ? -2.451 42.906 3.727 1 59.19 202 ALA B C 1
ATOM 3353 O O . ALA B 1 202 ? -3.221 42.812 2.77 1 59.19 202 ALA B O 1
ATOM 3354 N N . VAL B 1 203 ? -1.19 42.938 3.574 1 54.28 203 VAL B N 1
ATOM 3355 C CA . VAL B 1 203 ? -0.557 42.875 2.26 1 54.28 203 VAL B CA 1
ATOM 3356 C C . VAL B 1 203 ? -0.849 41.531 1.603 1 54.28 203 VAL B C 1
ATOM 3358 O O . VAL B 1 203 ? -1.131 41.469 0.403 1 54.28 203 VAL B O 1
ATOM 3361 N N . LEU B 1 204 ? -0.735 40.562 2.355 1 55.06 204 LEU B N 1
ATOM 3362 C CA . LEU B 1 204 ? -0.99 39.188 1.859 1 55.06 204 LEU B CA 1
ATOM 3363 C C . LEU B 1 204 ? -2.434 39.062 1.389 1 55.06 204 LEU B C 1
ATOM 3365 O O . LEU B 1 204 ? -2.693 38.469 0.342 1 55.06 204 LEU B O 1
ATOM 3369 N N . GLU B 1 205 ? -3.289 39.594 2.152 1 56.03 205 GLU B N 1
ATOM 3370 C CA . GLU B 1 205 ? -4.707 39.5 1.816 1 56.03 205 GLU B CA 1
ATOM 3371 C C . GLU B 1 205 ? -5.031 40.312 0.578 1 56.03 205 GLU B C 1
ATOM 3373 O O . GLU B 1 205 ? -5.875 39.938 -0.233 1 56.03 205 GLU B O 1
ATOM 3378 N N . ASP B 1 206 ? -4.402 41.375 0.491 1 54.12 206 ASP B N 1
ATOM 3379 C CA . ASP B 1 206 ? -4.621 42.25 -0.647 1 54.12 206 ASP B CA 1
ATOM 3380 C C . ASP B 1 206 ? -4.004 41.688 -1.92 1 54.12 206 ASP B C 1
ATOM 3382 O O . ASP B 1 206 ? -4.578 41.781 -3.004 1 54.12 206 ASP B O 1
ATOM 3386 N N . ASN B 1 207 ? -2.867 41.062 -1.842 1 47.12 207 ASN B N 1
ATOM 3387 C CA . ASN B 1 207 ? -2.146 40.562 -3.008 1 47.12 207 ASN B CA 1
ATOM 3388 C C . ASN B 1 207 ? -2.613 39.156 -3.402 1 47.12 207 ASN B C 1
ATOM 3390 O O . ASN B 1 207 ? -2.232 38.656 -4.457 1 47.12 207 ASN B O 1
ATOM 3394 N N . THR B 1 208 ? -3.15 38.469 -2.623 1 49.72 208 THR B N 1
ATOM 3395 C CA . THR B 1 208 ? -3.74 37.156 -2.973 1 49.72 208 THR B CA 1
ATOM 3396 C C . THR B 1 208 ? -4.707 37.312 -4.145 1 49.72 208 THR B C 1
ATOM 3398 O O . THR B 1 208 ? -4.762 36.469 -5.023 1 49.72 208 THR B O 1
ATOM 3401 N N . ASP B 1 209 ? -5.391 38.312 -4.211 1 46.97 209 ASP B N 1
ATOM 3402 C CA . ASP B 1 209 ? -6.203 38.594 -5.391 1 46.97 209 ASP B CA 1
ATOM 3403 C C . ASP B 1 209 ? -5.324 38.781 -6.625 1 46.97 209 ASP B C 1
ATOM 3405 O O . ASP B 1 209 ? -5.668 38.312 -7.719 1 46.97 209 ASP B O 1
ATOM 3409 N N . GLN B 1 210 ? -4.273 39.344 -6.488 1 46.69 210 GLN B N 1
ATOM 3410 C CA . GLN B 1 210 ? -3.377 39.625 -7.605 1 46.69 210 GLN B CA 1
ATOM 3411 C C . GLN B 1 210 ? -2.551 38.375 -7.949 1 46.69 210 GLN B C 1
ATOM 3413 O O . GLN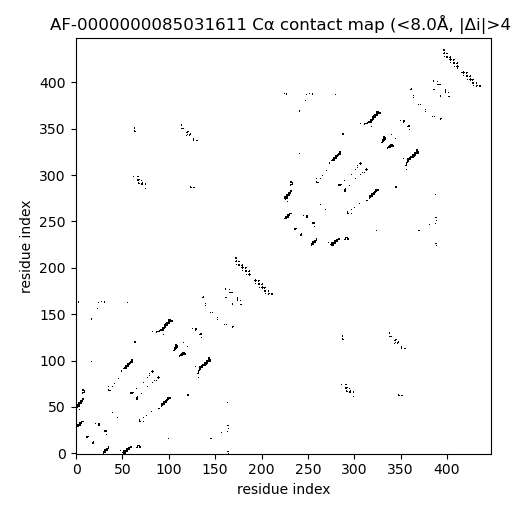 B 1 210 ? -2.293 38.094 -9.125 1 46.69 210 GLN B O 1
ATOM 3418 N N . LEU B 1 211 ? -2.119 37.625 -7.117 1 43.47 211 LEU B N 1
ATOM 3419 C CA . LEU B 1 211 ? -1.312 36.438 -7.328 1 43.47 211 LEU B CA 1
ATOM 3420 C C . LEU B 1 211 ? -2.158 35.312 -7.898 1 43.47 211 LEU B C 1
ATOM 3422 O O . LEU B 1 211 ? -1.699 34.562 -8.758 1 43.47 211 LEU B O 1
ATOM 3426 N N . SER B 1 212 ? -3.324 35.094 -7.461 1 44.31 212 SER B N 1
ATOM 3427 C CA . SER B 1 212 ? -4.242 34.188 -8.133 1 44.31 212 SER B CA 1
ATOM 3428 C C . SER B 1 212 ? -4.426 34.562 -9.594 1 44.31 212 SER B C 1
ATOM 3430 O O . SER B 1 212 ? -4.527 33.688 -10.461 1 44.31 212 SER B O 1
ATOM 3432 N N . ASP B 1 213 ? -4.445 35.75 -9.922 1 42.97 213 ASP B N 1
ATOM 3433 C CA . ASP B 1 213 ? -4.523 36.25 -11.289 1 42.97 213 ASP B CA 1
ATOM 3434 C C . ASP B 1 213 ? -3.232 35.938 -12.055 1 42.97 213 ASP B C 1
ATOM 3436 O O . ASP B 1 213 ? -3.268 35.625 -13.242 1 42.97 213 ASP B O 1
ATOM 3440 N N . LEU B 1 214 ? -2.152 35.969 -11.5 1 38.19 214 LEU B N 1
ATOM 3441 C CA . LEU B 1 214 ? -0.89 35.719 -12.18 1 38.19 214 LEU B CA 1
ATOM 3442 C C . LEU B 1 214 ? -0.696 34.219 -12.422 1 38.19 214 LEU B C 1
ATOM 3444 O O . LEU B 1 214 ? -0.234 33.812 -13.484 1 38.19 214 LEU B O 1
ATOM 3448 N N . ARG B 1 215 ? -1.002 33.469 -11.539 1 39.16 215 ARG B N 1
ATOM 3449 C CA . ARG B 1 215 ? -0.928 32.031 -11.773 1 39.16 215 ARG B CA 1
ATOM 3450 C C . ARG B 1 215 ? -1.919 31.594 -12.852 1 39.16 215 ARG B C 1
ATOM 3452 O O . ARG B 1 215 ? -1.595 30.766 -13.703 1 39.16 215 ARG B O 1
ATOM 3459 N N . LEU B 1 216 ? -3.123 31.953 -12.797 1 37.12 216 LEU B N 1
ATOM 3460 C CA . LEU B 1 216 ? -4.031 31.734 -13.914 1 37.12 216 LEU B CA 1
ATOM 3461 C C . LEU B 1 216 ? -3.41 32.219 -15.219 1 37.12 216 LEU B C 1
ATOM 3463 O O . LEU B 1 216 ? -3.527 31.578 -16.25 1 37.12 216 LEU B O 1
ATOM 3467 N N . ASN B 1 217 ? -2.777 33.219 -15.156 1 38.56 217 ASN B N 1
ATOM 3468 C CA . ASN B 1 217 ? -2.123 33.719 -16.359 1 38.56 217 ASN B CA 1
ATOM 3469 C C . ASN B 1 217 ? -0.93 32.875 -16.75 1 38.56 217 ASN B C 1
ATOM 3471 O O . ASN B 1 217 ? -0.684 32.625 -17.938 1 38.56 217 ASN B O 1
ATOM 3475 N N . LEU B 1 218 ? -0.194 32.312 -15.875 1 35.81 218 LEU B N 1
ATOM 3476 C CA . LEU B 1 218 ? 0.915 31.422 -16.203 1 35.81 218 LEU B CA 1
ATOM 3477 C C . LEU B 1 218 ? 0.402 30.047 -16.641 1 35.81 218 LEU B C 1
ATOM 3479 O O . LEU B 1 218 ? 0.932 29.453 -17.594 1 35.81 218 LEU B O 1
ATOM 3483 N N . ASP B 1 219 ? -0.503 29.406 -15.961 1 37.5 219 ASP B N 1
ATOM 3484 C CA . ASP B 1 219 ? -1.137 28.203 -16.484 1 37.5 219 ASP B CA 1
ATOM 3485 C C . ASP B 1 219 ? -1.708 28.438 -17.875 1 37.5 219 ASP B C 1
ATOM 3487 O O . ASP B 1 219 ? -1.646 27.562 -18.734 1 37.5 219 ASP B O 1
ATOM 3491 N N . LEU B 1 220 ? -2.266 29.516 -18.141 1 36.5 220 LEU B N 1
ATOM 3492 C CA . LEU B 1 220 ? -2.725 29.875 -19.484 1 36.5 220 LEU B CA 1
ATOM 3493 C C . LEU B 1 220 ? -1.548 30.016 -20.438 1 36.5 220 LEU B C 1
ATOM 3495 O O . LEU B 1 220 ? -1.668 29.734 -21.625 1 36.5 220 LEU B O 1
ATOM 3499 N N . LEU B 1 221 ? -0.425 30.453 -19.953 1 36.03 221 LEU B N 1
ATOM 3500 C CA . LEU B 1 221 ? 0.7 30.562 -20.875 1 36.03 221 LEU B CA 1
ATOM 3501 C C . LEU B 1 221 ? 1.322 29.203 -21.141 1 36.03 221 LEU B C 1
ATOM 3503 O O . LEU B 1 221 ? 1.913 28.969 -22.188 1 36.03 221 LEU B O 1
ATOM 3507 N N . GLY B 1 222 ? 1.318 28.297 -20.203 1 34.5 222 GLY B N 1
ATOM 3508 C CA . GLY B 1 222 ? 1.932 27.016 -20.484 1 34.5 222 GLY B CA 1
ATOM 3509 C C . GLY B 1 222 ? 1.091 26.141 -21.406 1 34.5 222 GLY B C 1
ATOM 3510 O O . GLY B 1 222 ? 1.528 25.062 -21.812 1 34.5 222 GLY B O 1
ATOM 3511 N N . ASP B 1 223 ? -0.215 26.25 -21.469 1 32.72 223 ASP B N 1
ATOM 3512 C CA . ASP B 1 223 ? -0.99 25.5 -22.453 1 32.72 223 ASP B CA 1
ATOM 3513 C C . ASP B 1 223 ? -0.692 25.969 -23.875 1 32.72 223 ASP B C 1
ATOM 3515 O O . ASP B 1 223 ? -1.249 25.438 -24.844 1 32.72 223 ASP B O 1
ATOM 3519 N N . ASP B 1 224 ? 0.134 27 -24.125 1 27.64 224 ASP B N 1
ATOM 3520 C CA . ASP B 1 224 ? 0.454 27.172 -25.547 1 27.64 224 ASP B CA 1
ATOM 3521 C C . ASP B 1 224 ? 1.643 26.312 -25.953 1 27.64 224 ASP B C 1
ATOM 3523 O O . ASP B 1 224 ? 2.605 26.172 -25.188 1 27.64 224 ASP B O 1
#

pLDDT: mean 82.09, std 18.59, range [27.27, 98.56]